Protein AF-A0A9W8E6C0-F1 (afdb_monomer_lite)

Sequence (498 aa):
MDTLAGPFILHHYPVLGVLEPYSLSSEHPVPDPDNESVASPTPTSPTTSEPRWSSYTTTVKQQVLQHFEKYPLEAKWDATNAKETLSGFAVISVHEGDYISSKIRYLPSQSINTLENAIEEARRSHSRFSPLNEHSPLFPEGLVSSQWMTCHHQHYPSVLVSFHDLKFHNSTSASAPQASTAGDPSHPLAPQSVDSFTLADERLASDLLYGQRIAKMRGLRYIPLLVVDEEEHTQSSTDERIHRVRKRASVDGRLALTVLRPMNSEQFDQTMVGLTQGLLDYSMTYYRELAKQAKRRSQHLVVANLPSPGTAQDNPSTISNDVSGDSTGPMATAATSFADLKFATFGQRTETKYIDPQGLPMEGWLVRYQYKQGVYAEFRQDIATALKHYCEAYTHILDYAERIAKRDYPQLDNLLLFTPRWEELRTFMDSLCWKIRKLNFYTNSHASSAENFNGYINSFSSILHNAGYGEAASYYWNWLTNQHQTFASLLELGIKHR

Foldseek 3Di:
DVVALQLLLFQAAAEEEEEDLDDPPDPDDDDDPDDPDDDDDDDDDDPDPDDQDDPVLVVVVVVLVVQAQDDDLRHSADLPQLDLDHRHTHYEYAYAQAAQDLQDHDHLVDAPVVVVVSLVVSLQDDRLCALPHPNHPCDFAFQGDSVVSVCSRHRHHLAYEYEDELDGPPPPPPDPPPPPDDDDDDDPDDDPPPPPSVVSLVSLLRSLLSQVSVQVSLPHHYFYEYEYEPVLVPDPCNVVSVVSSCVSNVQPDPRSYHYDYDDDPVVVSVVSSVNRVVNLVSSLVSLVVQLVVLVVVLVVLVVLPPDPPDDDDPDDDDDDDDDDDDDDDDDDDDDDDPDDPDPDDNDDRPPDSDDPLQHHDSLSSNLNSLQSSLSSCSNNSVLVSSLVSLVVSLVSLLVVLLCQLVPVPVVHPQSHPPHPSNVSSVSSSLSSLSSSLSSCLSVVNNVVSVVSLVVVLVSVLVSCVSSVNHPVHPVNVVVVVVSVVVVVVSVVVSVVND

pLDDT: mean 75.16, std 22.1, range [24.06, 96.38]

InterPro domains:
  IPR021773 Trafficking protein particle complex subunit 11 [PF11817] (421-492)

Secondary structure (DSSP, 8-state):
-TTS-HHHHSPP--EEEEE--S----------SS-----PPP---------SS-HHHHHHHHHHHHHHB-S-TT-S--TTT--SS---BEEEEE-TT-BSSSS-B--TTS-HHHHHHHHHHHHHSPPTT-TTSTTSTTTTT----HHHHHHHHHT--SEEEEEEESS---TTSS---------------PPP---HHHHHHHHHHHHHHHHHHHHHHHT-EEEEEEE--HHHHT-TTHHHHHHHHHHHHT--STTTSEEE----HHHHHHHHHHHHHHHHHHHHHHHHHHHHHHHHHHHHHHHHTSPPS-------------------------------------------SS--TTS--HHHHHHHHHHHHHHHHHHTT-HHHHHHHHHHHHHHHHHHHHHHHHT--TT-TTSSTTSHHHHHHHHHHHHHHHHHHHHHHHTT-HHHHHHHHHHHHHHHHHHHHHTT-STTSHHHHHHHHHHHHHHHHHHHHHHHT-

Radius of gyration: 29.27 Å; chai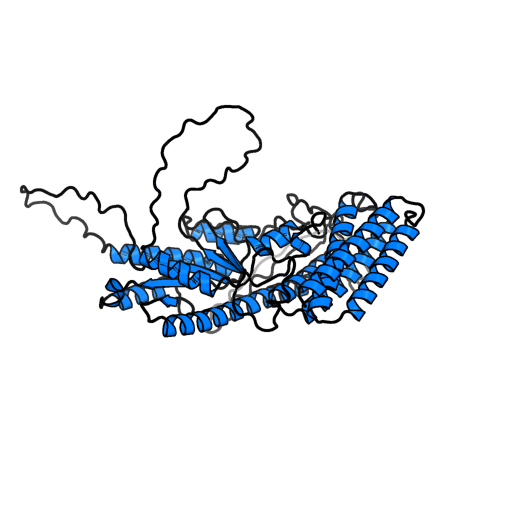ns: 1; bounding box: 60×85×97 Å

Organism: NCBI:txid1520584

Structure (mmCIF, N/CA/C/O backbone):
data_AF-A0A9W8E6C0-F1
#
_entry.id   AF-A0A9W8E6C0-F1
#
loop_
_atom_site.group_PDB
_atom_site.id
_atom_site.type_symbol
_atom_site.label_atom_id
_atom_site.label_alt_id
_atom_site.label_comp_id
_atom_site.label_asym_id
_atom_site.label_entity_id
_atom_site.label_seq_id
_atom_site.pdbx_PDB_ins_code
_atom_site.Cartn_x
_atom_site.Cartn_y
_atom_site.Cartn_z
_atom_site.occupancy
_atom_site.B_iso_or_equiv
_atom_site.auth_seq_id
_atom_site.auth_comp_id
_atom_site.auth_asym_id
_atom_site.auth_atom_id
_atom_site.pdbx_PDB_model_num
ATOM 1 N N . MET A 1 1 ? 13.457 -15.451 -10.105 1.00 45.53 1 MET A N 1
ATOM 2 C CA . MET A 1 1 ? 12.602 -14.584 -9.256 1.00 45.53 1 MET A CA 1
ATOM 3 C C . MET A 1 1 ? 13.369 -13.962 -8.089 1.00 45.53 1 MET A C 1
ATOM 5 O O . MET A 1 1 ? 12.977 -12.884 -7.666 1.00 45.53 1 MET A O 1
ATOM 9 N N . ASP A 1 2 ? 14.435 -14.590 -7.575 1.00 36.88 2 ASP A N 1
ATOM 10 C CA . ASP A 1 2 ? 15.150 -14.111 -6.372 1.00 36.88 2 ASP A CA 1
ATOM 11 C C . ASP A 1 2 ? 16.254 -13.074 -6.645 1.00 36.88 2 ASP A C 1
ATOM 13 O O . ASP A 1 2 ? 16.751 -12.439 -5.726 1.00 36.88 2 ASP A O 1
ATOM 17 N N . THR A 1 3 ? 16.590 -12.836 -7.914 1.00 40.09 3 THR A N 1
ATOM 18 C CA . THR A 1 3 ? 17.524 -11.786 -8.363 1.00 40.09 3 THR A CA 1
ATOM 19 C C . THR A 1 3 ? 16.872 -10.408 -8.512 1.00 40.09 3 THR A C 1
ATOM 21 O O . THR A 1 3 ? 17.518 -9.456 -8.943 1.00 40.09 3 THR A O 1
ATOM 24 N N . LEU A 1 4 ? 15.577 -10.295 -8.214 1.00 52.19 4 LEU A N 1
ATOM 25 C CA . LEU A 1 4 ? 14.753 -9.137 -8.547 1.00 52.19 4 LEU A CA 1
ATOM 26 C C . LEU A 1 4 ? 14.354 -8.392 -7.285 1.00 52.19 4 LEU A C 1
ATOM 28 O O . LEU A 1 4 ? 14.272 -8.983 -6.211 1.00 52.19 4 LEU A O 1
ATOM 32 N N . ALA A 1 5 ? 14.044 -7.104 -7.426 1.00 59.97 5 ALA A N 1
ATOM 33 C CA . ALA A 1 5 ? 13.445 -6.318 -6.357 1.00 59.97 5 ALA A CA 1
ATOM 34 C C . ALA A 1 5 ? 12.052 -6.886 -6.023 1.00 59.97 5 ALA A C 1
ATOM 36 O O . ALA A 1 5 ? 11.030 -6.420 -6.531 1.00 59.97 5 ALA A O 1
ATOM 37 N N . GLY A 1 6 ? 12.037 -7.913 -5.166 1.00 67.31 6 GLY A N 1
ATOM 38 C CA . GLY A 1 6 ? 10.873 -8.701 -4.766 1.00 67.31 6 GLY A CA 1
ATOM 39 C C . GLY A 1 6 ? 9.607 -7.875 -4.527 1.00 67.31 6 GLY A C 1
ATOM 40 O O . GLY A 1 6 ? 8.573 -8.243 -5.086 1.00 67.31 6 GLY A O 1
ATOM 41 N N . PRO A 1 7 ? 9.672 -6.724 -3.821 1.00 73.69 7 PRO A N 1
ATOM 42 C CA . PRO A 1 7 ? 8.499 -5.904 -3.527 1.00 73.69 7 PRO A CA 1
ATOM 43 C C . PRO A 1 7 ? 7.701 -5.436 -4.751 1.00 73.69 7 PRO A C 1
ATOM 45 O O . PRO A 1 7 ? 6.480 -5.357 -4.668 1.00 73.69 7 PRO A O 1
ATOM 48 N N . PHE A 1 8 ? 8.340 -5.158 -5.894 1.00 80.62 8 PHE A N 1
ATOM 49 C CA . PHE A 1 8 ? 7.630 -4.683 -7.094 1.00 80.62 8 PHE A CA 1
ATOM 50 C C . PHE A 1 8 ? 6.809 -5.778 -7.790 1.00 80.62 8 PHE A C 1
ATOM 52 O O . PHE A 1 8 ? 5.875 -5.479 -8.532 1.00 80.62 8 PHE A O 1
ATOM 59 N N . ILE A 1 9 ? 7.138 -7.048 -7.541 1.00 79.62 9 ILE A N 1
ATOM 60 C CA . ILE A 1 9 ? 6.527 -8.204 -8.211 1.00 79.62 9 ILE A CA 1
ATOM 61 C C . ILE A 1 9 ? 5.411 -8.824 -7.356 1.00 79.62 9 ILE A C 1
ATOM 63 O O . ILE A 1 9 ? 4.548 -9.529 -7.888 1.00 79.62 9 ILE A O 1
ATOM 67 N N . LEU A 1 10 ? 5.380 -8.542 -6.049 1.00 85.69 10 LEU A N 1
ATOM 68 C CA . LEU A 1 10 ? 4.336 -9.011 -5.131 1.00 85.69 10 LEU A CA 1
ATOM 69 C C . LEU A 1 10 ? 2.934 -8.624 -5.616 1.00 85.69 10 LEU A C 1
ATOM 71 O O . LEU A 1 10 ? 2.768 -7.606 -6.270 1.00 85.69 10 LEU A O 1
ATOM 75 N N . HIS A 1 11 ? 1.932 -9.454 -5.337 1.00 86.19 11 HIS A N 1
ATOM 76 C CA . HIS A 1 11 ? 0.522 -9.115 -5.526 1.00 86.19 11 HIS A CA 1
ATOM 77 C C . HIS A 1 11 ? 0.041 -8.307 -4.324 1.00 86.19 11 HIS A C 1
ATOM 79 O O . HIS A 1 11 ? 0.326 -8.680 -3.187 1.00 86.19 11 HIS A O 1
ATOM 85 N N . HIS A 1 12 ? -0.650 -7.201 -4.572 1.00 88.50 12 HIS A N 1
ATOM 86 C CA . HIS A 1 12 ? -0.984 -6.235 -3.527 1.00 88.50 12 HIS A CA 1
ATOM 87 C C . HIS A 1 12 ? -2.425 -6.417 -3.038 1.00 88.50 12 HIS A C 1
ATOM 89 O O . HIS A 1 12 ? -3.358 -6.212 -3.807 1.00 88.50 12 HIS A O 1
ATOM 95 N N . TYR A 1 13 ? -2.616 -6.744 -1.755 1.00 91.12 13 TYR A N 1
ATOM 96 C CA . TYR A 1 13 ? -3.930 -6.833 -1.099 1.00 91.12 13 TYR A CA 1
ATOM 97 C C . TYR A 1 13 ? -4.134 -5.702 -0.083 1.00 91.12 13 TYR A C 1
ATOM 99 O O . TYR A 1 13 ? -3.146 -5.206 0.463 1.00 91.12 13 TYR A O 1
ATOM 107 N N . PRO A 1 14 ? -5.386 -5.291 0.210 1.00 92.75 14 PRO A N 1
ATOM 108 C CA . PRO A 1 14 ? -5.658 -4.296 1.241 1.00 92.75 14 PRO A CA 1
ATOM 109 C C . PRO A 1 14 ? -5.024 -4.677 2.579 1.00 92.75 14 PRO A C 1
ATOM 111 O O . PRO A 1 14 ? -5.204 -5.796 3.065 1.00 92.75 14 PRO A O 1
ATOM 114 N N . VAL A 1 15 ? -4.319 -3.721 3.184 1.00 93.50 15 VAL A N 1
ATOM 115 C CA . VAL A 1 15 ? -3.614 -3.938 4.453 1.00 93.50 15 VAL A CA 1
ATOM 116 C C . VAL A 1 15 ? -4.454 -3.423 5.619 1.00 93.50 15 VAL A C 1
ATOM 118 O O . VAL A 1 15 ? -4.886 -2.262 5.606 1.00 93.50 15 VAL A O 1
ATOM 121 N N . LEU A 1 16 ? -4.665 -4.266 6.628 1.00 94.69 16 LEU A N 1
ATOM 122 C CA . LEU A 1 16 ? -5.301 -3.931 7.901 1.00 94.69 16 LEU A CA 1
ATOM 123 C C . LEU A 1 16 ? -4.227 -3.817 8.984 1.00 94.69 16 LEU A C 1
ATOM 125 O O . LEU A 1 16 ? -3.453 -4.748 9.184 1.00 94.69 16 LEU A O 1
ATOM 129 N N . GLY A 1 17 ? -4.188 -2.688 9.687 1.00 93.88 17 GLY A N 1
ATOM 130 C CA . GLY A 1 17 ? -3.247 -2.477 10.784 1.00 93.88 17 GLY A CA 1
ATOM 131 C C . GLY A 1 17 ? -3.909 -2.705 12.131 1.00 93.88 17 GLY A C 1
ATOM 132 O O . GLY A 1 17 ? -4.932 -2.087 12.425 1.00 93.88 17 GLY A O 1
ATOM 133 N N . VAL A 1 18 ? -3.312 -3.553 12.956 1.00 93.81 18 VAL A N 1
ATOM 134 C CA . VAL A 1 18 ? -3.733 -3.809 14.333 1.00 93.81 18 VAL A CA 1
ATOM 135 C C . VAL A 1 18 ? -2.806 -3.028 15.252 1.00 93.81 18 VAL A C 1
ATOM 137 O O . VAL A 1 18 ? -1.625 -3.340 15.358 1.00 93.81 18 VAL A O 1
ATOM 140 N N . LEU A 1 19 ? -3.323 -1.976 15.882 1.00 90.69 19 LEU A N 1
ATOM 141 C CA . LEU A 1 19 ? -2.577 -1.207 16.869 1.00 90.69 19 LEU A CA 1
ATOM 142 C C . LEU A 1 19 ? -2.444 -2.028 18.147 1.00 90.69 19 LEU A C 1
ATOM 144 O O . LEU A 1 19 ? -3.444 -2.431 18.747 1.00 90.69 19 LEU A O 1
ATOM 148 N N . GLU A 1 20 ? -1.203 -2.204 18.574 1.00 85.06 20 GLU A N 1
ATOM 149 C CA . GLU A 1 20 ? -0.828 -2.858 19.818 1.00 85.06 20 GLU A CA 1
ATOM 150 C C . GLU A 1 20 ? -0.487 -1.747 20.823 1.00 85.06 20 GLU A C 1
ATOM 152 O O . GLU A 1 20 ? 0.625 -1.223 20.809 1.00 85.06 20 GLU A O 1
ATOM 157 N N . PRO A 1 21 ? -1.433 -1.298 21.670 1.00 66.62 21 PRO A N 1
ATOM 158 C CA . PRO A 1 21 ? -1.235 -0.146 22.559 1.00 66.62 21 PRO A CA 1
ATOM 159 C C . PRO A 1 21 ? -0.175 -0.374 23.647 1.00 66.62 21 PRO A C 1
ATOM 161 O O . PRO A 1 21 ? 0.116 0.535 24.424 1.00 66.62 21 PRO A O 1
ATOM 164 N N . TYR A 1 22 ? 0.389 -1.579 23.722 1.00 65.75 22 TYR A N 1
ATOM 165 C CA . TYR A 1 22 ? 1.300 -2.021 24.760 1.00 65.75 22 TYR A CA 1
ATOM 166 C C . TYR A 1 22 ? 2.576 -2.567 24.128 1.00 65.75 22 TYR A C 1
ATOM 168 O O . TYR A 1 22 ? 2.519 -3.358 23.185 1.00 65.75 22 TYR A O 1
ATOM 176 N N . SER A 1 23 ? 3.725 -2.148 24.653 1.00 54.31 23 SER A N 1
ATOM 177 C CA . SER A 1 23 ? 5.011 -2.692 24.248 1.00 54.31 23 SER A CA 1
ATOM 178 C C . SER A 1 23 ? 5.082 -4.173 24.619 1.00 54.31 23 SER A C 1
ATOM 180 O O . SER A 1 23 ? 5.017 -4.553 25.787 1.00 54.31 23 SER A O 1
ATOM 182 N N . LEU A 1 24 ? 5.229 -5.026 23.606 1.00 50.25 24 LEU A N 1
ATOM 183 C CA . LEU A 1 24 ? 5.966 -6.264 23.803 1.00 50.25 24 LEU A CA 1
ATOM 184 C C . LEU A 1 24 ? 7.401 -5.817 24.054 1.00 50.25 24 LEU A C 1
ATOM 186 O O . LEU A 1 24 ? 7.943 -5.057 23.251 1.00 50.25 24 LEU A O 1
ATOM 190 N N . SER A 1 25 ? 7.978 -6.205 25.185 1.00 40.09 25 SER A N 1
ATOM 191 C CA . SER A 1 25 ? 9.397 -6.027 25.488 1.00 40.09 25 SER A CA 1
ATOM 192 C C . SER A 1 25 ? 10.203 -6.310 24.219 1.00 40.09 25 SER A C 1
ATOM 194 O O . SER A 1 25 ? 10.191 -7.427 23.708 1.00 40.09 25 SER A O 1
ATOM 196 N N . SER A 1 26 ? 10.807 -5.275 23.647 1.00 35.84 26 SER A N 1
ATOM 197 C CA . SER A 1 26 ? 11.471 -5.355 22.355 1.00 35.84 26 SER A CA 1
ATOM 198 C C . SER A 1 26 ? 12.749 -6.180 22.479 1.00 35.84 26 SER A C 1
ATOM 200 O O . SER A 1 26 ? 13.729 -5.700 23.043 1.00 35.84 26 SER A O 1
ATOM 202 N N . GLU A 1 27 ? 12.789 -7.367 21.882 1.00 32.97 27 GLU A N 1
ATOM 203 C CA . GLU A 1 27 ? 14.028 -7.891 21.302 1.00 32.97 27 GLU A CA 1
ATOM 204 C C . GLU A 1 27 ? 14.065 -7.517 19.816 1.00 32.97 27 GLU A C 1
ATOM 206 O O . GLU A 1 27 ? 13.862 -8.336 18.927 1.00 32.97 27 GLU A O 1
ATOM 211 N N . HIS A 1 28 ? 14.326 -6.242 19.533 1.00 34.91 28 HIS A N 1
ATOM 212 C CA . HIS A 1 28 ? 14.908 -5.845 18.257 1.00 34.91 28 HIS A CA 1
ATOM 213 C C . HIS A 1 28 ? 16.080 -4.910 18.560 1.00 34.91 28 HIS A C 1
ATOM 215 O O . HIS A 1 28 ? 15.851 -3.795 19.034 1.00 34.91 28 HIS A O 1
ATOM 221 N N . PRO A 1 29 ? 17.335 -5.345 18.342 1.00 31.98 29 PRO A N 1
ATOM 222 C CA . PRO A 1 29 ? 18.474 -4.464 18.507 1.00 31.98 29 PRO A CA 1
ATOM 223 C C . PRO A 1 29 ? 18.396 -3.382 17.428 1.00 31.98 29 PRO A C 1
ATOM 225 O O . PRO A 1 29 ? 18.387 -3.671 16.231 1.00 31.98 29 PRO A O 1
ATOM 228 N N . VAL A 1 30 ? 18.315 -2.126 17.860 1.00 35.41 30 VAL A N 1
ATOM 229 C CA . VAL A 1 30 ? 18.610 -0.975 17.007 1.00 35.41 30 VAL A CA 1
ATOM 230 C C . VAL A 1 30 ? 20.104 -1.059 16.680 1.00 35.41 30 VAL A C 1
ATOM 232 O O . VAL A 1 30 ? 20.903 -1.090 17.616 1.00 35.41 30 VAL A O 1
ATOM 235 N N . PRO A 1 31 ? 20.524 -1.134 15.406 1.00 32.09 31 PRO A N 1
ATOM 236 C CA . PRO A 1 31 ? 21.933 -0.999 15.087 1.00 32.09 31 PRO A CA 1
ATOM 237 C C . PRO A 1 31 ? 22.310 0.479 15.236 1.00 32.09 31 PRO A C 1
ATOM 239 O O . PRO A 1 31 ? 21.984 1.296 14.373 1.00 32.09 31 PRO A O 1
ATOM 242 N N . ASP A 1 32 ? 22.970 0.819 16.342 1.00 34.44 32 ASP A N 1
ATOM 243 C CA . ASP A 1 32 ? 23.801 2.021 16.408 1.00 34.44 32 ASP A CA 1
ATOM 244 C C . ASP A 1 32 ? 25.035 1.798 15.515 1.00 34.44 32 ASP A C 1
ATOM 246 O O . ASP A 1 32 ? 25.676 0.748 15.619 1.00 34.44 32 ASP A O 1
ATOM 250 N N . PRO A 1 33 ? 25.386 2.741 14.623 1.00 39.16 33 PRO A N 1
ATOM 251 C CA . PRO A 1 33 ? 26.491 2.560 13.684 1.00 39.16 33 PRO A CA 1
ATOM 252 C C . PRO A 1 33 ? 27.887 2.742 14.305 1.00 39.16 33 PRO A C 1
ATOM 254 O O . PRO A 1 33 ? 28.869 2.497 13.614 1.00 39.16 33 PRO A O 1
ATOM 257 N N . ASP A 1 34 ? 27.998 3.106 15.588 1.00 33.81 34 ASP A N 1
ATOM 258 C CA . ASP A 1 34 ? 29.264 3.545 16.192 1.00 33.81 34 ASP A CA 1
ATOM 259 C C . ASP A 1 34 ? 29.585 2.843 17.526 1.00 33.81 34 ASP A C 1
ATOM 261 O O . ASP A 1 34 ? 29.806 3.506 18.540 1.00 33.81 34 ASP A O 1
ATOM 265 N N . ASN A 1 35 ? 29.618 1.504 17.580 1.00 33.47 35 ASN A N 1
ATOM 266 C CA . ASN A 1 35 ? 30.286 0.836 18.708 1.00 33.47 35 ASN A CA 1
ATOM 267 C C . ASN A 1 35 ? 30.751 -0.602 18.405 1.00 33.47 35 ASN A C 1
ATOM 269 O O . ASN A 1 35 ? 30.100 -1.585 18.756 1.00 33.47 35 ASN A O 1
ATOM 273 N N . GLU A 1 36 ? 31.924 -0.738 17.786 1.00 32.97 36 GLU A N 1
ATOM 274 C CA . GLU A 1 36 ? 32.697 -1.982 17.834 1.00 32.97 36 GLU A CA 1
ATOM 275 C C . GLU A 1 36 ? 33.437 -2.069 19.178 1.00 32.97 36 GLU A C 1
ATOM 277 O O . GLU A 1 36 ? 34.550 -1.569 19.322 1.00 32.97 36 GLU A O 1
ATOM 282 N N . SER A 1 37 ? 32.858 -2.733 20.179 1.00 31.59 37 SER A N 1
ATOM 283 C CA . SER A 1 37 ? 33.677 -3.421 21.185 1.00 31.59 37 SER A CA 1
ATOM 284 C C . SER A 1 37 ? 32.930 -4.568 21.866 1.00 31.59 37 SER A C 1
ATOM 286 O O . SER A 1 37 ? 31.762 -4.491 22.234 1.00 31.59 37 SER A O 1
ATOM 288 N N . VAL A 1 38 ? 33.653 -5.679 21.964 1.00 36.12 38 VAL A N 1
ATOM 289 C CA . VAL A 1 38 ? 33.233 -7.017 22.374 1.00 36.12 38 VAL A CA 1
ATOM 290 C C . VAL A 1 38 ? 33.002 -7.098 23.886 1.00 36.12 38 VAL A C 1
ATOM 292 O O . VAL A 1 38 ? 33.928 -6.853 24.654 1.00 36.12 38 VAL A O 1
ATOM 295 N N . ALA A 1 39 ? 31.823 -7.565 24.310 1.00 28.70 39 ALA A N 1
ATOM 296 C CA . ALA A 1 39 ? 31.640 -8.273 25.581 1.00 28.70 39 ALA A CA 1
ATOM 297 C C . ALA A 1 39 ? 30.396 -9.183 25.532 1.00 28.70 39 ALA A C 1
ATOM 299 O O . ALA A 1 39 ? 29.290 -8.744 25.230 1.00 28.70 39 ALA A O 1
ATOM 300 N N . SER A 1 40 ? 30.598 -10.469 25.815 1.00 29.14 40 SER A N 1
ATOM 301 C CA . SER A 1 40 ? 29.584 -11.530 25.860 1.00 29.14 40 SER A CA 1
ATOM 302 C C . SER A 1 40 ? 28.522 -11.281 26.948 1.00 29.14 40 SER A C 1
ATOM 304 O O . SER A 1 40 ? 28.911 -10.923 28.061 1.00 29.14 40 SER A O 1
ATOM 306 N N . PRO A 1 41 ? 27.215 -11.538 26.721 1.00 35.25 41 PRO A N 1
ATOM 307 C CA . PRO A 1 41 ? 26.216 -11.404 27.776 1.00 35.25 41 PRO A CA 1
ATOM 308 C C . PRO A 1 41 ? 25.998 -12.717 28.550 1.00 35.25 41 PRO A C 1
ATOM 310 O O . PRO A 1 41 ? 25.774 -13.787 27.985 1.00 35.25 41 PRO A O 1
ATOM 313 N N . THR A 1 42 ? 26.048 -12.603 29.874 1.00 26.47 42 THR A N 1
ATOM 314 C CA . THR A 1 42 ? 25.614 -13.579 30.887 1.00 26.47 42 THR A CA 1
ATOM 315 C C . THR A 1 42 ? 24.085 -13.769 30.822 1.00 26.47 42 THR A C 1
ATOM 317 O O . THR A 1 42 ? 23.380 -12.785 30.582 1.00 26.47 42 THR A O 1
ATOM 320 N N . PRO A 1 43 ? 23.523 -14.976 31.052 1.00 30.62 43 PRO A N 1
ATOM 321 C CA . PRO A 1 43 ? 22.081 -15.191 30.962 1.00 30.62 43 PRO A CA 1
ATOM 322 C C . PRO A 1 43 ? 21.389 -14.585 32.186 1.00 30.62 43 PRO A C 1
ATOM 324 O O . PRO A 1 43 ? 21.448 -15.133 33.286 1.00 30.62 43 PRO A O 1
ATOM 327 N N . THR A 1 44 ? 20.737 -13.441 31.998 1.00 29.44 44 THR A N 1
ATOM 328 C CA . THR A 1 44 ? 19.818 -12.879 32.994 1.00 29.44 44 THR A CA 1
ATOM 329 C C . THR A 1 44 ? 18.422 -13.406 32.680 1.00 29.44 44 THR A C 1
ATOM 331 O O . THR A 1 44 ? 17.979 -13.345 31.536 1.00 29.44 44 THR A O 1
ATOM 334 N N . SER A 1 45 ? 17.770 -13.987 33.683 1.00 28.25 45 SER A N 1
ATOM 335 C CA . SER A 1 45 ? 16.452 -14.624 33.622 1.00 28.25 45 SER A CA 1
ATOM 336 C C . SER A 1 45 ? 15.384 -13.762 32.926 1.00 28.25 45 SER A C 1
ATOM 338 O O . SER A 1 45 ? 15.415 -12.539 33.072 1.00 28.25 45 SER A O 1
ATOM 340 N N . PRO A 1 46 ? 14.402 -14.367 32.231 1.00 32.88 46 PRO A N 1
ATOM 341 C CA . PRO A 1 46 ? 13.350 -13.619 31.557 1.00 32.88 46 PRO A CA 1
ATOM 342 C C . PRO A 1 46 ? 12.445 -12.947 32.593 1.00 32.88 46 PRO A C 1
ATOM 344 O O . PRO A 1 46 ? 11.758 -13.610 33.370 1.00 32.88 46 PRO A O 1
ATOM 347 N N . THR A 1 47 ? 12.436 -11.618 32.604 1.00 28.00 47 THR A N 1
ATOM 348 C CA . THR A 1 47 ? 11.402 -10.835 33.278 1.00 28.00 47 THR A CA 1
ATOM 349 C C . THR A 1 47 ? 10.096 -11.072 32.522 1.00 28.00 47 THR A C 1
ATOM 351 O O . THR A 1 47 ? 9.907 -10.545 31.429 1.00 28.00 47 THR A O 1
ATOM 354 N N . THR A 1 48 ? 9.219 -11.913 33.069 1.00 31.44 48 THR A N 1
ATOM 355 C CA . THR A 1 48 ? 7.883 -12.189 32.527 1.00 31.44 48 THR A CA 1
ATOM 356 C C . THR A 1 48 ? 7.081 -10.888 32.444 1.00 31.44 48 THR A C 1
ATOM 358 O O . THR A 1 48 ? 6.534 -10.418 33.438 1.00 31.44 48 THR A O 1
ATOM 361 N N . SER A 1 49 ? 7.028 -10.276 31.263 1.00 40.34 49 SER A N 1
ATOM 362 C CA . SER A 1 49 ? 6.099 -9.191 30.954 1.00 40.34 49 SER A CA 1
ATOM 363 C C . SER A 1 49 ? 4.709 -9.796 30.743 1.00 40.34 49 SER A C 1
ATOM 365 O O . SER A 1 49 ? 4.460 -10.423 29.713 1.00 40.34 49 SER A O 1
ATOM 367 N N . GLU A 1 50 ? 3.826 -9.673 31.734 1.00 44.09 50 GLU A N 1
ATOM 368 C CA . GLU A 1 50 ? 2.451 -10.180 31.647 1.00 44.09 50 GLU A CA 1
ATOM 369 C C . GLU A 1 50 ? 1.605 -9.393 30.622 1.00 44.09 50 GLU A C 1
ATOM 371 O O . GLU A 1 50 ? 1.795 -8.182 30.451 1.00 44.09 50 GLU A O 1
ATOM 376 N N . PRO A 1 51 ? 0.653 -10.050 29.930 1.00 50.19 51 PRO A N 1
ATOM 377 C CA . PRO A 1 51 ? -0.210 -9.399 28.951 1.00 50.19 51 PRO A CA 1
ATOM 378 C C . PRO A 1 51 ? -1.216 -8.465 29.642 1.00 50.19 51 PRO A C 1
ATOM 380 O O . PRO A 1 51 ? -1.946 -8.869 30.539 1.00 50.19 51 PRO A O 1
ATOM 383 N N . ARG A 1 52 ? -1.289 -7.203 29.195 1.00 64.88 52 ARG A N 1
ATOM 384 C CA . ARG A 1 52 ? -2.253 -6.199 29.698 1.00 64.88 52 ARG A CA 1
ATOM 385 C C . ARG A 1 52 ? -3.718 -6.486 29.327 1.00 64.88 52 ARG A C 1
ATOM 387 O O . ARG A 1 52 ? -4.602 -5.836 29.878 1.00 64.88 52 ARG A O 1
ATOM 394 N N . TRP A 1 53 ? -3.972 -7.420 28.410 1.00 75.31 53 TRP A N 1
ATOM 395 C CA . TRP A 1 53 ? -5.317 -7.888 28.072 1.00 75.31 53 TRP A CA 1
ATOM 396 C C . TRP A 1 53 ? -5.726 -9.074 28.931 1.00 75.31 53 TRP A C 1
ATOM 398 O O . TRP A 1 53 ? -4.910 -9.952 29.216 1.00 75.31 53 TRP A O 1
ATOM 408 N N . SER A 1 54 ? -7.016 -9.155 29.241 1.00 81.50 54 SER A N 1
ATOM 409 C CA . SER A 1 54 ? -7.604 -10.367 29.798 1.00 81.50 54 SER A CA 1
ATOM 410 C C . SER A 1 54 ? -7.369 -11.574 28.872 1.00 81.50 54 SER A C 1
ATOM 412 O O . SER A 1 54 ? -7.230 -11.455 27.644 1.00 81.50 54 SER A O 1
ATOM 414 N N . SER A 1 55 ? -7.338 -12.779 29.449 1.00 84.44 55 SER A N 1
ATOM 415 C CA . SER A 1 55 ? -7.220 -14.023 28.672 1.00 84.44 55 SER A CA 1
ATOM 416 C C . SER A 1 55 ? -8.375 -14.181 27.676 1.00 84.44 55 SER A C 1
ATOM 418 O O . SER A 1 55 ? -8.173 -14.663 26.558 1.00 84.44 55 SER A O 1
ATOM 420 N N . TYR A 1 56 ? -9.569 -13.712 28.054 1.00 86.19 56 TYR A N 1
ATOM 421 C CA . TYR A 1 56 ? -10.736 -13.674 27.180 1.00 86.19 56 TYR A CA 1
ATOM 422 C C . TYR A 1 56 ? -10.490 -12.777 25.962 1.00 86.19 56 TYR A C 1
ATOM 424 O O . TYR A 1 56 ? -10.618 -13.232 24.826 1.00 86.19 56 TYR A O 1
ATOM 432 N N . THR A 1 57 ? -10.015 -11.549 26.165 1.00 87.50 57 THR A N 1
ATOM 433 C CA . THR A 1 57 ? -9.724 -10.617 25.066 1.00 87.50 57 THR A CA 1
ATOM 434 C C . THR A 1 57 ? -8.636 -11.113 24.140 1.00 87.50 57 THR A C 1
ATOM 436 O O . THR A 1 57 ? -8.746 -10.949 22.927 1.00 87.50 57 THR A O 1
ATOM 439 N N . THR A 1 58 ? -7.608 -11.764 24.677 1.00 88.19 58 THR A N 1
ATOM 440 C CA . THR A 1 58 ? -6.551 -12.358 23.850 1.00 88.19 58 THR A CA 1
ATOM 441 C C . THR A 1 58 ? -7.120 -13.461 22.950 1.00 88.19 58 THR A C 1
ATOM 443 O O . THR A 1 58 ? -6.797 -13.519 21.762 1.00 88.19 58 THR A O 1
ATOM 446 N N . THR A 1 59 ? -8.037 -14.276 23.480 1.00 90.69 59 THR A N 1
ATOM 447 C CA . THR A 1 59 ? -8.736 -15.324 22.720 1.00 90.69 59 THR A CA 1
ATOM 448 C C . THR A 1 59 ? -9.642 -14.724 21.641 1.00 90.69 59 THR A C 1
ATOM 450 O O . THR A 1 59 ? -9.550 -15.108 20.475 1.00 90.69 59 THR A O 1
ATOM 453 N N . VAL A 1 60 ? -10.467 -13.731 21.993 1.00 91.00 60 VAL A N 1
ATOM 454 C CA . VAL A 1 60 ? -11.355 -13.037 21.043 1.00 91.00 60 VAL A CA 1
ATOM 455 C C . VAL A 1 60 ? -10.542 -12.342 19.954 1.00 91.00 60 VAL A C 1
ATOM 457 O O . VAL A 1 60 ? -10.860 -12.470 18.774 1.00 91.00 60 VAL A O 1
ATOM 460 N N . LYS A 1 61 ? -9.451 -11.659 20.314 1.00 91.56 61 LYS A N 1
ATOM 461 C CA . LYS A 1 61 ? -8.522 -11.048 19.359 1.00 91.56 61 LYS A CA 1
ATOM 462 C C . LYS A 1 61 ? -8.027 -12.084 18.355 1.00 91.56 61 LYS A C 1
ATOM 464 O O . LYS A 1 61 ? -8.123 -11.846 17.156 1.00 91.56 61 LYS A O 1
ATOM 469 N N . GLN A 1 62 ? -7.553 -13.240 18.816 1.00 92.06 62 GLN A N 1
ATOM 470 C CA . GLN A 1 62 ? -7.067 -14.293 17.925 1.00 92.06 62 GLN A CA 1
ATOM 471 C C . GLN A 1 62 ? -8.164 -14.798 16.972 1.00 92.06 62 GLN A C 1
ATOM 473 O O . GLN A 1 62 ? -7.910 -14.937 15.776 1.00 92.06 62 GLN A O 1
ATOM 478 N N . GLN A 1 63 ? -9.391 -15.002 17.460 1.00 92.25 63 GLN A N 1
ATOM 479 C CA . GLN A 1 63 ? -10.534 -15.423 16.635 1.00 92.25 63 GLN A CA 1
ATOM 480 C C . GLN A 1 63 ? -10.930 -14.376 15.581 1.00 92.25 63 GLN A C 1
ATOM 482 O O . GLN A 1 63 ? -11.238 -14.720 14.436 1.00 92.25 63 GLN A O 1
ATOM 487 N N . VAL A 1 64 ? -10.901 -13.092 15.949 1.00 93.19 64 VAL A N 1
ATOM 488 C CA . VAL A 1 64 ? -11.164 -11.972 15.033 1.00 93.19 64 VAL A CA 1
ATOM 489 C C . VAL A 1 64 ? -10.070 -11.885 13.966 1.00 93.19 64 VAL A C 1
ATOM 491 O O . VAL A 1 64 ? -10.369 -11.747 12.780 1.00 93.19 64 VAL A O 1
ATOM 494 N N . LEU A 1 65 ? -8.797 -12.016 14.351 1.00 92.69 65 LEU A N 1
ATOM 495 C CA . LEU A 1 65 ? -7.683 -11.970 13.401 1.00 92.69 65 LEU A CA 1
ATOM 496 C C . LEU A 1 65 ? -7.713 -13.144 12.416 1.00 92.69 65 LEU A C 1
ATOM 498 O O . LEU A 1 65 ? -7.493 -12.920 11.232 1.00 92.69 65 LEU A O 1
ATOM 502 N N . GLN A 1 66 ? -8.102 -14.349 12.843 1.00 91.62 66 GLN A N 1
ATOM 503 C CA . GLN A 1 66 ? -8.319 -15.493 11.938 1.00 91.62 66 GLN A CA 1
ATOM 504 C C . GLN A 1 66 ? -9.413 -15.236 10.880 1.00 91.62 66 GLN A C 1
ATOM 506 O O . GLN A 1 66 ? -9.386 -15.794 9.774 1.00 91.62 66 GLN A O 1
ATOM 511 N N . HIS A 1 67 ? -10.394 -14.389 11.200 1.00 90.06 67 HIS A N 1
ATOM 512 C CA . HIS A 1 67 ? -11.411 -13.962 10.242 1.00 90.06 67 HIS A CA 1
ATOM 513 C C . HIS A 1 67 ? -10.880 -12.918 9.260 1.00 90.06 67 HIS A C 1
ATOM 515 O O . HIS A 1 67 ? -11.178 -13.012 8.069 1.00 90.06 67 HIS A O 1
ATOM 521 N N . PHE A 1 68 ? -10.083 -11.958 9.730 1.00 92.56 68 PHE A N 1
ATOM 522 C CA . PHE A 1 68 ? -9.547 -10.889 8.888 1.00 92.56 68 PHE A CA 1
ATOM 523 C C . PHE A 1 68 ? -8.377 -11.326 8.009 1.00 92.56 68 PHE A C 1
ATOM 525 O O . PHE A 1 68 ? -8.313 -10.921 6.850 1.00 92.56 68 PHE A O 1
ATOM 532 N N . GLU A 1 69 ? -7.459 -12.133 8.530 1.00 92.25 69 GLU A N 1
ATOM 533 C CA . GLU A 1 69 ? -6.253 -12.560 7.828 1.00 92.25 69 GLU A CA 1
ATOM 534 C C . GLU A 1 69 ? -6.591 -13.655 6.812 1.00 92.25 69 GLU A C 1
ATOM 536 O O . GLU A 1 69 ? -6.739 -14.833 7.139 1.00 92.25 69 GLU A O 1
ATOM 541 N N . LYS A 1 70 ? -6.768 -13.243 5.553 1.00 89.19 70 LYS A N 1
ATOM 542 C CA . LYS A 1 70 ? -7.047 -14.148 4.423 1.00 89.19 70 LYS A CA 1
ATOM 543 C C . LYS A 1 70 ? -5.943 -14.147 3.378 1.00 89.19 70 LYS A C 1
ATOM 545 O O . LYS A 1 70 ? -5.887 -15.068 2.568 1.00 89.19 70 LYS A O 1
ATOM 550 N N . TYR A 1 71 ? -5.088 -13.127 3.388 1.00 88.38 71 TYR A N 1
ATOM 551 C CA . TYR A 1 71 ? -4.091 -12.920 2.350 1.00 88.38 71 TYR A CA 1
ATOM 552 C C . TYR A 1 71 ? -2.683 -12.820 2.935 1.00 88.38 71 TYR A C 1
ATOM 554 O O . TYR A 1 71 ? -2.487 -12.123 3.932 1.00 88.38 71 TYR A O 1
ATOM 562 N N . PRO A 1 72 ? -1.686 -13.461 2.304 1.00 85.44 72 PRO A N 1
ATOM 563 C CA . PRO A 1 72 ? -0.310 -13.372 2.761 1.00 85.44 72 PRO A CA 1
ATOM 564 C C . PRO A 1 72 ? 0.296 -12.001 2.426 1.00 85.44 72 PRO A C 1
ATOM 566 O O . PRO A 1 72 ? 0.052 -11.440 1.356 1.00 85.44 72 PRO A O 1
ATOM 569 N N . LEU A 1 73 ? 1.151 -11.492 3.319 1.00 81.12 73 LEU A N 1
ATOM 570 C CA . LEU A 1 73 ? 1.871 -10.221 3.137 1.00 81.12 73 LEU A CA 1
ATOM 571 C C . LEU A 1 73 ? 2.849 -10.247 1.947 1.00 81.12 73 LEU A C 1
ATOM 573 O O . LEU A 1 73 ? 3.101 -9.219 1.315 1.00 81.12 73 LEU A O 1
ATOM 577 N N . GLU A 1 74 ? 3.389 -11.425 1.623 1.00 80.12 74 GLU A N 1
ATOM 578 C CA . GLU A 1 74 ? 4.409 -11.619 0.585 1.00 80.12 74 GLU A CA 1
ATOM 579 C C . GLU A 1 74 ? 3.947 -12.581 -0.521 1.00 80.12 74 GLU A C 1
ATOM 581 O O . GLU A 1 74 ? 4.625 -13.539 -0.893 1.00 80.12 74 GLU A O 1
ATOM 586 N N . ALA A 1 75 ? 2.772 -12.317 -1.095 1.00 75.31 75 ALA A N 1
ATOM 587 C CA . ALA A 1 75 ? 2.241 -13.123 -2.192 1.00 75.31 75 ALA A CA 1
ATOM 588 C C . ALA A 1 75 ? 2.961 -12.821 -3.524 1.00 75.31 75 ALA A C 1
ATOM 590 O O . ALA A 1 75 ? 2.631 -11.861 -4.223 1.00 75.31 75 ALA A O 1
ATOM 591 N N . LYS A 1 76 ? 3.934 -13.641 -3.948 1.00 74.31 76 LYS A N 1
ATOM 592 C CA . LYS A 1 76 ? 4.520 -13.513 -5.305 1.00 74.31 76 LYS A CA 1
ATOM 593 C C . LYS A 1 76 ? 3.534 -13.926 -6.403 1.00 74.31 76 LYS A C 1
ATOM 595 O O . LYS A 1 76 ? 3.560 -13.336 -7.480 1.00 74.31 76 LYS A O 1
ATOM 600 N N . TRP A 1 77 ? 2.659 -14.889 -6.136 1.00 74.38 77 TRP A N 1
ATOM 601 C CA . TRP A 1 77 ? 1.632 -15.380 -7.053 1.00 74.38 77 TRP A CA 1
ATOM 602 C C . TRP A 1 77 ? 0.458 -15.931 -6.245 1.00 74.38 77 TRP A C 1
ATOM 604 O O . TRP A 1 77 ? 0.685 -16.660 -5.286 1.00 74.38 77 TRP A O 1
ATOM 614 N N . ASP A 1 78 ? -0.771 -15.581 -6.615 1.00 72.75 78 ASP A N 1
ATOM 615 C CA . ASP A 1 78 ? -1.976 -16.020 -5.913 1.00 72.75 78 ASP A CA 1
ATOM 616 C C . ASP A 1 78 ? -3.205 -15.966 -6.835 1.00 72.75 78 ASP A C 1
ATOM 618 O O . ASP A 1 78 ? -4.048 -15.077 -6.744 1.00 72.75 78 ASP A O 1
ATOM 622 N N . ALA A 1 79 ? -3.285 -16.914 -7.772 1.00 65.25 79 ALA A N 1
ATOM 623 C CA . ALA A 1 79 ? -4.421 -17.026 -8.692 1.00 65.25 79 ALA A CA 1
ATOM 624 C C . ALA A 1 79 ? -5.720 -17.467 -7.988 1.00 65.25 79 ALA A C 1
ATOM 626 O O . ALA A 1 79 ? -6.815 -17.186 -8.466 1.00 65.25 79 ALA A O 1
ATOM 627 N N . THR A 1 80 ? -5.610 -18.142 -6.840 1.00 63.38 80 THR A N 1
ATOM 628 C CA . THR A 1 80 ? -6.752 -18.651 -6.070 1.00 63.38 80 THR A CA 1
ATOM 629 C C . THR A 1 80 ? -7.525 -17.552 -5.353 1.00 63.38 80 THR A C 1
ATOM 631 O O . THR A 1 80 ? -8.754 -17.618 -5.278 1.00 63.38 80 THR A O 1
ATOM 634 N N . ASN A 1 81 ? -6.819 -16.545 -4.837 1.00 63.44 81 ASN A N 1
ATOM 635 C CA . ASN A 1 81 ? -7.405 -15.466 -4.046 1.00 63.44 81 ASN A CA 1
ATOM 636 C C . ASN A 1 81 ? -7.513 -14.136 -4.795 1.00 63.44 81 ASN A C 1
ATOM 638 O O . ASN A 1 81 ? -8.243 -13.261 -4.328 1.00 63.44 81 ASN A O 1
ATOM 642 N N . ALA A 1 82 ? -6.849 -13.985 -5.948 1.00 59.22 82 ALA A N 1
ATOM 643 C CA . ALA A 1 82 ? -7.065 -12.877 -6.878 1.00 59.22 82 ALA A CA 1
ATOM 644 C C . ALA A 1 82 ? -8.449 -13.002 -7.550 1.00 59.22 82 ALA A C 1
ATOM 646 O O . ALA A 1 82 ? -8.576 -13.212 -8.754 1.00 59.22 82 ALA A O 1
ATOM 647 N N . LYS A 1 83 ? -9.505 -12.926 -6.739 1.00 60.59 83 LYS A N 1
ATOM 648 C CA . LYS A 1 83 ? -10.907 -12.884 -7.153 1.00 60.59 83 LYS A CA 1
ATOM 649 C C . LYS A 1 83 ? -11.378 -11.433 -7.164 1.00 60.59 83 LYS A C 1
ATOM 651 O O . LYS A 1 83 ? -10.883 -10.606 -6.405 1.00 60.59 83 LYS A O 1
ATOM 656 N N . GLU A 1 84 ? -12.391 -11.140 -7.978 1.00 60.94 84 GLU A N 1
ATOM 657 C CA . GLU A 1 84 ? -13.011 -9.805 -8.040 1.00 60.94 84 GLU A CA 1
ATOM 658 C C . GLU A 1 84 ? -13.616 -9.364 -6.695 1.00 60.94 84 GLU A C 1
ATOM 660 O O . GLU A 1 84 ? -13.768 -8.170 -6.441 1.00 60.94 84 GLU A O 1
ATOM 665 N N . THR A 1 85 ? -13.960 -10.315 -5.817 1.00 75.44 85 THR A N 1
ATOM 666 C CA . THR A 1 85 ? -14.557 -10.038 -4.506 1.00 75.44 85 THR A CA 1
ATOM 667 C C . THR A 1 85 ? -13.599 -10.412 -3.380 1.00 75.44 85 THR A C 1
ATOM 669 O O . THR A 1 85 ? -13.282 -11.583 -3.172 1.00 75.44 85 THR A O 1
ATOM 672 N N . LEU A 1 86 ? -13.160 -9.398 -2.637 1.00 83.94 86 LEU A N 1
ATOM 673 C CA . LEU A 1 86 ? -12.325 -9.556 -1.451 1.00 83.94 86 LEU A CA 1
ATOM 674 C C . LEU A 1 86 ? -13.143 -10.080 -0.268 1.00 83.94 86 LEU A C 1
ATOM 676 O O . LEU A 1 86 ? -14.274 -9.650 -0.047 1.00 83.94 86 LEU A O 1
ATOM 680 N N . SER A 1 87 ? -12.537 -10.963 0.522 1.00 86.50 87 SER A N 1
ATOM 681 C CA . SER A 1 87 ? -13.151 -11.557 1.717 1.00 86.50 87 SER A CA 1
ATOM 682 C C . SER A 1 87 ? -12.338 -11.339 2.997 1.00 86.50 87 SER A C 1
ATOM 684 O O . SER A 1 87 ? -12.675 -11.913 4.026 1.00 86.50 87 SER A O 1
ATOM 686 N N . GLY A 1 88 ? -11.254 -10.561 2.941 1.00 89.50 88 GLY A N 1
ATOM 687 C CA . GLY A 1 88 ? -10.370 -10.310 4.079 1.00 89.50 88 GLY A CA 1
ATOM 688 C C . GLY A 1 88 ? -9.237 -9.342 3.748 1.00 89.50 88 GLY A C 1
ATOM 689 O O . GLY A 1 88 ? -9.351 -8.531 2.828 1.00 89.50 88 GLY A O 1
ATOM 690 N N . PHE A 1 89 ? -8.146 -9.431 4.501 1.00 93.06 89 PHE A N 1
ATOM 691 C CA . PHE A 1 89 ? -7.014 -8.510 4.466 1.00 93.06 89 PHE A CA 1
ATOM 692 C C . PHE A 1 89 ? -5.681 -9.250 4.554 1.00 93.06 89 PHE A C 1
ATOM 694 O O . PHE A 1 89 ? -5.615 -10.403 4.989 1.00 93.06 89 PHE A O 1
ATOM 701 N N . ALA A 1 90 ? -4.618 -8.538 4.184 1.00 92.44 90 ALA A N 1
ATOM 702 C CA . ALA A 1 90 ? -3.295 -8.789 4.734 1.00 92.44 90 ALA A CA 1
ATOM 703 C C . ALA A 1 90 ? -3.178 -8.011 6.055 1.00 92.44 90 ALA A C 1
ATOM 705 O O . ALA A 1 90 ? -3.447 -6.807 6.091 1.00 92.44 90 ALA A O 1
ATOM 706 N N . VAL A 1 91 ? -2.842 -8.690 7.149 1.00 93.81 91 VAL A N 1
ATOM 707 C CA . VAL A 1 91 ? -2.839 -8.093 8.492 1.00 93.81 91 VAL A CA 1
ATOM 708 C C . VAL A 1 91 ? -1.411 -7.762 8.911 1.00 93.81 91 VAL A C 1
ATOM 710 O O . VAL A 1 91 ? -0.509 -8.575 8.741 1.00 93.81 91 VAL A O 1
ATOM 713 N N . ILE A 1 92 ? -1.212 -6.567 9.467 1.00 92.75 92 ILE A N 1
ATOM 714 C CA . ILE A 1 92 ? 0.041 -6.156 10.108 1.00 92.75 92 ILE A CA 1
ATOM 715 C C . ILE A 1 92 ? -0.233 -5.722 11.545 1.00 92.75 92 ILE A C 1
ATOM 717 O O . ILE A 1 92 ? -1.214 -5.024 11.811 1.00 92.75 92 ILE A O 1
ATOM 721 N N . SER A 1 93 ? 0.648 -6.098 12.465 1.00 91.06 93 SER A N 1
ATOM 722 C CA . SER A 1 93 ? 0.670 -5.538 13.816 1.00 91.06 93 SER A CA 1
ATOM 723 C C . SER A 1 93 ? 1.527 -4.278 13.833 1.00 91.06 93 SER A C 1
ATOM 725 O O . SER A 1 93 ? 2.561 -4.209 13.175 1.00 91.06 93 SER A O 1
ATOM 727 N N . VAL A 1 94 ? 1.067 -3.264 14.558 1.00 90.06 94 VAL A N 1
ATOM 728 C CA . VAL A 1 94 ? 1.757 -1.987 14.723 1.00 90.06 94 VAL A CA 1
ATOM 729 C C . VAL A 1 94 ? 2.076 -1.822 16.198 1.00 90.06 94 VAL A C 1
ATOM 731 O O . VAL A 1 94 ? 1.175 -1.581 17.008 1.00 90.06 94 VAL A O 1
ATOM 734 N N . HIS A 1 95 ? 3.356 -1.935 16.532 1.00 89.25 95 HIS A N 1
ATOM 735 C CA . HIS A 1 95 ? 3.863 -1.811 17.889 1.00 89.25 95 HIS A CA 1
ATOM 736 C C . HIS A 1 95 ? 4.360 -0.393 18.181 1.00 89.25 95 HIS A C 1
ATOM 738 O O . HIS A 1 95 ? 4.516 0.454 17.295 1.00 89.25 95 HIS A O 1
ATOM 744 N N . GLU A 1 96 ? 4.578 -0.102 19.462 1.00 86.94 96 GLU A N 1
ATOM 745 C CA . GLU A 1 96 ? 5.183 1.156 19.891 1.00 86.94 96 GLU A CA 1
ATOM 746 C C . GLU A 1 96 ? 6.567 1.339 19.245 1.00 86.94 96 GLU A C 1
ATOM 748 O O . GLU A 1 96 ? 7.411 0.451 19.273 1.00 86.94 96 GLU A O 1
ATOM 753 N N . GLY A 1 97 ? 6.788 2.506 18.641 1.00 85.31 97 GLY A N 1
ATOM 754 C CA . GLY A 1 97 ? 7.988 2.834 17.874 1.00 85.31 97 GLY A CA 1
ATOM 755 C C . GLY A 1 97 ? 7.867 2.572 16.369 1.00 85.31 97 GLY A C 1
ATOM 756 O O . GLY A 1 97 ? 8.604 3.199 15.595 1.00 85.31 97 GLY A O 1
ATOM 757 N N . ASP A 1 98 ? 6.915 1.749 15.925 1.00 86.94 98 ASP A N 1
ATOM 758 C CA . ASP A 1 98 ? 6.761 1.413 14.509 1.00 86.94 98 ASP A CA 1
ATOM 759 C C . ASP A 1 98 ? 6.246 2.590 13.684 1.00 86.94 98 ASP A C 1
ATOM 761 O O . ASP A 1 98 ? 5.487 3.451 14.137 1.00 86.94 98 ASP A O 1
ATOM 765 N N . TYR A 1 99 ? 6.649 2.636 12.418 1.00 83.31 99 TYR A N 1
ATOM 766 C CA . TYR A 1 99 ? 6.172 3.650 11.487 1.00 83.31 99 TYR A CA 1
ATOM 767 C C . TYR A 1 99 ? 4.761 3.324 10.985 1.00 83.31 99 TYR A C 1
ATOM 769 O O . TYR A 1 99 ? 4.584 2.403 10.202 1.00 83.31 99 TYR A O 1
ATOM 777 N N . ILE A 1 100 ? 3.774 4.165 11.309 1.00 81.38 100 ILE A N 1
ATOM 778 C CA . ILE A 1 100 ? 2.427 4.123 10.686 1.00 81.38 100 ILE A CA 1
ATOM 779 C C . ILE A 1 100 ? 2.408 4.896 9.357 1.00 81.38 100 ILE A C 1
ATOM 781 O O . ILE A 1 100 ? 1.526 4.751 8.500 1.00 81.38 100 ILE A O 1
ATOM 785 N N . SER A 1 101 ? 3.382 5.785 9.168 1.00 82.56 101 SER A N 1
ATOM 786 C CA . SER A 1 101 ? 3.575 6.556 7.944 1.00 82.56 101 SER A CA 1
ATOM 787 C C . SER A 1 101 ? 5.054 6.810 7.705 1.00 82.56 101 SER A C 1
ATOM 789 O O . SER A 1 101 ? 5.875 6.614 8.592 1.00 82.56 101 SER A O 1
ATOM 791 N N . SER A 1 102 ? 5.403 7.370 6.546 1.00 78.81 102 SER A N 1
ATOM 792 C CA . SER A 1 102 ? 6.798 7.706 6.236 1.00 78.81 102 SER A CA 1
ATOM 793 C C . SER A 1 102 ? 7.391 8.824 7.105 1.00 78.81 102 SER A C 1
ATOM 795 O O . SER A 1 102 ? 8.436 9.356 6.743 1.00 78.81 102 SER A O 1
ATOM 797 N N . LYS A 1 103 ? 6.669 9.281 8.135 1.00 81.25 103 LYS A N 1
ATOM 798 C CA . LYS A 1 103 ? 6.947 10.506 8.896 1.00 81.25 103 LYS A CA 1
ATOM 799 C C . LYS A 1 103 ? 6.587 10.446 10.374 1.00 81.25 103 LYS A C 1
ATOM 801 O O . LYS A 1 103 ? 7.098 11.248 11.136 1.00 81.25 103 LYS A O 1
ATOM 806 N N . ILE A 1 104 ? 5.678 9.556 10.758 1.00 84.31 104 ILE A N 1
ATOM 807 C CA . ILE A 1 104 ? 5.139 9.476 12.117 1.00 84.31 104 ILE A CA 1
ATOM 808 C C . ILE A 1 104 ? 5.254 8.032 12.579 1.00 84.31 104 ILE A C 1
ATOM 810 O O . ILE A 1 104 ? 4.880 7.114 11.837 1.00 84.31 104 ILE A O 1
ATOM 814 N N . ARG A 1 105 ? 5.757 7.877 13.802 1.00 86.94 105 ARG A N 1
ATOM 815 C CA . ARG A 1 105 ? 5.800 6.621 14.543 1.00 86.94 105 ARG A CA 1
ATOM 816 C C . ARG A 1 105 ? 4.602 6.518 15.481 1.00 86.94 105 ARG A C 1
ATOM 818 O O . ARG A 1 105 ? 4.072 7.537 15.920 1.00 86.94 105 ARG A O 1
ATOM 825 N N . TYR A 1 106 ? 4.183 5.297 15.767 1.00 88.38 106 TYR A N 1
ATOM 826 C CA . TYR A 1 106 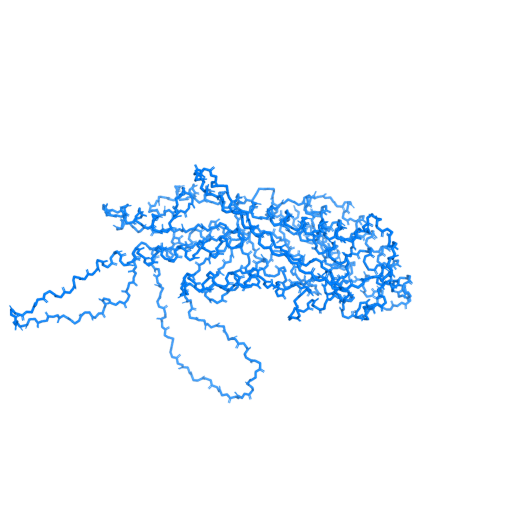? 3.173 5.010 16.771 1.00 88.38 106 TYR A CA 1
ATOM 827 C C . TYR A 1 106 ? 3.786 5.103 18.165 1.00 88.38 106 TYR A C 1
ATOM 829 O O . TYR A 1 106 ? 4.734 4.387 18.464 1.00 88.38 106 TYR A O 1
ATOM 837 N N . LEU A 1 107 ? 3.274 5.991 19.010 1.00 87.81 107 LEU A N 1
ATOM 838 C CA . LEU A 1 107 ? 3.768 6.198 20.372 1.00 87.81 107 LEU A CA 1
ATOM 839 C C . LEU A 1 107 ? 2.563 6.356 21.313 1.00 87.81 107 LEU A C 1
ATOM 841 O O . LEU A 1 107 ? 2.216 7.487 21.656 1.00 87.81 107 LEU A O 1
ATOM 845 N N . PRO A 1 108 ? 1.886 5.255 21.696 1.00 80.69 108 PRO A N 1
ATOM 846 C CA . PRO A 1 108 ? 0.631 5.305 22.455 1.00 80.69 108 PRO A CA 1
ATOM 847 C C . PRO A 1 108 ? 0.768 6.026 23.802 1.00 80.69 108 PRO A C 1
ATOM 849 O O . PRO A 1 108 ? -0.188 6.623 24.283 1.00 80.69 108 PRO A O 1
ATOM 852 N N . SER A 1 109 ? 1.970 6.037 24.382 1.00 79.69 109 SER A N 1
ATOM 853 C CA . SER A 1 109 ? 2.277 6.706 25.651 1.00 79.69 109 SER A CA 1
ATOM 854 C C . SER A 1 109 ? 2.405 8.239 25.541 1.00 79.69 109 SER A C 1
ATOM 856 O O . SER A 1 109 ? 2.581 8.925 26.549 1.00 79.69 109 SER A O 1
ATOM 858 N N . GLN A 1 110 ? 2.366 8.803 24.330 1.00 84.19 110 GLN A N 1
ATOM 859 C CA . GLN A 1 110 ? 2.583 10.227 24.082 1.00 84.19 110 GLN A CA 1
ATOM 860 C C . GLN A 1 110 ? 1.305 11.055 24.298 1.00 84.19 110 GLN A C 1
ATOM 862 O O . GLN A 1 110 ? 0.207 10.658 23.914 1.00 84.19 110 GLN A O 1
ATOM 867 N N . SER A 1 111 ? 1.449 12.271 24.839 1.00 86.88 111 SER A N 1
ATOM 868 C CA . SER A 1 111 ? 0.315 13.193 24.975 1.00 86.88 111 SER A CA 1
ATOM 869 C C . SER A 1 111 ? -0.276 13.594 23.614 1.00 86.88 111 SER A C 1
ATOM 871 O O . SER A 1 111 ? 0.450 13.771 22.630 1.00 86.88 111 SER A O 1
ATOM 873 N N . ILE A 1 112 ? -1.594 13.823 23.572 1.00 85.88 112 ILE A N 1
ATOM 874 C CA . ILE A 1 112 ? -2.313 14.253 22.359 1.00 85.88 112 ILE A CA 1
ATOM 875 C C . ILE A 1 112 ? -1.721 15.550 21.784 1.00 85.88 112 ILE A C 1
ATOM 877 O O . ILE A 1 112 ? -1.568 15.661 20.573 1.00 85.88 112 ILE A O 1
ATOM 881 N N . ASN A 1 113 ? -1.314 16.498 22.634 1.00 88.56 113 ASN A N 1
ATOM 882 C CA . ASN A 1 113 ? -0.714 17.761 22.190 1.00 88.56 113 ASN A CA 1
ATOM 883 C C . ASN A 1 113 ? 0.625 17.534 21.474 1.00 88.56 113 ASN A C 1
ATOM 885 O O . ASN A 1 113 ? 0.902 18.138 20.440 1.00 88.56 113 ASN A O 1
ATOM 889 N N . THR A 1 114 ? 1.467 16.644 22.006 1.00 89.88 114 THR A N 1
ATOM 890 C CA . THR A 1 114 ? 2.751 16.322 21.371 1.00 89.88 114 THR A CA 1
ATOM 891 C C . THR A 1 114 ? 2.537 15.574 20.054 1.00 89.88 114 THR A C 1
ATOM 893 O O . THR A 1 114 ? 3.245 15.842 19.083 1.00 89.88 114 THR A O 1
ATOM 896 N N . LEU A 1 115 ? 1.528 14.696 19.992 1.00 88.75 115 LEU A N 1
ATOM 897 C CA . LEU A 1 115 ? 1.112 14.051 18.749 1.00 88.75 115 LEU A CA 1
ATOM 898 C C . LEU A 1 115 ? 0.667 15.097 17.714 1.00 88.75 115 LEU A C 1
ATOM 900 O O . LEU A 1 115 ? 1.129 15.041 16.580 1.00 88.75 115 LEU A O 1
ATOM 904 N N . GLU A 1 116 ? -0.179 16.065 18.082 1.00 88.94 116 GLU A N 1
ATOM 905 C CA . GLU A 1 116 ? -0.644 17.131 17.177 1.00 88.94 116 GLU A CA 1
ATOM 906 C C . GLU A 1 116 ? 0.509 17.990 16.628 1.00 88.94 116 GLU A C 1
ATOM 908 O O . GLU A 1 116 ? 0.520 18.324 15.442 1.00 88.94 116 GLU A O 1
ATOM 913 N N . ASN A 1 117 ? 1.543 18.251 17.429 1.00 89.69 117 ASN A N 1
ATOM 914 C CA . ASN A 1 117 ? 2.747 18.934 16.950 1.00 89.69 117 ASN A CA 1
ATOM 915 C C . ASN A 1 117 ? 3.536 18.086 15.938 1.00 89.69 117 ASN A C 1
ATOM 917 O O . ASN A 1 117 ? 3.861 18.573 14.852 1.00 89.69 117 ASN A O 1
ATOM 921 N N . ALA A 1 118 ? 3.785 16.807 16.243 1.00 88.25 118 ALA A N 1
ATOM 922 C CA . ALA A 1 118 ? 4.473 15.881 15.332 1.00 88.25 118 ALA A CA 1
ATOM 923 C C . ALA A 1 118 ? 3.707 15.704 14.008 1.00 88.25 118 ALA A C 1
ATOM 925 O O . ALA A 1 118 ? 4.277 15.554 12.926 1.00 88.25 118 ALA A O 1
ATOM 926 N N . ILE A 1 119 ? 2.383 15.760 14.091 1.00 87.88 119 ILE A N 1
ATOM 927 C CA . ILE A 1 119 ? 1.442 15.755 12.979 1.00 87.88 119 ILE A CA 1
ATOM 928 C C . ILE A 1 119 ? 1.632 16.964 12.060 1.00 87.88 119 ILE A C 1
ATOM 930 O O . ILE A 1 119 ? 1.720 16.796 10.839 1.00 87.88 119 ILE A O 1
ATOM 934 N N . GLU A 1 120 ? 1.683 18.172 12.618 1.00 87.38 120 GLU A N 1
ATOM 935 C CA . GLU A 1 120 ? 1.869 19.398 11.840 1.00 87.38 120 GLU A CA 1
ATOM 936 C C . GLU A 1 120 ? 3.266 19.458 11.217 1.00 87.38 120 GLU A C 1
ATOM 938 O O . GLU A 1 120 ? 3.416 19.817 10.046 1.00 87.38 120 GLU A O 1
ATOM 943 N N . GLU A 1 121 ? 4.288 19.006 11.940 1.00 87.94 121 GLU A N 1
ATOM 944 C CA . GLU A 1 121 ? 5.643 18.863 11.410 1.00 87.94 121 GLU A CA 1
ATOM 945 C C . GLU A 1 121 ? 5.691 17.870 10.236 1.00 87.94 121 GLU A C 1
ATOM 947 O O . GLU A 1 121 ? 6.184 18.179 9.143 1.00 87.94 121 GLU A O 1
ATOM 952 N N . ALA A 1 122 ? 5.066 16.702 10.395 1.00 85.12 122 ALA A N 1
ATOM 953 C CA . ALA A 1 122 ? 4.938 15.712 9.334 1.00 85.12 122 ALA A CA 1
ATOM 954 C C . ALA A 1 122 ? 4.139 16.229 8.122 1.00 85.12 122 ALA A C 1
ATOM 956 O O . ALA A 1 122 ? 4.320 15.743 6.997 1.00 85.12 122 ALA A O 1
ATOM 957 N N . ARG A 1 123 ? 3.252 17.217 8.278 1.00 83.31 123 ARG A N 1
ATOM 958 C CA . ARG A 1 123 ? 2.577 17.837 7.126 1.00 83.31 123 ARG A CA 1
ATOM 959 C C . ARG A 1 123 ? 3.536 18.676 6.291 1.00 83.31 123 ARG A C 1
ATOM 961 O O . ARG A 1 123 ? 3.429 18.589 5.064 1.00 83.31 123 ARG A O 1
ATOM 968 N N . ARG A 1 124 ? 4.469 19.385 6.935 1.00 83.31 124 ARG A N 1
ATOM 969 C CA . ARG A 1 124 ? 5.414 20.332 6.315 1.00 83.31 124 ARG A CA 1
ATOM 970 C C . ARG A 1 124 ? 6.640 19.673 5.687 1.00 83.31 124 ARG A C 1
ATOM 972 O O . ARG A 1 124 ? 7.124 20.162 4.677 1.00 83.31 124 ARG A O 1
ATOM 979 N N . SER A 1 125 ? 7.123 18.563 6.242 1.00 83.81 125 SER A N 1
ATOM 980 C CA . SER A 1 125 ? 8.311 17.873 5.715 1.00 83.81 125 SER A CA 1
ATOM 981 C C . SER A 1 125 ? 8.058 17.188 4.360 1.00 83.81 125 SER A C 1
ATOM 983 O O . SER A 1 125 ? 6.912 17.030 3.928 1.00 83.81 125 SER A O 1
ATOM 985 N N . HIS A 1 126 ? 9.093 16.671 3.699 1.00 83.75 126 HIS A N 1
ATOM 986 C CA . HIS A 1 126 ? 8.937 15.705 2.602 1.00 83.75 126 HIS A CA 1
ATOM 987 C C . HIS A 1 126 ? 8.973 14.262 3.125 1.00 83.75 126 HIS A C 1
ATOM 989 O O . HIS A 1 126 ? 9.425 13.984 4.231 1.00 83.75 126 HIS A O 1
ATOM 995 N N . SER A 1 127 ? 8.420 13.310 2.367 1.00 84.94 127 SER A N 1
ATOM 996 C CA . SER A 1 127 ? 8.560 11.886 2.721 1.00 84.94 127 SER A CA 1
ATOM 997 C C . SER A 1 127 ? 10.034 11.475 2.659 1.00 84.94 127 SER A C 1
ATOM 999 O O . SER A 1 127 ? 10.736 11.915 1.755 1.00 84.94 127 SER A O 1
ATOM 1001 N N . ARG A 1 128 ? 10.489 10.581 3.547 1.00 85.00 128 ARG A N 1
ATOM 1002 C CA . ARG A 1 128 ? 11.841 9.980 3.491 1.00 85.00 128 ARG A CA 1
ATOM 1003 C C . ARG A 1 128 ? 12.139 9.195 2.203 1.00 85.00 128 ARG A C 1
ATOM 1005 O O . ARG A 1 128 ? 13.286 8.885 1.914 1.00 85.00 128 ARG A O 1
ATOM 1012 N N . PHE A 1 129 ? 11.109 8.872 1.420 1.00 85.75 129 PHE A N 1
ATOM 1013 C CA . PHE A 1 129 ? 11.220 8.194 0.118 1.00 85.75 129 PHE A CA 1
ATOM 1014 C C . PHE A 1 129 ? 10.913 9.135 -1.063 1.00 85.75 129 PHE A C 1
ATOM 1016 O O . PHE A 1 129 ? 10.563 8.688 -2.160 1.00 85.75 129 PHE A O 1
ATOM 1023 N N . SER A 1 130 ? 10.938 10.447 -0.816 1.00 86.31 130 SER A N 1
ATOM 1024 C CA . SER A 1 130 ? 10.764 11.478 -1.836 1.00 86.31 130 SER A CA 1
ATOM 1025 C C . SER A 1 130 ? 12.126 11.888 -2.393 1.00 86.31 130 SER A C 1
ATOM 1027 O O . SER A 1 130 ? 13.019 12.136 -1.592 1.00 86.31 130 SER A O 1
ATOM 1029 N N . PRO A 1 131 ? 12.271 12.073 -3.716 1.00 85.62 131 PRO A N 1
ATOM 1030 C CA . PRO A 1 131 ? 13.496 12.611 -4.304 1.00 85.62 131 PRO A CA 1
ATOM 1031 C C . PRO A 1 131 ? 13.690 14.101 -3.967 1.00 85.62 131 PRO A C 1
ATOM 1033 O O . PRO A 1 131 ? 14.742 14.646 -4.235 1.00 85.62 131 PRO A O 1
ATOM 1036 N N . LEU A 1 132 ? 12.689 14.745 -3.348 1.00 84.69 132 LEU A N 1
ATOM 1037 C CA . LEU A 1 132 ? 12.759 16.110 -2.800 1.00 84.69 132 LEU A CA 1
ATOM 1038 C C . LEU A 1 132 ? 13.265 16.164 -1.347 1.00 84.69 132 LEU A C 1
ATOM 1040 O O . LEU A 1 132 ? 13.237 17.217 -0.724 1.00 84.69 132 LEU A O 1
ATOM 1044 N N . ASN A 1 133 ? 13.601 15.023 -0.746 1.00 86.12 133 ASN A N 1
ATOM 1045 C CA . ASN A 1 133 ? 14.157 14.978 0.602 1.00 86.12 133 ASN A CA 1
ATOM 1046 C C . ASN A 1 133 ? 15.631 14.606 0.496 1.00 86.12 133 ASN A C 1
ATOM 1048 O O . ASN A 1 133 ? 15.914 13.492 0.074 1.00 86.12 133 ASN A O 1
ATOM 1052 N N . GLU A 1 134 ? 16.528 15.493 0.915 1.00 86.94 134 GLU A N 1
ATOM 1053 C CA . GLU A 1 134 ? 17.988 15.319 0.852 1.00 86.94 134 GLU A CA 1
ATOM 1054 C C . GLU A 1 134 ? 18.483 14.026 1.519 1.00 86.94 134 GLU A C 1
ATOM 1056 O O . GLU A 1 134 ? 19.427 13.401 1.049 1.00 86.94 134 GLU A O 1
ATOM 1061 N N . HIS A 1 135 ? 17.802 13.560 2.570 1.00 86.81 135 HIS A N 1
ATOM 1062 C CA . HIS A 1 135 ? 18.142 12.312 3.262 1.00 86.81 135 HIS A CA 1
ATOM 1063 C C . HIS A 1 135 ? 17.561 11.058 2.590 1.00 86.81 135 HIS A C 1
ATOM 1065 O O . HIS A 1 135 ? 17.681 9.948 3.114 1.00 86.81 135 HIS A O 1
ATOM 1071 N N . SER A 1 136 ? 16.860 11.206 1.465 1.00 86.81 136 SER A N 1
ATOM 1072 C CA . SER A 1 136 ? 16.301 10.077 0.733 1.00 86.81 136 SER A CA 1
ATOM 1073 C C . SER A 1 136 ? 17.365 9.414 -0.138 1.00 86.81 136 SER A C 1
ATOM 1075 O O . SER A 1 136 ? 18.079 10.116 -0.849 1.00 86.81 136 SER A O 1
ATOM 1077 N N . PRO A 1 137 ? 17.388 8.072 -0.249 1.00 86.31 137 PRO A N 1
ATOM 1078 C CA . PRO A 1 137 ? 18.239 7.399 -1.236 1.00 86.31 137 PRO A CA 1
ATOM 1079 C C . PRO A 1 137 ? 17.877 7.767 -2.686 1.00 86.31 137 PRO A C 1
ATOM 1081 O O . PRO A 1 137 ? 18.648 7.521 -3.610 1.00 86.31 137 PRO A O 1
ATOM 1084 N N . LEU A 1 138 ? 16.692 8.351 -2.902 1.00 86.75 138 LEU A N 1
ATOM 1085 C CA . LEU A 1 138 ? 16.240 8.828 -4.207 1.00 86.75 138 LEU A CA 1
ATOM 1086 C C . LEU A 1 138 ? 16.632 10.282 -4.483 1.00 86.75 138 LEU A C 1
ATOM 1088 O O . LEU A 1 138 ? 16.322 10.778 -5.557 1.00 86.75 138 LEU A O 1
ATOM 1092 N N . PHE A 1 139 ? 17.250 10.991 -3.545 1.00 85.50 139 PHE A N 1
ATOM 1093 C CA . PHE A 1 139 ? 17.681 12.355 -3.810 1.00 85.50 139 PHE A CA 1
ATOM 1094 C C . PHE A 1 139 ? 18.907 12.366 -4.740 1.00 85.50 139 PHE A C 1
ATOM 1096 O O . PHE A 1 139 ? 19.806 11.538 -4.558 1.00 85.50 139 PHE A O 1
ATOM 1103 N N . PRO A 1 140 ? 18.983 13.268 -5.733 1.00 84.75 140 PRO A N 1
ATOM 1104 C CA . PRO A 1 140 ? 17.921 14.170 -6.206 1.00 84.75 140 PRO A CA 1
ATOM 1105 C C . PRO A 1 140 ? 17.076 13.591 -7.367 1.00 84.75 140 PRO A C 1
ATOM 1107 O O . PRO A 1 140 ? 15.956 14.040 -7.619 1.00 84.75 140 PRO A O 1
ATOM 1110 N N . GLU A 1 141 ? 17.586 12.568 -8.061 1.00 85.31 141 GLU A N 1
ATOM 1111 C CA . GLU A 1 141 ? 17.095 12.099 -9.376 1.00 85.31 141 GLU A CA 1
ATOM 1112 C C . GLU A 1 141 ? 16.474 10.688 -9.362 1.00 85.31 141 GLU A C 1
ATOM 1114 O O . GLU A 1 141 ? 16.158 10.112 -10.400 1.00 85.31 141 GLU A O 1
ATOM 1119 N N . GLY A 1 142 ? 16.315 10.076 -8.194 1.00 84.31 142 GLY A N 1
ATOM 1120 C CA . GLY A 1 142 ? 15.841 8.702 -8.063 1.00 84.31 142 GLY A CA 1
ATOM 1121 C C . GLY A 1 142 ? 14.358 8.536 -8.411 1.00 84.31 142 GLY A C 1
ATOM 1122 O O . GLY A 1 142 ? 13.479 9.264 -7.929 1.00 84.31 142 GLY A O 1
ATOM 1123 N N . LEU A 1 143 ? 14.054 7.501 -9.199 1.00 86.94 143 LEU A N 1
ATOM 1124 C CA . LEU A 1 143 ? 12.716 7.279 -9.738 1.00 86.94 143 LEU A CA 1
ATOM 1125 C C . LEU A 1 143 ? 11.747 6.640 -8.736 1.00 86.94 143 LEU A C 1
ATOM 1127 O O . LEU A 1 143 ? 10.791 7.279 -8.339 1.00 86.94 143 LEU A O 1
ATOM 1131 N N . VAL A 1 144 ? 11.921 5.393 -8.307 1.00 87.69 144 VAL A N 1
ATOM 1132 C CA . VAL A 1 144 ? 11.067 4.758 -7.283 1.00 87.69 144 VAL A CA 1
ATOM 1133 C C . VAL A 1 144 ? 11.927 3.782 -6.492 1.00 87.69 144 VAL A C 1
ATOM 1135 O O . VAL A 1 144 ? 12.629 2.969 -7.074 1.00 87.69 144 VAL A O 1
ATOM 1138 N N . SER A 1 145 ? 11.848 3.830 -5.161 1.00 85.69 145 SER A N 1
ATOM 1139 C CA . SER A 1 145 ? 12.519 2.852 -4.298 1.00 85.69 145 SER A CA 1
ATOM 1140 C C . SER A 1 145 ? 11.589 1.680 -3.991 1.00 85.69 145 SER A C 1
ATOM 1142 O O . SER A 1 145 ? 10.412 1.892 -3.684 1.00 85.69 145 SER A O 1
ATOM 1144 N N . SER A 1 146 ? 12.122 0.458 -3.985 1.00 86.19 146 SER A N 1
ATOM 1145 C CA . SER A 1 146 ? 11.409 -0.737 -3.512 1.00 86.19 146 SER A CA 1
ATOM 1146 C C . SER A 1 146 ? 10.973 -0.606 -2.050 1.00 86.19 146 SER A C 1
ATOM 1148 O O . SER A 1 146 ? 9.906 -1.096 -1.691 1.00 86.19 146 SER A O 1
ATOM 1150 N N . GLN A 1 147 ? 11.714 0.159 -1.236 1.00 85.25 147 GLN A N 1
ATOM 1151 C CA . GLN A 1 147 ? 11.361 0.458 0.157 1.00 85.25 147 GLN A CA 1
ATOM 1152 C C . GLN A 1 147 ? 10.008 1.163 0.273 1.00 85.25 147 GLN A C 1
ATOM 1154 O O . GLN A 1 147 ? 9.269 0.924 1.224 1.00 85.25 147 GLN A O 1
ATOM 1159 N N . TRP A 1 148 ? 9.642 1.999 -0.709 1.00 88.00 148 TRP A N 1
ATOM 1160 C CA . TRP A 1 148 ? 8.317 2.618 -0.729 1.00 88.00 148 TRP A CA 1
ATOM 1161 C C . TRP A 1 148 ? 7.222 1.549 -0.785 1.00 88.00 148 TRP A C 1
ATOM 1163 O O . TRP A 1 148 ? 6.237 1.661 -0.058 1.00 88.00 148 TRP A O 1
ATOM 1173 N N . MET A 1 149 ? 7.418 0.503 -1.594 1.00 87.56 149 MET A N 1
ATOM 1174 C CA . MET A 1 149 ? 6.475 -0.608 -1.701 1.00 87.56 149 MET A CA 1
ATOM 1175 C C . MET A 1 149 ? 6.468 -1.472 -0.440 1.00 87.56 149 MET A C 1
ATOM 1177 O O . MET A 1 149 ? 5.403 -1.747 0.103 1.00 87.56 149 MET A O 1
ATOM 1181 N N . THR A 1 150 ? 7.648 -1.823 0.076 1.00 87.38 150 THR A N 1
ATOM 1182 C CA . THR A 1 150 ? 7.787 -2.573 1.331 1.00 87.38 150 THR A CA 1
ATOM 1183 C C . THR A 1 150 ? 7.043 -1.887 2.474 1.00 87.38 150 THR A C 1
ATOM 1185 O O . THR A 1 150 ? 6.301 -2.534 3.208 1.00 87.38 150 THR A O 1
ATOM 1188 N N . CYS A 1 151 ? 7.140 -0.559 2.592 1.00 86.44 151 CYS A N 1
ATOM 1189 C CA . CYS A 1 151 ? 6.373 0.169 3.597 1.00 86.44 151 CYS A CA 1
ATOM 1190 C C . CYS A 1 151 ? 4.855 0.105 3.360 1.00 86.44 151 CYS A C 1
ATOM 1192 O O . CYS A 1 151 ? 4.111 -0.002 4.330 1.00 86.44 151 CYS A O 1
ATOM 1194 N N . HIS A 1 152 ? 4.378 0.144 2.110 1.00 86.56 152 HIS A N 1
ATOM 1195 C CA . HIS A 1 152 ? 2.946 -0.028 1.809 1.00 86.56 152 HIS A CA 1
ATOM 1196 C C . HIS A 1 152 ? 2.402 -1.417 2.140 1.00 86.56 152 HIS A C 1
ATOM 1198 O O . HIS A 1 152 ? 1.206 -1.543 2.366 1.00 86.56 152 HIS A O 1
ATOM 1204 N N . HIS A 1 153 ? 3.264 -2.428 2.223 1.00 83.94 153 HIS A N 1
ATOM 1205 C CA . HIS A 1 153 ? 2.878 -3.777 2.642 1.00 83.94 153 HIS A CA 1
ATOM 1206 C C . HIS A 1 153 ? 2.964 -3.980 4.144 1.00 83.94 153 HIS A C 1
ATOM 1208 O O . HIS A 1 153 ? 2.056 -4.536 4.745 1.00 83.94 153 HIS A O 1
ATOM 1214 N N . GLN A 1 154 ? 4.075 -3.552 4.733 1.00 84.69 154 GLN A N 1
ATOM 1215 C CA . GLN A 1 154 ? 4.451 -3.966 6.081 1.00 84.69 154 GLN A CA 1
ATOM 1216 C C . GLN A 1 154 ? 4.109 -2.921 7.146 1.00 84.69 154 GLN A C 1
ATOM 1218 O O . GLN A 1 154 ? 4.044 -3.255 8.318 1.00 84.69 154 GLN A O 1
ATOM 1223 N N . HIS A 1 155 ? 3.904 -1.657 6.761 1.00 82.88 155 HIS A N 1
ATOM 1224 C CA . HIS A 1 155 ? 3.864 -0.545 7.718 1.00 82.88 155 HIS A CA 1
ATOM 1225 C C . HIS A 1 155 ? 2.669 0.397 7.533 1.00 82.88 155 HIS A C 1
ATOM 1227 O O . HIS A 1 155 ? 2.269 1.092 8.464 1.00 82.88 155 HIS A O 1
ATOM 1233 N N . TYR A 1 156 ? 2.115 0.503 6.323 1.00 88.19 156 TYR A N 1
ATOM 1234 C CA . TYR A 1 156 ? 1.113 1.513 5.978 1.00 88.19 156 TYR A CA 1
ATOM 1235 C C . TYR A 1 156 ? -0.251 0.874 5.730 1.00 88.19 156 TYR A C 1
ATOM 1237 O O . TYR A 1 156 ? -0.596 0.588 4.582 1.00 88.19 156 TYR A O 1
ATOM 1245 N N . PRO A 1 157 ? -1.055 0.697 6.785 1.00 91.88 157 PRO A N 1
ATOM 1246 C CA . PRO A 1 157 ? -2.367 0.104 6.641 1.00 91.88 157 PRO A CA 1
ATOM 1247 C C . PRO A 1 157 ? -3.342 1.070 5.965 1.00 91.88 157 PRO A C 1
ATOM 1249 O O . PRO A 1 157 ? -3.140 2.286 5.949 1.00 91.88 157 PRO A O 1
ATOM 1252 N N . SER A 1 158 ? -4.426 0.511 5.434 1.00 91.75 158 SER A N 1
ATOM 1253 C CA . SER A 1 158 ? -5.563 1.244 4.859 1.00 91.75 158 SER A CA 1
ATOM 1254 C C . SER A 1 158 ? -6.668 1.532 5.880 1.00 91.75 158 SER A C 1
ATOM 1256 O O . SER A 1 158 ? -7.402 2.513 5.747 1.00 91.75 158 SER A O 1
ATOM 1258 N N . VAL A 1 159 ? -6.751 0.710 6.928 1.00 93.00 159 VAL A N 1
ATOM 1259 C CA . VAL A 1 159 ? -7.651 0.858 8.076 1.00 93.00 159 VAL A CA 1
ATOM 1260 C C . VAL A 1 159 ? -6.912 0.406 9.334 1.00 93.00 159 VAL A C 1
ATOM 1262 O O . VAL A 1 159 ? -6.078 -0.496 9.271 1.00 93.00 159 VAL A O 1
ATOM 1265 N N . LEU A 1 160 ? -7.198 1.051 10.462 1.00 93.19 160 LEU A N 1
ATOM 1266 C CA . LEU A 1 160 ? -6.627 0.730 11.765 1.00 93.19 160 LEU A CA 1
ATOM 1267 C C . LEU A 1 160 ? -7.689 0.141 12.688 1.00 93.19 160 LEU A C 1
ATOM 1269 O O . LEU A 1 160 ? -8.783 0.689 12.816 1.00 93.19 160 LEU A O 1
ATOM 1273 N N . VAL A 1 161 ? -7.334 -0.939 13.368 1.00 93.94 161 VAL A N 1
ATOM 1274 C CA . VAL A 1 161 ? -8.129 -1.591 14.407 1.00 93.94 161 VAL A CA 1
ATOM 1275 C C . VAL A 1 161 ? -7.299 -1.650 15.682 1.00 93.94 161 VAL A C 1
ATOM 1277 O O . VAL A 1 161 ? -6.080 -1.748 15.626 1.00 93.94 161 VAL A O 1
ATOM 1280 N N . SER A 1 162 ? -7.937 -1.575 16.842 1.00 92.44 162 SER A N 1
ATOM 1281 C CA . SER A 1 162 ? -7.268 -1.786 18.130 1.00 92.44 162 SER A CA 1
ATOM 1282 C C . SER A 1 162 ? -8.193 -2.528 19.076 1.00 92.44 162 SER A C 1
ATOM 1284 O O . SER A 1 162 ? -9.390 -2.240 19.081 1.00 92.44 162 SER A O 1
ATOM 1286 N N . PHE A 1 163 ? -7.638 -3.397 19.910 1.00 91.81 163 PHE A N 1
ATOM 1287 C CA . PHE A 1 163 ? -8.389 -4.168 20.895 1.00 91.81 163 PHE A CA 1
ATOM 1288 C C . PHE A 1 163 ? -8.235 -3.546 22.279 1.00 91.81 163 PHE A C 1
ATOM 1290 O O . PHE A 1 163 ? -7.119 -3.244 22.704 1.00 91.81 163 PHE A O 1
ATOM 1297 N N . HIS A 1 164 ? -9.355 -3.362 22.970 1.00 88.38 164 HIS A N 1
ATOM 1298 C CA . HIS A 1 164 ? -9.402 -2.759 24.298 1.00 88.38 164 HIS A CA 1
ATOM 1299 C C . HIS A 1 164 ? -10.316 -3.548 25.222 1.00 88.38 164 HIS A C 1
ATOM 1301 O O . HIS A 1 164 ? -11.360 -4.034 24.784 1.00 88.38 164 HIS A O 1
ATOM 1307 N N . ASP A 1 165 ? -9.942 -3.582 26.496 1.00 86.94 165 ASP A N 1
ATOM 1308 C CA . ASP A 1 165 ? -10.771 -4.107 27.578 1.00 86.94 165 ASP A CA 1
ATOM 1309 C C . ASP A 1 165 ? -11.523 -2.971 28.251 1.00 86.94 165 ASP A C 1
ATOM 1311 O O . ASP A 1 165 ? -11.015 -1.853 28.379 1.00 86.94 165 ASP A O 1
ATOM 1315 N N . LEU A 1 166 ? -12.738 -3.260 28.711 1.00 81.62 166 LEU A N 1
ATOM 1316 C CA . LEU A 1 166 ? -13.474 -2.313 29.536 1.00 81.62 166 LEU A CA 1
ATOM 1317 C C . LEU A 1 166 ? -12.914 -2.272 30.972 1.00 81.62 166 LEU A C 1
ATOM 1319 O O . LEU A 1 166 ? -12.857 -1.203 31.584 1.00 81.62 166 LEU A O 1
ATOM 1323 N N . LYS A 1 167 ? -12.465 -3.405 31.523 1.00 73.25 167 LYS A N 1
ATOM 1324 C CA . LYS A 1 167 ? -11.683 -3.481 32.770 1.00 73.25 167 LYS A CA 1
ATOM 1325 C C . LYS A 1 167 ? -10.237 -3.049 32.503 1.00 73.25 167 LYS A C 1
ATOM 1327 O O . LYS A 1 167 ? -9.547 -3.632 31.676 1.00 73.25 167 LYS A O 1
ATOM 1332 N N . PHE A 1 168 ? -9.738 -2.073 33.261 1.00 60.59 168 PHE A N 1
ATOM 1333 C CA . PHE A 1 168 ? -8.301 -1.805 33.310 1.00 60.59 168 PHE A CA 1
ATOM 1334 C C . PHE A 1 168 ? -7.659 -2.723 34.359 1.00 60.59 168 PHE A C 1
ATOM 1336 O O . PHE A 1 168 ? -7.921 -2.570 35.555 1.00 60.59 168 PHE A O 1
ATOM 1343 N N . HIS A 1 169 ? -6.804 -3.659 33.940 1.00 51.59 169 HIS A N 1
ATOM 1344 C CA . HIS A 1 169 ? -5.966 -4.428 34.862 1.00 51.59 169 HIS A CA 1
ATOM 1345 C C . HIS A 1 169 ? -4.855 -3.518 35.417 1.00 51.59 169 HIS A C 1
ATOM 1347 O O . HIS A 1 169 ? -3.742 -3.463 34.900 1.00 51.59 169 HIS A O 1
ATOM 1353 N N . ASN A 1 170 ? -5.155 -2.751 36.469 1.00 42.88 170 ASN A N 1
ATOM 1354 C CA . ASN A 1 170 ? -4.116 -2.085 37.252 1.00 42.88 170 ASN A CA 1
ATOM 1355 C C . ASN A 1 170 ? -3.386 -3.161 38.065 1.00 42.88 170 ASN A C 1
ATOM 1357 O O . ASN A 1 170 ? -3.911 -3.632 39.074 1.00 42.88 170 ASN A O 1
ATOM 1361 N N . SER A 1 171 ? -2.152 -3.504 37.698 1.00 40.00 171 SER A N 1
ATOM 1362 C CA . SER A 1 171 ? -1.217 -4.158 38.618 1.00 40.00 171 SER A CA 1
ATOM 1363 C C . SER A 1 171 ? -0.764 -3.147 39.684 1.00 40.00 171 SER A C 1
ATOM 1365 O O . SER A 1 171 ? 0.371 -2.676 39.693 1.00 40.00 171 SER A O 1
ATOM 1367 N N . THR A 1 172 ? -1.680 -2.712 40.548 1.00 38.06 172 THR A N 1
ATOM 1368 C CA . THR A 1 172 ? -1.355 -1.953 41.772 1.00 38.06 172 THR A CA 1
ATOM 1369 C C . THR A 1 172 ? -2.401 -2.148 42.874 1.00 38.06 172 THR A C 1
ATOM 1371 O O . THR A 1 172 ? -2.536 -1.321 43.766 1.00 38.06 172 THR A O 1
ATOM 1374 N N . SER A 1 173 ? -3.136 -3.263 42.851 1.00 37.59 173 SER A N 1
ATOM 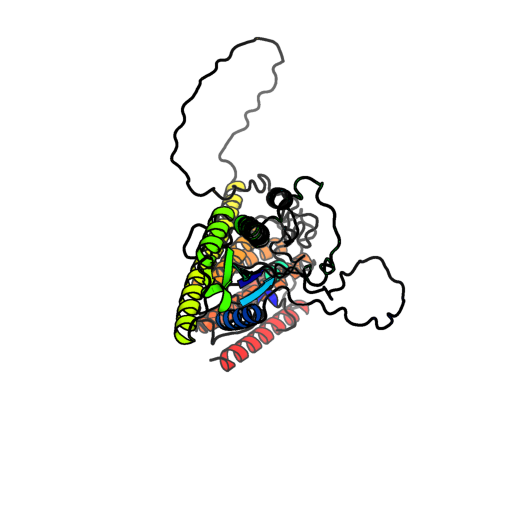1375 C CA . SER A 1 173 ? -3.941 -3.728 43.991 1.00 37.59 173 SER A CA 1
ATOM 1376 C C . SER A 1 173 ? -3.491 -5.096 44.521 1.00 37.59 173 SER A C 1
ATOM 1378 O O . SER A 1 173 ? -4.226 -5.754 45.246 1.00 37.59 173 SER A O 1
ATOM 1380 N N . ALA A 1 174 ? -2.248 -5.501 44.237 1.00 36.00 174 ALA A N 1
ATOM 1381 C CA . ALA A 1 174 ? -1.557 -6.600 44.917 1.00 36.00 174 ALA A CA 1
ATOM 1382 C C . ALA A 1 174 ? -0.475 -6.050 45.866 1.00 36.00 174 ALA A C 1
ATOM 1384 O O . ALA A 1 174 ? 0.701 -6.368 45.743 1.00 36.00 174 ALA A O 1
ATOM 1385 N N . SER A 1 175 ? -0.872 -5.120 46.740 1.00 33.78 175 SER A N 1
ATOM 1386 C CA . SER A 1 175 ? -0.225 -4.744 48.015 1.00 33.78 175 SER A CA 1
ATOM 1387 C C . SER A 1 175 ? -0.815 -3.424 48.527 1.00 33.78 175 SER A C 1
ATOM 1389 O O . SER A 1 175 ? -0.112 -2.447 48.758 1.00 33.78 175 SER A O 1
ATOM 1391 N N . ALA A 1 176 ? -2.131 -3.383 48.755 1.00 32.38 176 ALA A N 1
ATOM 1392 C CA . ALA A 1 176 ? -2.588 -2.552 49.863 1.00 32.38 176 ALA A CA 1
ATOM 1393 C C . ALA A 1 176 ? -2.114 -3.281 51.133 1.00 32.38 176 ALA A C 1
ATOM 1395 O O . ALA A 1 176 ? -2.532 -4.429 51.330 1.00 32.38 176 ALA A O 1
ATOM 1396 N N . PRO A 1 177 ? -1.219 -2.714 51.965 1.00 32.59 177 PRO A N 1
ATOM 1397 C CA . PRO A 1 177 ? -0.976 -3.297 53.271 1.00 32.59 177 PRO A CA 1
ATOM 1398 C C . PRO A 1 177 ? -2.327 -3.317 53.980 1.00 32.59 177 PRO A C 1
ATOM 1400 O O . PRO A 1 177 ? -2.994 -2.286 54.077 1.00 32.59 177 PRO A O 1
ATOM 1403 N N . GLN A 1 178 ? -2.767 -4.507 54.395 1.00 34.91 178 GLN A N 1
ATOM 1404 C CA . GLN A 1 178 ? -3.933 -4.654 55.252 1.00 34.91 178 GLN A CA 1
ATOM 1405 C C . GLN A 1 178 ? -3.769 -3.673 56.409 1.00 34.91 178 GLN A C 1
ATOM 1407 O O . GLN A 1 178 ? -2.860 -3.810 57.226 1.00 34.91 178 GLN A O 1
ATOM 1412 N N . ALA A 1 179 ? -4.625 -2.656 56.444 1.00 35.75 179 ALA A N 1
ATOM 1413 C CA . ALA A 1 179 ? -4.742 -1.774 57.582 1.00 35.75 179 ALA A CA 1
ATOM 1414 C C . ALA A 1 179 ? -5.295 -2.603 58.747 1.00 35.75 179 ALA A C 1
ATOM 1416 O O . ALA A 1 179 ? -6.505 -2.723 58.931 1.00 35.75 179 ALA A O 1
ATOM 1417 N N . SER A 1 180 ? -4.404 -3.213 59.525 1.00 37.22 180 SER A N 1
ATOM 1418 C CA . SER A 1 180 ? -4.727 -3.693 60.859 1.00 37.22 180 SER A CA 1
ATOM 1419 C C . SER A 1 180 ? -4.781 -2.482 61.792 1.00 37.22 180 SER A C 1
ATOM 1421 O O . SER A 1 180 ? -3.750 -1.962 62.206 1.00 37.22 180 SER A O 1
ATOM 1423 N N . THR A 1 181 ? -6.005 -2.017 62.048 1.00 41.31 181 THR A N 1
ATOM 1424 C CA . THR A 1 181 ? -6.505 -1.450 63.317 1.00 41.31 181 THR A CA 1
ATOM 1425 C C . THR A 1 181 ? -5.482 -0.910 64.327 1.00 41.31 181 THR A C 1
ATOM 1427 O O . THR A 1 181 ? -4.811 -1.702 64.981 1.00 41.31 181 THR A O 1
ATOM 1430 N N . ALA A 1 182 ? -5.531 0.402 64.599 1.00 38.62 182 ALA A N 1
ATOM 1431 C CA . ALA A 1 182 ? -5.800 0.959 65.938 1.00 38.62 182 ALA A CA 1
ATOM 1432 C C . ALA A 1 182 ? -5.887 2.506 65.904 1.00 38.62 182 ALA A C 1
ATOM 1434 O O . ALA A 1 182 ? -4.894 3.175 65.663 1.00 38.62 182 ALA A O 1
ATOM 1435 N N . GLY A 1 183 ? -7.100 3.020 66.150 1.00 39.03 183 GLY A N 1
ATOM 1436 C CA . GLY A 1 183 ? -7.469 4.320 66.743 1.00 39.03 183 GLY A CA 1
ATOM 1437 C C . GLY A 1 183 ? -6.731 5.616 66.379 1.00 39.03 183 GLY A C 1
ATOM 1438 O O . GLY A 1 183 ? -5.658 5.858 66.909 1.00 39.03 183 GLY A O 1
ATOM 1439 N N . ASP A 1 184 ? -7.419 6.526 65.673 1.00 35.62 184 ASP A N 1
ATOM 1440 C CA . ASP A 1 184 ? -7.456 7.953 66.056 1.00 35.62 184 ASP A CA 1
ATOM 1441 C C . ASP A 1 184 ? -8.649 8.695 65.387 1.00 35.62 184 ASP A C 1
ATOM 1443 O O . ASP A 1 184 ? -8.749 8.684 64.158 1.00 35.62 184 ASP A O 1
ATOM 1447 N N . PRO A 1 185 ? -9.602 9.308 66.127 1.00 47.78 185 PRO A N 1
ATOM 1448 C CA . PRO A 1 185 ? -10.822 9.899 65.557 1.00 47.78 185 PRO A CA 1
ATOM 1449 C C . PRO A 1 185 ? -10.732 11.407 65.238 1.00 47.78 185 PRO A C 1
ATOM 1451 O O . PRO A 1 185 ? -11.741 12.110 65.311 1.00 47.78 185 PRO A O 1
ATOM 1454 N N . SER A 1 186 ? -9.571 11.940 64.850 1.00 44.47 186 SER A N 1
ATOM 1455 C CA . SER A 1 186 ? -9.461 13.361 64.480 1.00 44.47 186 SER A CA 1
ATOM 1456 C C . SER A 1 186 ? -8.483 13.621 63.336 1.00 44.47 186 SER A C 1
ATOM 1458 O O . SER A 1 186 ? -7.373 14.100 63.547 1.00 44.47 186 SER A O 1
ATOM 1460 N N . HIS A 1 187 ? -8.921 13.368 62.100 1.00 42.59 187 HIS A N 1
ATOM 1461 C CA . HIS A 1 187 ? -8.352 14.028 60.923 1.00 42.59 187 HIS A CA 1
ATOM 1462 C C . HIS A 1 187 ? -9.435 14.226 59.843 1.00 42.59 187 HIS A C 1
ATOM 1464 O O . HIS A 1 187 ? -10.142 13.268 59.520 1.00 42.59 187 HIS A O 1
ATOM 1470 N N . PRO A 1 188 ? -9.622 15.440 59.288 1.00 47.12 188 PRO A N 1
ATOM 1471 C CA . PRO A 1 188 ? -10.671 15.686 58.311 1.00 47.12 188 PRO A CA 1
ATOM 1472 C C . PRO A 1 188 ? -10.285 15.115 56.941 1.00 47.12 188 PRO A C 1
ATOM 1474 O O . PRO A 1 188 ? -9.203 15.395 56.437 1.00 47.12 188 PRO A O 1
ATOM 1477 N N . LEU A 1 189 ? -11.217 14.350 56.360 1.00 43.72 189 LEU A N 1
ATOM 1478 C CA . LEU A 1 189 ? -11.395 14.075 54.927 1.00 43.72 189 LEU A CA 1
ATOM 1479 C C . LEU A 1 189 ? -10.110 13.730 54.150 1.00 43.72 189 LEU A C 1
ATOM 1481 O O . LEU A 1 189 ? -9.542 14.566 53.449 1.00 43.72 189 LEU A O 1
ATOM 1485 N N . ALA A 1 190 ? -9.718 12.453 54.181 1.00 41.41 190 ALA A N 1
ATOM 1486 C CA . ALA A 1 190 ? -8.934 11.894 53.083 1.00 41.41 190 ALA A CA 1
ATOM 1487 C C . ALA A 1 190 ? -9.734 12.067 51.770 1.00 41.41 190 ALA A C 1
ATOM 1489 O O . ALA A 1 190 ? -10.943 11.803 51.771 1.00 41.41 190 ALA A O 1
ATOM 1490 N N . PRO A 1 191 ? -9.118 12.530 50.665 1.00 43.94 191 PRO A N 1
ATOM 1491 C CA . PRO A 1 191 ? -9.818 12.661 49.397 1.00 43.94 191 PRO A CA 1
ATOM 1492 C C . PRO A 1 191 ? -10.316 11.277 48.982 1.00 43.94 191 PRO A C 1
ATOM 1494 O O . PRO A 1 191 ? -9.554 10.310 48.975 1.00 43.94 191 PRO A O 1
ATOM 1497 N N . GLN A 1 192 ? -11.618 11.191 48.707 1.00 41.56 192 GLN A N 1
ATOM 1498 C CA . GLN A 1 192 ? -12.288 9.970 48.276 1.00 41.56 192 GLN A CA 1
ATOM 1499 C C . GLN A 1 192 ? -11.474 9.309 47.162 1.00 41.56 192 GLN A C 1
ATOM 1501 O O . GLN A 1 192 ? -11.028 9.993 46.239 1.00 41.56 192 GLN A O 1
ATOM 1506 N N . SER A 1 193 ? -11.259 7.997 47.264 1.00 49.06 193 SER A N 1
ATOM 1507 C CA . SER A 1 193 ? -10.687 7.196 46.187 1.00 49.06 193 SER A CA 1
ATOM 1508 C C . SER A 1 193 ? -11.511 7.437 44.930 1.00 49.06 193 SER A C 1
ATOM 1510 O O . SER A 1 193 ? -12.611 6.905 44.816 1.00 49.06 193 SER A O 1
ATOM 1512 N N . VAL A 1 194 ? -11.006 8.287 44.035 1.00 51.50 194 VAL A N 1
ATOM 1513 C CA . VAL A 1 194 ? -11.581 8.547 42.713 1.00 51.50 194 VAL A CA 1
ATOM 1514 C C . VAL A 1 194 ? -11.934 7.188 42.121 1.00 51.50 194 VAL A C 1
ATOM 1516 O O . VAL A 1 194 ? -11.048 6.336 42.023 1.00 51.50 194 VAL A O 1
ATOM 1519 N N . ASP A 1 195 ? -13.221 6.959 41.840 1.00 63.91 195 ASP A N 1
ATOM 1520 C CA . ASP A 1 195 ? -13.755 5.652 41.456 1.00 63.91 195 ASP A CA 1
ATOM 1521 C C . ASP A 1 195 ? -12.834 5.012 40.416 1.00 63.91 195 ASP A C 1
ATOM 1523 O O . ASP A 1 195 ? -12.700 5.536 39.309 1.00 63.91 195 ASP A O 1
ATOM 1527 N N . SER A 1 196 ? -12.174 3.899 40.755 1.00 69.94 196 SER A N 1
ATOM 1528 C CA . SER A 1 196 ? -11.144 3.286 39.899 1.00 69.94 196 SER A CA 1
ATOM 1529 C C . SER A 1 196 ? -11.647 3.023 38.470 1.00 69.94 196 SER A C 1
ATOM 1531 O O . SER A 1 196 ? -10.875 3.116 37.515 1.00 69.94 196 SER A O 1
ATOM 1533 N N . PHE A 1 197 ? -12.956 2.792 38.318 1.00 72.62 197 PHE A N 1
ATOM 1534 C CA . PHE A 1 197 ? -13.646 2.670 37.036 1.00 72.62 197 PHE A CA 1
ATOM 1535 C C . PHE A 1 197 ? -13.695 3.971 36.229 1.00 72.62 197 PHE A C 1
ATOM 1537 O O . PHE A 1 197 ? -13.519 3.928 35.019 1.00 72.62 197 PHE A O 1
ATOM 1544 N N . THR A 1 198 ? -13.896 5.130 36.860 1.00 79.94 198 THR A N 1
ATOM 1545 C CA . THR A 1 198 ? -13.916 6.422 36.152 1.00 79.94 198 THR A CA 1
ATOM 1546 C C . THR A 1 198 ? -12.547 6.770 35.583 1.00 79.94 198 THR A C 1
ATOM 1548 O O . THR A 1 198 ? -12.456 7.139 34.416 1.00 79.94 198 THR A O 1
ATOM 1551 N N . LEU A 1 199 ? -11.473 6.563 36.350 1.00 79.25 199 LEU A N 1
ATOM 1552 C CA . LEU A 1 199 ? -10.106 6.781 35.875 1.00 79.25 199 LEU A CA 1
ATOM 1553 C C . LEU A 1 199 ? -9.738 5.819 34.729 1.00 79.25 199 LEU A C 1
ATOM 1555 O O . LEU A 1 199 ? -9.098 6.223 33.758 1.00 79.25 199 LEU A O 1
ATOM 1559 N N . ALA A 1 200 ? -10.169 4.556 34.817 1.00 79.56 200 ALA A N 1
ATOM 1560 C CA . ALA A 1 200 ? -10.011 3.575 33.744 1.00 79.56 200 ALA A CA 1
ATOM 1561 C C . ALA A 1 200 ? -10.764 3.989 32.467 1.00 79.56 200 ALA A C 1
ATOM 1563 O O . ALA A 1 200 ? -10.182 3.968 31.381 1.00 79.56 200 ALA A O 1
ATOM 1564 N N . ASP A 1 201 ? -12.023 4.426 32.601 1.00 86.00 201 ASP A N 1
ATOM 1565 C CA . ASP A 1 201 ? -12.843 4.925 31.493 1.00 86.00 201 ASP A CA 1
ATOM 1566 C C . ASP A 1 201 ? -12.184 6.168 30.836 1.00 86.00 201 ASP A C 1
ATOM 1568 O O . ASP A 1 201 ? -12.170 6.295 29.610 1.00 86.00 201 ASP A O 1
ATOM 1572 N N . GLU A 1 202 ? -11.602 7.082 31.629 1.00 85.00 202 GLU A N 1
ATOM 1573 C CA . GLU A 1 202 ? -10.888 8.270 31.131 1.00 85.00 202 GLU A CA 1
ATOM 1574 C C . GLU A 1 202 ? -9.606 7.929 30.368 1.00 85.00 202 GLU A C 1
ATOM 1576 O O . GLU A 1 202 ? -9.328 8.529 29.321 1.00 85.00 202 GLU A O 1
ATOM 1581 N N . ARG A 1 203 ? -8.832 6.965 30.873 1.00 83.38 203 ARG A N 1
ATOM 1582 C CA . ARG A 1 203 ? -7.625 6.478 30.203 1.00 83.38 203 ARG A CA 1
ATOM 1583 C C . ARG A 1 203 ? -7.969 5.813 28.877 1.00 83.38 203 ARG A C 1
ATOM 1585 O O . ARG A 1 203 ? -7.424 6.210 27.853 1.00 83.38 203 ARG A O 1
ATOM 1592 N N . LEU A 1 204 ? -8.932 4.890 28.885 1.00 86.75 204 LEU A N 1
ATOM 1593 C CA . LEU A 1 204 ? -9.412 4.232 27.673 1.00 86.75 204 LEU A CA 1
ATOM 1594 C C . LEU A 1 204 ? -9.883 5.266 26.643 1.00 86.75 204 LEU A C 1
ATOM 1596 O O . LEU A 1 204 ? -9.459 5.231 25.493 1.00 86.75 204 LEU A O 1
ATOM 1600 N N . ALA A 1 205 ? -10.697 6.244 27.050 1.00 88.75 205 ALA A N 1
ATOM 1601 C CA . ALA A 1 205 ? -11.147 7.301 26.146 1.00 88.75 205 ALA A CA 1
ATOM 1602 C C . ALA A 1 205 ? -9.986 8.120 25.550 1.00 88.75 205 ALA A C 1
ATOM 1604 O O . ALA A 1 205 ? -10.062 8.530 24.390 1.00 88.75 205 ALA A O 1
ATOM 1605 N N . SER A 1 206 ? -8.916 8.344 26.318 1.00 86.50 206 SER A N 1
ATOM 1606 C CA . SER A 1 206 ? -7.713 9.048 25.853 1.00 86.50 206 SER A CA 1
ATOM 1607 C C . SER A 1 206 ? -6.931 8.225 24.823 1.00 86.50 206 SER A C 1
ATOM 1609 O O . SER A 1 206 ? -6.551 8.767 23.784 1.00 86.50 206 SER A O 1
ATOM 1611 N N . ASP A 1 207 ? -6.777 6.919 25.054 1.00 86.38 207 ASP A N 1
ATOM 1612 C CA . ASP A 1 207 ? -6.126 5.985 24.123 1.00 86.38 207 ASP A CA 1
ATOM 1613 C C . ASP A 1 207 ? -6.912 5.886 22.800 1.00 86.38 207 ASP A C 1
ATOM 1615 O O . ASP A 1 207 ? -6.340 5.950 21.706 1.00 86.38 207 ASP A O 1
ATOM 1619 N N . LEU A 1 208 ? -8.248 5.826 22.879 1.00 90.00 208 LEU A N 1
ATOM 1620 C CA . LEU A 1 208 ? -9.124 5.858 21.704 1.00 90.00 208 LEU A CA 1
ATOM 1621 C C . LEU A 1 208 ? -8.986 7.167 20.918 1.00 90.00 208 LEU A C 1
ATOM 1623 O O . LEU A 1 208 ? -8.927 7.157 19.684 1.00 90.00 208 LEU A O 1
ATOM 1627 N N . LEU A 1 209 ? -8.915 8.304 21.615 1.00 89.38 209 LEU A N 1
ATOM 1628 C CA . LEU A 1 209 ? -8.725 9.601 20.971 1.00 89.38 209 LEU A CA 1
ATOM 1629 C C . LEU A 1 209 ? -7.361 9.671 20.273 1.00 89.38 209 LEU A C 1
ATOM 1631 O O . LEU A 1 209 ? -7.282 10.155 19.142 1.00 89.38 209 LEU A O 1
ATOM 1635 N N . TYR A 1 210 ? -6.301 9.159 20.905 1.00 89.75 210 TYR A N 1
ATOM 1636 C CA . TYR A 1 210 ? -4.971 9.066 20.303 1.00 89.75 210 TYR A CA 1
ATOM 1637 C C . TYR A 1 210 ? -5.019 8.277 18.984 1.00 89.75 210 TYR A C 1
ATOM 1639 O O . TYR A 1 210 ? -4.607 8.790 17.937 1.00 89.75 210 TYR A O 1
ATOM 1647 N N . GLY A 1 211 ? -5.613 7.076 19.007 1.00 89.00 211 GLY A N 1
ATOM 1648 C CA . GLY A 1 211 ? -5.820 6.235 17.822 1.00 89.00 211 GLY A CA 1
ATOM 1649 C C . GLY A 1 211 ? -6.599 6.950 16.709 1.00 89.00 211 GLY A C 1
ATOM 1650 O O . GLY A 1 211 ? -6.233 6.903 15.530 1.00 89.00 211 GLY A O 1
ATOM 1651 N N . GLN A 1 212 ? -7.632 7.712 17.073 1.00 89.25 212 GLN A N 1
ATOM 1652 C CA . GLN A 1 212 ? -8.414 8.494 16.117 1.00 89.25 212 GLN A CA 1
ATOM 1653 C C . GLN A 1 212 ? -7.592 9.629 15.484 1.00 89.25 212 GLN A C 1
ATOM 1655 O O . GLN A 1 212 ? -7.684 9.860 14.274 1.00 89.25 212 GLN A O 1
ATOM 1660 N N . ARG A 1 213 ? -6.777 10.340 16.274 1.00 88.62 213 ARG A N 1
ATOM 1661 C CA . ARG A 1 213 ? -5.937 11.457 15.803 1.00 88.62 213 ARG A CA 1
ATOM 1662 C C . ARG A 1 213 ? -4.869 10.973 14.831 1.00 88.62 213 ARG A C 1
ATOM 1664 O O . ARG A 1 213 ? -4.732 11.551 13.749 1.00 88.62 213 ARG A O 1
ATOM 1671 N N . ILE A 1 214 ? -4.177 9.884 15.166 1.00 88.19 214 ILE A N 1
ATOM 1672 C CA . ILE A 1 214 ? -3.135 9.320 14.301 1.00 88.19 214 ILE A CA 1
ATOM 1673 C C . ILE A 1 214 ? -3.717 8.754 12.997 1.00 88.19 214 ILE A C 1
ATOM 1675 O O . ILE A 1 214 ? -3.140 8.948 11.925 1.00 88.19 214 ILE A O 1
ATOM 1679 N N . ALA A 1 215 ? -4.908 8.150 13.043 1.00 88.56 215 ALA A N 1
ATOM 1680 C CA . ALA A 1 215 ? -5.593 7.661 11.850 1.00 88.56 215 ALA A CA 1
ATOM 1681 C C . ALA A 1 215 ? -6.082 8.802 10.944 1.00 88.56 215 ALA A C 1
ATOM 1683 O O . ALA A 1 215 ? -5.815 8.808 9.736 1.00 88.56 215 ALA A O 1
ATOM 1684 N N . LYS A 1 216 ? -6.732 9.821 11.528 1.00 86.31 216 LYS A N 1
ATOM 1685 C CA . LYS A 1 216 ? -7.277 10.985 10.804 1.00 86.31 216 LYS A CA 1
ATOM 1686 C C . LYS A 1 216 ? -6.212 11.691 9.972 1.00 86.31 216 LYS A C 1
ATOM 1688 O O . LYS A 1 216 ? -6.486 12.145 8.865 1.00 86.31 216 LYS A O 1
ATOM 1693 N N . MET A 1 217 ? -4.984 11.726 10.467 1.00 82.12 217 MET A N 1
ATOM 1694 C CA . MET A 1 217 ? -3.851 12.339 9.782 1.00 82.12 217 MET A CA 1
ATOM 1695 C C . MET A 1 217 ? -3.470 11.735 8.454 1.00 82.12 217 MET A C 1
ATOM 1697 O O . MET A 1 217 ? -2.983 12.429 7.560 1.00 82.12 217 MET A O 1
ATOM 1701 N N . ARG A 1 218 ? -3.682 10.435 8.331 1.00 77.94 218 ARG A N 1
ATOM 1702 C CA . ARG A 1 218 ? -3.432 9.690 7.107 1.00 77.94 218 ARG A CA 1
ATOM 1703 C C . ARG A 1 218 ? -4.702 9.529 6.283 1.00 77.94 218 ARG A C 1
ATOM 1705 O O . ARG A 1 218 ? -4.623 8.984 5.193 1.00 77.94 218 ARG A O 1
ATOM 1712 N N . GLY A 1 219 ? -5.840 10.027 6.774 1.00 84.12 219 GLY A N 1
ATOM 1713 C CA . GLY A 1 219 ? -7.149 9.802 6.170 1.00 84.12 219 GLY A CA 1
ATOM 1714 C C . GLY A 1 219 ? -7.619 8.362 6.357 1.00 84.12 219 GLY A C 1
ATOM 1715 O O . GLY A 1 219 ? -8.456 7.892 5.593 1.00 84.12 219 GLY A O 1
ATOM 1716 N N . LEU A 1 220 ? -7.055 7.662 7.346 1.00 87.56 220 LEU A N 1
ATOM 1717 C CA . LEU A 1 220 ? -7.418 6.297 7.694 1.00 87.56 220 LEU A CA 1
ATOM 1718 C C . LEU A 1 220 ? -8.679 6.309 8.546 1.00 87.56 220 LEU A C 1
ATOM 1720 O O . LEU A 1 220 ? -8.943 7.250 9.304 1.00 87.56 220 LEU A O 1
ATOM 1724 N N . ARG A 1 221 ? -9.434 5.220 8.459 1.00 89.69 221 ARG A N 1
ATOM 1725 C CA . ARG A 1 221 ? -10.454 4.916 9.456 1.00 89.69 221 ARG A CA 1
ATOM 1726 C C . ARG A 1 221 ? -9.829 4.142 10.601 1.00 89.69 221 ARG A C 1
ATOM 1728 O O . ARG A 1 221 ? -8.969 3.297 10.383 1.00 89.69 221 ARG A O 1
ATOM 1735 N N . TYR A 1 222 ? -10.259 4.485 11.806 1.00 91.62 222 TYR A N 1
ATOM 1736 C CA . TYR A 1 222 ? -9.878 3.823 13.040 1.00 91.62 222 TYR A CA 1
ATOM 1737 C C . TYR A 1 222 ? -11.131 3.217 13.657 1.00 91.62 222 TYR A C 1
ATOM 1739 O O . TYR A 1 222 ? -12.114 3.937 13.845 1.00 91.62 222 TYR A O 1
ATOM 1747 N N . ILE A 1 223 ? -11.094 1.911 13.912 1.00 92.19 223 ILE A N 1
ATOM 1748 C CA . ILE A 1 223 ? -12.191 1.144 14.498 1.00 92.19 223 ILE A CA 1
ATOM 1749 C C . ILE A 1 223 ? -11.680 0.444 15.761 1.00 92.19 223 ILE A C 1
ATOM 1751 O O . ILE A 1 223 ? -11.106 -0.644 15.680 1.00 92.19 223 ILE A O 1
ATOM 1755 N N . PRO A 1 224 ? -11.863 1.047 16.943 1.00 92.12 224 PRO A N 1
ATOM 1756 C CA . PRO A 1 224 ? -11.649 0.353 18.198 1.00 92.12 224 PRO A CA 1
ATOM 1757 C C . PRO A 1 224 ? -12.678 -0.762 18.408 1.00 92.12 224 PRO A C 1
ATOM 1759 O O . PRO A 1 224 ? -13.888 -0.556 18.264 1.00 92.12 224 PRO A O 1
ATOM 1762 N N . LEU A 1 225 ? -12.166 -1.937 18.770 1.00 92.81 225 LEU A N 1
ATOM 1763 C CA . LEU A 1 225 ? -12.918 -3.102 19.210 1.00 92.81 225 LEU A CA 1
ATOM 1764 C C . LEU A 1 225 ? -12.827 -3.170 20.732 1.00 92.81 225 LEU A C 1
ATOM 1766 O O . LEU A 1 225 ? -11.758 -3.427 21.286 1.00 92.81 225 LEU A O 1
ATOM 1770 N N . LEU A 1 226 ? -13.946 -2.905 21.395 1.00 91.19 226 LEU A N 1
ATOM 1771 C CA . LEU A 1 226 ? -14.071 -3.044 22.839 1.00 91.19 226 LEU A CA 1
ATOM 1772 C C . LEU A 1 226 ? -14.599 -4.443 23.143 1.00 91.19 226 LEU A C 1
ATOM 1774 O O . LEU A 1 226 ? -15.737 -4.752 22.784 1.00 91.19 226 LEU A O 1
ATOM 1778 N N . VAL A 1 227 ? -13.781 -5.274 23.778 1.00 90.94 227 VAL A N 1
ATOM 1779 C CA . VAL A 1 227 ? -14.181 -6.614 24.209 1.00 90.94 227 VAL A CA 1
ATOM 1780 C C . VAL A 1 227 ? -14.760 -6.511 25.615 1.00 90.94 227 VAL A C 1
ATOM 1782 O O . VAL A 1 227 ? -14.162 -5.907 26.503 1.00 90.94 227 VAL A O 1
ATOM 1785 N N . VAL A 1 228 ? -15.963 -7.056 25.787 1.00 89.19 228 VAL A N 1
ATOM 1786 C CA . VAL A 1 228 ? -16.671 -7.103 27.070 1.00 89.19 228 VAL A CA 1
ATOM 1787 C C . VAL A 1 228 ? -16.786 -8.563 27.474 1.00 89.19 228 VAL A C 1
ATOM 1789 O O . VAL A 1 228 ? -17.317 -9.373 26.712 1.00 89.19 228 VAL A O 1
ATOM 1792 N N . ASP A 1 229 ? -16.270 -8.888 28.653 1.00 85.00 229 ASP A N 1
ATOM 1793 C CA . ASP A 1 229 ? -16.307 -10.246 29.201 1.00 85.00 229 ASP A CA 1
ATOM 1794 C C . ASP A 1 229 ? -17.715 -10.611 29.717 1.00 85.00 229 ASP A C 1
ATOM 1796 O O . ASP A 1 229 ? -18.556 -9.735 29.936 1.00 85.00 229 ASP A O 1
ATOM 1800 N N . GLU A 1 230 ? -17.990 -11.896 29.934 1.00 81.25 230 GLU A N 1
ATOM 1801 C CA . GLU A 1 230 ? -19.290 -12.407 30.390 1.00 81.25 230 GLU A CA 1
ATOM 1802 C C . GLU A 1 230 ? -19.711 -11.798 31.732 1.00 81.25 230 GLU A C 1
ATOM 1804 O O . GLU A 1 230 ? -20.838 -11.319 31.877 1.00 81.25 230 GLU A O 1
ATOM 1809 N N . GLU A 1 231 ? -18.778 -11.687 32.678 1.00 79.81 231 GLU A N 1
ATOM 1810 C CA . GLU A 1 231 ? -19.031 -11.030 33.962 1.00 79.81 231 GLU A CA 1
ATOM 1811 C C . GLU A 1 231 ? -19.441 -9.562 33.797 1.00 79.81 231 GLU A C 1
ATOM 1813 O O . GLU A 1 231 ? -20.374 -9.094 34.445 1.00 79.81 231 GLU A O 1
ATOM 1818 N N . GLU A 1 232 ? -18.754 -8.820 32.927 1.00 77.50 232 GLU A N 1
ATOM 1819 C CA . GLU A 1 232 ? -19.039 -7.403 32.691 1.00 77.50 232 GLU A CA 1
ATOM 1820 C C . GLU A 1 232 ? -20.340 -7.211 31.929 1.00 77.50 232 GLU A C 1
ATOM 1822 O O . GLU A 1 232 ? -21.082 -6.266 32.196 1.00 77.50 232 GLU A O 1
ATOM 1827 N N . HIS A 1 233 ? -20.644 -8.108 30.994 1.00 79.25 233 HIS A N 1
ATOM 1828 C CA . HIS A 1 233 ? -21.864 -8.030 30.213 1.00 79.25 233 HIS A CA 1
ATOM 1829 C C . HIS A 1 233 ? -23.114 -8.082 31.105 1.00 79.25 233 HIS A C 1
ATOM 1831 O O . HIS A 1 233 ? -24.092 -7.393 30.814 1.00 79.25 233 HIS A O 1
ATOM 1837 N N . THR A 1 234 ? -23.066 -8.835 32.208 1.00 80.81 234 THR A N 1
ATOM 1838 C CA . THR A 1 234 ? -24.182 -8.941 33.163 1.00 80.81 234 THR A CA 1
ATOM 1839 C C . THR A 1 234 ? -24.347 -7.727 34.086 1.00 80.81 234 THR A C 1
ATOM 1841 O O . THR A 1 234 ? -25.400 -7.568 34.707 1.00 80.81 234 THR A O 1
ATOM 1844 N N . GLN A 1 235 ? -23.348 -6.841 34.184 1.00 82.56 235 GLN A N 1
ATOM 1845 C CA . GLN A 1 235 ? -23.410 -5.670 35.061 1.00 82.56 235 GLN A CA 1
ATOM 1846 C C . GLN A 1 235 ? -24.267 -4.550 34.457 1.00 82.56 235 GLN A C 1
ATOM 1848 O O . GLN A 1 235 ? -24.022 -4.078 33.348 1.00 82.56 235 GLN A O 1
ATOM 1853 N N . SER A 1 236 ? -25.220 -4.031 35.239 1.00 80.06 236 SER A N 1
ATOM 1854 C CA . SER A 1 236 ? -26.117 -2.949 34.796 1.00 80.06 236 SER A CA 1
ATOM 1855 C C . SER A 1 236 ? -25.400 -1.625 34.487 1.00 80.06 236 SER A C 1
ATOM 1857 O O . SER A 1 236 ? -25.953 -0.795 33.771 1.00 80.06 236 SER A O 1
ATOM 1859 N N . SER A 1 237 ? -24.192 -1.402 35.015 1.00 83.88 237 SER A N 1
ATOM 1860 C CA . SER A 1 237 ? -23.407 -0.177 34.797 1.00 83.88 237 SER A CA 1
ATOM 1861 C C . SER A 1 237 ? -22.557 -0.210 33.519 1.00 83.88 237 SER A C 1
ATOM 1863 O O . SER A 1 237 ? -22.021 0.822 33.112 1.00 83.88 237 SER A O 1
ATOM 1865 N N . THR A 1 238 ? -22.431 -1.364 32.858 1.00 85.88 238 THR A N 1
ATOM 1866 C CA . THR A 1 238 ? -21.565 -1.549 31.682 1.00 85.88 238 THR A CA 1
ATOM 1867 C C . THR A 1 238 ? -21.976 -0.665 30.512 1.00 85.88 238 THR A C 1
ATOM 1869 O O . THR A 1 238 ? -21.131 0.003 29.916 1.00 85.88 238 THR A O 1
ATOM 1872 N N . ASP A 1 239 ? -23.273 -0.570 30.221 1.00 88.06 239 ASP A N 1
ATOM 1873 C CA . ASP A 1 239 ? -23.758 0.281 29.132 1.00 88.06 239 ASP A CA 1
ATOM 1874 C C . ASP A 1 239 ? -23.554 1.778 29.427 1.00 88.06 239 ASP A C 1
ATOM 1876 O O . ASP A 1 239 ? -23.220 2.546 28.520 1.00 88.06 239 ASP A O 1
ATOM 1880 N N . GLU A 1 240 ? -23.646 2.195 30.696 1.00 88.25 240 GLU A N 1
ATOM 1881 C CA . GLU A 1 240 ? -23.321 3.566 31.109 1.00 88.25 240 GLU A CA 1
ATOM 1882 C C . GLU A 1 240 ? -21.830 3.872 30.931 1.00 88.25 240 GLU A C 1
ATOM 1884 O O . GLU A 1 240 ? -21.474 4.941 30.431 1.00 88.25 240 GLU A O 1
ATOM 1889 N N . ARG A 1 241 ? -20.947 2.928 31.290 1.00 87.94 241 ARG A N 1
ATOM 1890 C CA . ARG A 1 241 ? -19.491 3.039 31.089 1.00 87.94 241 ARG A CA 1
ATOM 1891 C C . ARG A 1 241 ? -19.140 3.167 29.611 1.00 87.94 241 ARG A C 1
ATOM 1893 O O . ARG A 1 241 ? -18.452 4.110 29.221 1.00 87.94 241 ARG A O 1
ATOM 1900 N N . ILE A 1 242 ? -19.682 2.285 28.770 1.00 88.69 242 ILE A N 1
ATOM 1901 C CA . ILE A 1 242 ? -19.493 2.327 27.312 1.00 88.69 242 ILE A CA 1
ATOM 1902 C C . ILE A 1 242 ? -19.988 3.665 26.751 1.00 88.69 242 ILE A C 1
ATOM 1904 O O . ILE A 1 242 ? -19.319 4.272 25.912 1.00 88.69 242 ILE A O 1
ATOM 1908 N N . HIS A 1 243 ? -21.136 4.163 27.222 1.00 88.38 243 HIS A N 1
ATOM 1909 C CA . HIS A 1 243 ? -21.658 5.462 26.806 1.00 88.38 243 HIS A CA 1
ATOM 1910 C C . HIS A 1 243 ? -20.733 6.621 27.211 1.00 88.38 243 HIS A C 1
ATOM 1912 O O . HIS A 1 243 ? -20.461 7.499 26.387 1.00 88.38 243 HIS A O 1
ATOM 1918 N N . ARG A 1 244 ? -20.188 6.612 28.438 1.00 87.88 244 ARG A N 1
ATOM 1919 C CA . ARG A 1 244 ? -19.204 7.613 28.891 1.00 87.88 244 ARG A CA 1
ATOM 1920 C C . ARG A 1 244 ? -17.945 7.609 28.027 1.00 87.88 244 ARG A C 1
ATOM 1922 O O . ARG A 1 244 ? -17.516 8.679 27.592 1.00 87.88 244 ARG A O 1
ATOM 1929 N N . VAL A 1 245 ? -17.398 6.429 27.732 1.00 89.38 245 VAL A N 1
ATOM 1930 C CA . VAL A 1 245 ? -16.213 6.276 26.873 1.00 89.38 245 VAL A CA 1
ATOM 1931 C C . VAL A 1 245 ? -16.499 6.785 25.458 1.00 89.38 245 VAL A C 1
ATOM 1933 O O . VAL A 1 245 ? -15.730 7.597 24.946 1.00 89.38 245 VAL A O 1
ATOM 1936 N N . ARG A 1 246 ? -17.633 6.404 24.847 1.00 89.44 246 ARG A N 1
ATOM 1937 C CA . ARG A 1 246 ? -18.045 6.891 23.511 1.00 89.44 246 ARG A CA 1
ATOM 1938 C C . ARG A 1 246 ? -18.127 8.410 23.449 1.00 89.44 246 ARG A C 1
ATOM 1940 O O . ARG A 1 246 ? -17.535 9.018 22.556 1.00 89.44 246 ARG A O 1
ATOM 1947 N N . LYS A 1 247 ? -18.815 9.010 24.425 1.00 88.88 247 LYS A N 1
ATOM 1948 C CA . LYS A 1 247 ? -19.003 10.460 24.514 1.00 88.88 247 LYS A CA 1
ATOM 1949 C C . LYS A 1 247 ? -17.668 11.186 24.656 1.00 88.88 247 LYS A C 1
ATOM 1951 O O . LYS A 1 247 ? -17.436 12.181 23.978 1.00 88.88 247 LYS A O 1
ATOM 1956 N N . ARG A 1 248 ? -16.776 10.692 25.519 1.00 87.06 248 ARG A N 1
ATOM 1957 C CA . ARG A 1 248 ? -15.486 11.347 25.775 1.00 87.06 248 ARG A CA 1
ATOM 1958 C C . ARG A 1 248 ? -14.495 11.175 24.626 1.00 87.06 248 ARG A C 1
ATOM 1960 O O . ARG A 1 248 ? -13.810 12.131 24.281 1.00 87.06 248 ARG A O 1
ATOM 1967 N N . ALA A 1 249 ? -14.469 10.006 23.991 1.00 86.50 249 ALA A N 1
ATOM 1968 C CA . ALA A 1 249 ? -13.632 9.754 22.822 1.00 86.50 249 ALA A CA 1
ATOM 1969 C C . ALA A 1 249 ? -14.192 10.390 21.527 1.00 86.50 249 ALA A C 1
ATOM 1971 O O . ALA A 1 249 ? -13.519 10.366 20.500 1.00 86.50 249 ALA A O 1
ATOM 1972 N N . SER A 1 250 ? -15.401 10.977 21.558 1.00 85.06 250 SER A N 1
ATOM 1973 C CA . SER A 1 250 ? -16.095 11.528 20.377 1.00 85.06 250 SER A CA 1
ATOM 1974 C C . SER A 1 250 ? -16.249 10.492 19.255 1.00 85.06 250 SER A C 1
ATOM 1976 O O . SER A 1 250 ? -15.979 10.751 18.076 1.00 85.06 250 SER A O 1
ATOM 1978 N N . VAL A 1 251 ? -16.641 9.278 19.643 1.00 80.50 251 VAL A N 1
ATOM 1979 C CA . VAL A 1 251 ? -16.765 8.113 18.764 1.00 80.50 251 VAL A CA 1
ATOM 1980 C C . VAL A 1 251 ? -18.252 7.834 18.518 1.00 80.50 251 VAL A C 1
ATOM 1982 O O . VAL A 1 251 ? -18.815 6.828 18.951 1.00 80.50 251 VAL A O 1
ATOM 1985 N N . ASP A 1 252 ? -18.902 8.776 17.832 1.00 60.22 252 ASP A N 1
ATOM 1986 C CA . ASP A 1 252 ? -20.342 8.753 17.566 1.00 60.22 252 ASP A CA 1
ATOM 1987 C C . ASP A 1 252 ? -20.626 8.125 16.191 1.00 60.22 252 ASP A C 1
ATOM 1989 O O . ASP A 1 252 ? -20.554 8.767 15.142 1.00 60.22 252 ASP A O 1
ATOM 1993 N N . GLY A 1 253 ? -20.904 6.820 16.181 1.00 63.44 253 GLY A N 1
ATOM 1994 C CA . GLY A 1 253 ? -21.268 6.065 14.980 1.00 63.44 253 GLY A CA 1
ATOM 1995 C C . GLY A 1 253 ? -21.274 4.554 15.217 1.00 63.44 253 GLY A C 1
ATOM 1996 O O . GLY A 1 253 ? -20.518 4.048 16.043 1.00 63.44 253 GLY A O 1
ATOM 1997 N N . ARG A 1 254 ? -22.110 3.806 14.480 1.00 57.00 254 ARG A N 1
ATOM 1998 C CA . ARG A 1 254 ? -22.297 2.353 14.692 1.00 57.00 254 ARG A CA 1
ATOM 1999 C C . ARG A 1 254 ? -21.013 1.530 14.503 1.00 57.00 254 ARG A C 1
ATOM 2001 O O . ARG A 1 254 ? -20.825 0.558 15.218 1.00 57.00 254 ARG A O 1
ATOM 2008 N N . LEU A 1 255 ? -20.141 1.945 13.581 1.00 62.00 255 LEU A N 1
ATOM 2009 C CA . LEU A 1 255 ? -18.817 1.347 13.339 1.00 62.00 255 LEU A CA 1
ATOM 2010 C C . LEU A 1 255 ? -17.673 2.141 13.989 1.00 62.00 255 LEU A C 1
ATOM 2012 O O . LEU A 1 255 ? -16.510 1.811 13.796 1.00 62.00 255 LEU A O 1
ATOM 2016 N N . ALA A 1 256 ? -17.985 3.219 14.712 1.00 74.88 256 ALA A N 1
ATOM 2017 C CA . ALA A 1 256 ? -16.970 4.078 15.301 1.00 74.88 256 ALA A CA 1
ATOM 2018 C C . ALA A 1 256 ? -16.380 3.423 16.565 1.00 74.88 256 ALA A C 1
ATOM 2020 O O . ALA A 1 256 ? -15.174 3.472 16.753 1.00 74.88 256 ALA A O 1
ATOM 2021 N N . LEU A 1 257 ? -17.209 2.771 17.394 1.00 84.06 257 LEU A N 1
ATOM 2022 C CA . LEU A 1 257 ? -16.785 1.897 18.497 1.00 84.06 257 LEU A CA 1
ATOM 2023 C C . LEU A 1 257 ? -17.594 0.603 18.438 1.00 84.06 257 LEU A C 1
ATOM 2025 O O . LEU A 1 257 ? -18.776 0.589 18.815 1.00 84.06 257 LEU A O 1
ATOM 2029 N N . THR A 1 258 ? -16.950 -0.472 17.993 1.00 88.56 258 THR A N 1
ATOM 2030 C CA . THR A 1 258 ? -17.582 -1.790 17.902 1.00 88.56 258 THR A CA 1
ATOM 2031 C C . THR A 1 258 ? -17.390 -2.512 19.225 1.00 88.56 258 THR A C 1
ATOM 2033 O O . THR A 1 258 ? -16.267 -2.683 19.688 1.00 88.56 258 THR A O 1
ATOM 2036 N N . VAL A 1 259 ? -18.495 -2.912 19.849 1.00 89.62 259 VAL A N 1
ATOM 2037 C CA . VAL A 1 259 ? -18.481 -3.619 21.132 1.00 89.62 259 VAL A CA 1
ATOM 2038 C C . VAL A 1 259 ? -18.722 -5.096 20.860 1.00 89.62 259 VAL A C 1
ATOM 2040 O O . VAL A 1 259 ? -19.778 -5.457 20.338 1.00 89.62 259 VAL A O 1
ATOM 2043 N N . LEU A 1 260 ? -17.747 -5.932 21.200 1.00 90.25 260 LEU A N 1
ATOM 2044 C CA . LEU A 1 260 ? -17.826 -7.382 21.099 1.00 90.25 260 LEU A CA 1
ATOM 2045 C C . LEU A 1 260 ? -18.268 -7.929 22.454 1.00 90.25 260 LEU A C 1
ATOM 2047 O O . LEU A 1 260 ? -17.493 -7.968 23.407 1.00 90.25 260 LEU A O 1
ATOM 2051 N N . ARG A 1 261 ? -19.546 -8.300 22.531 1.00 90.00 261 ARG A N 1
ATOM 2052 C CA . ARG A 1 261 ? -20.119 -9.007 23.680 1.00 90.00 261 ARG A CA 1
ATOM 2053 C C . ARG A 1 261 ? -20.016 -10.520 23.459 1.00 90.00 261 ARG A C 1
ATOM 2055 O O . ARG A 1 261 ? -19.917 -10.930 22.300 1.00 90.00 261 ARG A O 1
ATOM 2062 N N . PRO A 1 262 ? -20.071 -11.343 24.518 1.00 86.88 262 PRO A N 1
ATOM 2063 C CA . PRO A 1 262 ? -20.111 -12.791 24.367 1.00 86.88 262 PRO A CA 1
ATOM 2064 C C . PRO A 1 262 ? -21.291 -13.185 23.475 1.00 86.88 262 PRO A C 1
ATOM 2066 O O . PRO A 1 262 ? -22.422 -12.748 23.691 1.00 86.88 262 PRO A O 1
ATOM 2069 N N . MET A 1 263 ? -21.011 -13.957 22.430 1.00 88.00 263 MET A N 1
ATOM 2070 C CA . MET A 1 263 ? -21.985 -14.351 21.414 1.00 88.00 263 MET A CA 1
ATOM 2071 C C . MET A 1 263 ? -21.740 -15.799 20.994 1.00 88.00 263 MET A C 1
ATOM 2073 O O . MET A 1 263 ? -20.651 -16.337 21.191 1.00 88.00 263 MET A O 1
ATOM 2077 N N . ASN A 1 264 ? -22.761 -16.448 20.433 1.00 90.56 264 ASN A N 1
ATOM 2078 C CA . ASN A 1 264 ? -22.600 -17.798 19.897 1.00 90.56 264 ASN A CA 1
ATOM 2079 C C . ASN A 1 264 ? -21.767 -17.778 18.595 1.00 90.56 264 ASN A C 1
ATOM 2081 O O . ASN A 1 264 ? -21.586 -16.728 17.978 1.00 90.56 264 ASN A O 1
ATOM 2085 N N . SER A 1 265 ? -21.275 -18.946 18.166 1.00 89.69 265 SER A N 1
ATOM 2086 C CA . SER A 1 265 ? -20.399 -19.045 16.985 1.00 89.69 265 SER A CA 1
ATOM 2087 C C . SER A 1 265 ? -21.050 -18.496 15.710 1.00 89.69 265 SER A C 1
ATOM 2089 O O . SER A 1 265 ? -20.402 -17.792 14.948 1.00 89.69 265 SER A O 1
ATOM 2091 N N . GLU A 1 266 ? -22.341 -18.758 15.488 1.00 91.88 266 GLU A N 1
ATOM 2092 C CA . GLU A 1 266 ? -23.034 -18.320 14.268 1.00 91.88 266 GLU A CA 1
ATOM 2093 C C . GLU A 1 266 ? -23.199 -16.791 14.208 1.00 91.88 266 GLU A C 1
ATOM 2095 O O . GLU A 1 266 ? -22.961 -16.169 13.173 1.00 91.88 266 GLU A O 1
ATOM 2100 N N . GLN A 1 267 ? -23.568 -16.161 15.326 1.00 92.12 267 GLN A N 1
ATOM 2101 C CA . GLN A 1 267 ? -23.666 -14.702 15.424 1.00 92.12 267 GLN A CA 1
ATOM 2102 C C . GLN A 1 267 ? -22.291 -14.044 15.317 1.00 92.12 267 GLN A C 1
ATOM 2104 O O . GLN A 1 267 ? -22.184 -12.958 14.738 1.00 92.12 267 GLN A O 1
ATOM 2109 N N . PHE A 1 268 ? -21.248 -14.692 15.845 1.00 92.00 268 PHE A N 1
ATOM 2110 C CA . PHE A 1 268 ? -19.870 -14.238 15.692 1.00 92.00 268 PHE A CA 1
ATOM 2111 C C . PHE A 1 268 ? -19.475 -14.183 14.221 1.00 92.00 268 PHE A C 1
ATOM 2113 O O . PHE A 1 268 ? -19.089 -13.116 13.741 1.00 92.00 268 PHE A O 1
ATOM 2120 N N . ASP A 1 269 ? -19.679 -15.274 13.484 1.00 92.06 269 ASP A N 1
ATOM 2121 C CA . ASP A 1 269 ? -19.333 -15.355 12.065 1.00 92.06 269 ASP A CA 1
ATOM 2122 C C . ASP A 1 269 ? -20.099 -14.305 11.241 1.00 92.06 269 ASP A C 1
ATOM 2124 O O . ASP A 1 269 ? -19.503 -13.568 10.452 1.00 92.06 269 ASP A O 1
ATOM 2128 N N . GLN A 1 270 ? -21.407 -14.145 11.478 1.00 92.62 270 GLN A N 1
ATOM 2129 C CA . GLN A 1 270 ? -22.220 -13.114 10.814 1.00 92.62 270 GLN A CA 1
ATOM 2130 C C . GLN A 1 270 ? -21.719 -11.692 11.119 1.00 92.62 270 GLN A C 1
ATOM 2132 O O . GLN A 1 270 ? -21.634 -10.846 10.221 1.00 92.62 270 GLN A O 1
ATOM 2137 N N . THR A 1 271 ? -21.348 -11.427 12.375 1.00 91.88 271 THR A N 1
ATOM 2138 C CA . THR A 1 271 ? -20.794 -10.133 12.795 1.00 91.88 271 THR A CA 1
ATOM 2139 C C . THR A 1 271 ? -19.437 -9.880 12.141 1.00 91.88 271 THR A C 1
ATOM 2141 O O . THR A 1 271 ? -19.193 -8.770 11.665 1.00 91.88 271 THR A O 1
ATOM 2144 N N . MET A 1 272 ? -18.570 -10.894 12.059 1.00 93.44 272 MET A N 1
ATOM 2145 C CA . MET A 1 272 ? -17.248 -10.782 11.439 1.00 93.44 272 MET A CA 1
ATOM 2146 C C . MET A 1 272 ? -17.334 -10.567 9.930 1.00 93.44 272 MET A C 1
ATOM 2148 O O . MET A 1 272 ? -16.588 -9.744 9.398 1.00 93.44 272 MET A O 1
ATOM 2152 N N . VAL A 1 273 ? -18.269 -11.224 9.237 1.00 91.88 273 VAL A N 1
ATOM 2153 C CA . VAL A 1 273 ? -18.521 -10.982 7.807 1.00 91.88 273 VAL A CA 1
ATOM 2154 C C . VAL A 1 273 ? -18.965 -9.537 7.577 1.00 91.88 273 VAL A C 1
ATOM 2156 O O . VAL A 1 273 ? -18.387 -8.846 6.735 1.00 91.88 273 VAL A O 1
ATOM 2159 N N . GLY A 1 274 ? -19.934 -9.045 8.357 1.00 91.75 274 GLY A N 1
ATOM 2160 C CA . GLY A 1 274 ? -20.407 -7.663 8.246 1.00 91.75 274 GLY A CA 1
ATOM 2161 C C . GLY A 1 274 ? -19.322 -6.629 8.571 1.00 91.75 274 GLY A C 1
ATOM 2162 O O . GLY A 1 274 ? -19.175 -5.632 7.861 1.00 91.75 274 GLY A O 1
ATOM 2163 N N . LEU A 1 275 ? -18.518 -6.881 9.608 1.00 92.44 275 LEU A N 1
ATOM 2164 C CA . LEU A 1 275 ? -17.397 -6.021 9.985 1.00 92.44 275 LEU A CA 1
ATOM 2165 C C . LEU A 1 275 ? -16.309 -6.009 8.903 1.00 92.44 275 LEU A C 1
ATOM 2167 O O . LEU A 1 275 ? -15.828 -4.939 8.540 1.00 92.44 275 LEU A O 1
ATOM 2171 N N . THR A 1 276 ? -15.973 -7.171 8.337 1.00 92.94 276 THR A N 1
ATOM 2172 C CA . THR A 1 276 ? -14.994 -7.302 7.247 1.00 92.94 276 THR A CA 1
ATOM 2173 C C . THR A 1 276 ? -15.432 -6.518 6.012 1.00 92.94 276 THR A C 1
ATOM 2175 O O . THR A 1 276 ? -14.639 -5.757 5.463 1.00 92.94 276 THR A O 1
ATOM 2178 N N . GLN A 1 277 ? -16.701 -6.632 5.607 1.00 91.88 277 GLN A N 1
ATOM 2179 C CA . GLN A 1 277 ? -17.250 -5.865 4.482 1.00 91.88 277 GLN A CA 1
ATOM 2180 C C . GLN A 1 277 ? -17.179 -4.352 4.735 1.00 91.88 277 GLN A C 1
ATOM 2182 O O . GLN A 1 277 ? -16.674 -3.610 3.893 1.00 91.88 277 GLN A O 1
ATOM 2187 N N . GLY A 1 278 ? -17.590 -3.894 5.923 1.00 91.69 278 GLY A N 1
ATOM 2188 C CA . GLY A 1 278 ? -17.508 -2.476 6.281 1.00 91.69 278 GLY A CA 1
ATOM 2189 C C . GLY A 1 278 ? -16.069 -1.944 6.311 1.00 91.69 278 GLY A C 1
ATOM 2190 O O . GLY A 1 278 ? -15.802 -0.837 5.840 1.00 91.69 278 GLY A O 1
ATOM 2191 N N . LEU A 1 279 ? -15.121 -2.736 6.820 1.00 93.06 279 LEU A N 1
ATOM 2192 C CA . LEU A 1 279 ? -13.693 -2.408 6.793 1.00 93.06 279 LEU A CA 1
ATOM 2193 C C . LEU A 1 279 ? -13.165 -2.322 5.353 1.00 93.06 279 LEU A C 1
ATOM 2195 O O . LEU A 1 279 ? -12.438 -1.382 5.027 1.00 93.06 279 LEU A O 1
ATOM 2199 N N . LEU A 1 280 ? -13.564 -3.252 4.479 1.00 93.00 280 LEU A N 1
ATOM 2200 C CA . LEU A 1 280 ? -13.147 -3.273 3.077 1.00 93.00 280 LEU A CA 1
ATOM 2201 C C . LEU A 1 280 ? -13.628 -2.019 2.342 1.00 93.00 280 LEU A C 1
ATOM 2203 O O . LEU A 1 280 ? -12.843 -1.403 1.621 1.00 93.00 280 LEU A O 1
ATOM 2207 N N . ASP A 1 281 ? -14.861 -1.570 2.576 1.00 92.62 281 ASP A N 1
ATOM 2208 C CA . ASP A 1 281 ? -15.387 -0.331 1.987 1.00 92.62 281 ASP A CA 1
ATOM 2209 C C . ASP A 1 281 ? -14.554 0.904 2.369 1.00 92.62 281 ASP A C 1
ATOM 2211 O O . ASP A 1 281 ? -14.284 1.786 1.534 1.00 92.62 281 ASP A O 1
ATOM 2215 N N . TYR A 1 282 ? -14.089 0.962 3.620 1.00 92.19 282 TYR A N 1
ATOM 2216 C CA . TYR A 1 282 ? -13.181 2.013 4.073 1.00 92.19 282 TYR A CA 1
ATOM 2217 C C . TYR A 1 282 ? -11.806 1.913 3.411 1.00 92.19 282 TYR A C 1
ATOM 2219 O O . TYR A 1 282 ? -11.299 2.936 2.940 1.00 92.19 282 TYR A O 1
ATOM 2227 N N . SER A 1 283 ? -11.242 0.709 3.285 1.00 93.31 283 SER A N 1
ATOM 2228 C CA . SER A 1 283 ? -9.994 0.478 2.549 1.00 93.31 283 SER A CA 1
ATOM 2229 C C . SER A 1 283 ? -10.106 0.905 1.083 1.00 93.31 283 SER A C 1
ATOM 2231 O O . SER A 1 283 ? -9.243 1.622 0.574 1.00 93.31 283 SER A O 1
ATOM 2233 N N . MET A 1 284 ? -11.198 0.554 0.398 1.00 93.31 284 MET A N 1
ATOM 2234 C CA . MET A 1 284 ? -11.426 0.952 -0.996 1.00 93.31 284 MET A CA 1
ATOM 2235 C C . MET A 1 284 ? -11.490 2.467 -1.148 1.00 93.31 284 MET A C 1
ATOM 2237 O O . MET A 1 284 ? -10.905 3.037 -2.073 1.00 93.31 284 MET A O 1
ATOM 2241 N N . THR A 1 285 ? -12.193 3.134 -0.236 1.00 93.44 285 THR A N 1
ATOM 2242 C CA . THR A 1 285 ? -12.298 4.595 -0.222 1.00 93.44 285 THR A CA 1
ATOM 2243 C C . THR A 1 285 ? -10.936 5.243 0.013 1.00 93.44 285 THR A C 1
ATOM 2245 O O . THR A 1 285 ? -10.578 6.181 -0.701 1.00 93.44 285 THR A O 1
ATOM 2248 N N . TYR A 1 286 ? -10.144 4.702 0.939 1.00 93.62 286 TYR A N 1
ATOM 2249 C CA . TYR A 1 286 ? -8.785 5.159 1.210 1.00 93.62 286 TYR A CA 1
ATOM 2250 C C . TYR A 1 286 ? -7.899 5.116 -0.044 1.00 93.62 286 TYR A C 1
ATOM 2252 O O . TYR A 1 286 ? -7.341 6.139 -0.451 1.00 93.62 286 TYR A O 1
ATOM 2260 N N . TYR A 1 287 ? -7.828 3.967 -0.722 1.00 94.62 287 TYR A N 1
ATOM 2261 C CA . TYR A 1 287 ? -7.012 3.829 -1.931 1.00 94.62 287 TYR A CA 1
ATOM 2262 C C . TYR A 1 287 ? -7.528 4.687 -3.098 1.00 94.62 287 TYR A C 1
ATOM 2264 O O . TYR A 1 287 ? -6.727 5.228 -3.864 1.00 94.62 287 TYR A O 1
ATOM 2272 N N . ARG A 1 288 ? -8.850 4.892 -3.222 1.00 94.38 288 ARG A N 1
ATOM 2273 C CA . ARG A 1 288 ? -9.426 5.831 -4.206 1.00 94.38 288 ARG A CA 1
ATOM 2274 C C . ARG A 1 288 ? -8.961 7.265 -3.960 1.00 94.38 288 ARG A C 1
ATOM 2276 O O . ARG A 1 288 ? -8.621 7.960 -4.916 1.00 94.38 288 ARG A O 1
ATOM 2283 N N . GLU A 1 289 ? -8.931 7.716 -2.709 1.00 92.81 289 GLU A N 1
ATOM 2284 C CA . GLU A 1 289 ? -8.443 9.057 -2.377 1.00 92.81 289 GLU A CA 1
ATOM 2285 C C . GLU A 1 289 ? -6.940 9.202 -2.644 1.00 92.81 289 GLU A C 1
ATOM 2287 O O . GLU A 1 289 ? -6.523 10.204 -3.228 1.00 92.81 289 GLU A O 1
ATOM 2292 N N . LEU A 1 290 ? -6.126 8.186 -2.335 1.00 92.19 290 LEU A N 1
ATOM 2293 C CA . LEU A 1 290 ? -4.703 8.191 -2.694 1.00 92.19 290 LEU A CA 1
ATOM 2294 C C . LEU A 1 290 ? -4.479 8.267 -4.213 1.00 92.19 290 LEU A C 1
ATOM 2296 O O . LEU A 1 290 ? -3.645 9.052 -4.672 1.00 92.19 290 LEU A O 1
ATOM 2300 N N . ALA A 1 291 ? -5.256 7.523 -5.004 1.00 93.62 291 ALA A N 1
ATOM 2301 C CA . ALA A 1 291 ? -5.197 7.588 -6.464 1.00 93.62 291 ALA A CA 1
ATOM 2302 C C . ALA A 1 291 ? -5.590 8.979 -6.994 1.00 93.62 291 ALA A C 1
ATOM 2304 O O . ALA A 1 291 ? -4.887 9.541 -7.838 1.00 93.62 291 ALA A O 1
ATOM 2305 N N . LYS A 1 292 ? -6.653 9.594 -6.452 1.00 93.56 292 LYS A N 1
ATOM 2306 C CA . LYS A 1 292 ? -7.045 10.975 -6.794 1.00 93.56 292 LYS A CA 1
ATOM 2307 C C . LYS A 1 292 ? -5.945 11.977 -6.454 1.00 93.56 292 LYS A C 1
ATOM 2309 O O . LYS A 1 292 ? -5.678 12.879 -7.247 1.00 93.56 292 LYS A O 1
ATOM 2314 N N . GLN A 1 293 ? -5.298 11.832 -5.299 1.00 90.06 293 GLN A N 1
ATOM 2315 C CA . GLN A 1 293 ? -4.187 12.696 -4.901 1.00 90.06 293 GLN A CA 1
ATOM 2316 C C . GLN A 1 293 ? -2.992 12.549 -5.847 1.00 90.06 293 GLN A C 1
ATOM 2318 O O . GLN A 1 293 ? -2.445 13.561 -6.283 1.00 90.06 293 GLN A O 1
ATOM 2323 N N . ALA A 1 294 ? -2.610 11.320 -6.206 1.00 89.69 294 ALA A N 1
ATOM 2324 C CA . ALA A 1 294 ? -1.540 11.069 -7.171 1.00 89.69 294 ALA A CA 1
ATOM 2325 C C . ALA A 1 294 ? -1.855 11.688 -8.543 1.00 89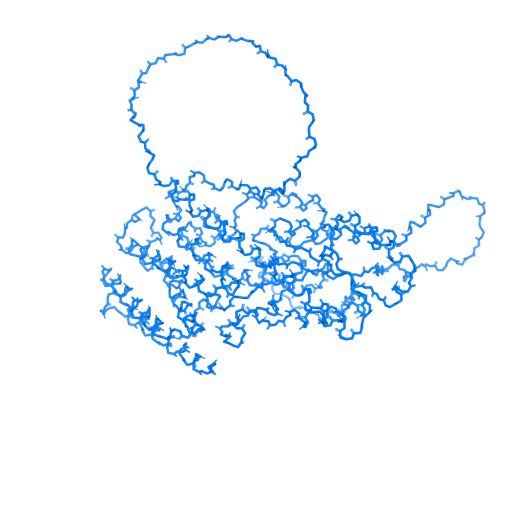.69 294 ALA A C 1
ATOM 2327 O O . ALA A 1 294 ? -1.005 12.368 -9.117 1.00 89.69 294 ALA A O 1
ATOM 2328 N N . LYS A 1 295 ? -3.098 11.545 -9.019 1.00 90.44 295 LYS A N 1
ATOM 2329 C CA . LYS A 1 295 ? -3.562 12.151 -10.273 1.00 90.44 295 LYS A CA 1
ATOM 2330 C C . LYS A 1 295 ? -3.502 13.678 -10.243 1.00 90.44 295 LYS A C 1
ATOM 2332 O O . LYS A 1 295 ? -2.959 14.278 -11.165 1.00 90.44 295 LYS A O 1
ATOM 2337 N N . ARG A 1 296 ? -4.013 14.311 -9.180 1.00 89.50 296 ARG A N 1
ATOM 2338 C CA . ARG A 1 296 ? -3.957 15.776 -9.013 1.00 89.50 296 ARG A CA 1
ATOM 2339 C C . ARG A 1 296 ? -2.518 16.281 -9.049 1.00 89.50 296 ARG A C 1
ATOM 2341 O O . ARG A 1 296 ? -2.236 17.245 -9.747 1.00 89.50 296 ARG A O 1
ATOM 2348 N N . ARG A 1 297 ? -1.599 15.609 -8.349 1.00 85.25 297 ARG A N 1
ATOM 2349 C CA . ARG A 1 297 ? -0.171 15.972 -8.352 1.00 85.25 297 ARG A CA 1
ATOM 2350 C C . ARG A 1 297 ? 0.442 15.860 -9.744 1.00 85.25 297 ARG A C 1
ATOM 2352 O O . ARG A 1 297 ? 1.118 16.785 -10.174 1.00 85.25 297 ARG A O 1
ATOM 2359 N N . SER A 1 298 ? 0.145 14.781 -10.466 1.00 86.31 298 SER A N 1
ATOM 2360 C CA . SER A 1 298 ? 0.581 14.620 -11.855 1.00 86.31 298 SER A CA 1
ATOM 2361 C C . SER A 1 298 ? 0.070 15.755 -12.749 1.00 86.31 298 SER A C 1
ATOM 2363 O O . SER A 1 298 ? 0.833 16.313 -13.528 1.00 86.31 298 SER A O 1
ATOM 2365 N N . GLN A 1 299 ? -1.205 16.136 -12.617 1.00 84.75 299 GLN A N 1
ATOM 2366 C CA . GLN A 1 299 ? -1.802 17.230 -13.392 1.00 84.75 299 GLN A CA 1
ATOM 2367 C C . GLN A 1 299 ? -1.181 18.588 -13.054 1.00 84.75 299 GLN A C 1
ATOM 2369 O O . GLN A 1 299 ? -0.894 19.364 -13.960 1.00 84.75 299 GLN A O 1
ATOM 2374 N N . HIS A 1 300 ? -0.931 18.862 -11.771 1.00 81.50 300 HIS A N 1
ATOM 2375 C CA . HIS A 1 300 ? -0.262 20.092 -11.347 1.00 81.50 300 HIS A CA 1
ATOM 2376 C C . HIS A 1 300 ? 1.132 20.234 -11.959 1.00 81.50 300 HIS A C 1
ATOM 2378 O O . HIS A 1 300 ? 1.490 21.332 -12.369 1.00 81.50 300 HIS A O 1
ATOM 2384 N N . LEU A 1 301 ? 1.886 19.139 -12.077 1.00 79.75 301 LEU A N 1
ATOM 2385 C CA . LEU A 1 301 ? 3.203 19.162 -12.712 1.00 79.75 301 LEU A CA 1
ATOM 2386 C C . LEU A 1 301 ? 3.135 19.433 -14.217 1.00 79.75 301 LEU A C 1
ATOM 2388 O O . LEU A 1 301 ? 3.973 20.158 -14.744 1.00 79.75 301 LEU A O 1
ATOM 2392 N N . VAL A 1 302 ? 2.130 18.891 -14.911 1.00 77.38 302 VAL A N 1
ATOM 2393 C CA . VAL A 1 302 ? 1.918 19.181 -16.340 1.00 77.38 302 VAL A CA 1
ATOM 2394 C C . VAL A 1 302 ? 1.565 20.652 -16.534 1.00 77.38 302 VAL A C 1
ATOM 2396 O O . VAL A 1 302 ? 2.152 21.311 -17.382 1.00 77.38 302 VAL A O 1
ATOM 2399 N N . VAL A 1 303 ? 0.651 21.185 -15.717 1.00 74.44 303 VAL A N 1
ATOM 2400 C CA . VAL A 1 303 ? 0.223 22.588 -15.811 1.00 74.44 303 VAL A CA 1
ATOM 2401 C C . VAL A 1 303 ? 1.356 23.552 -15.463 1.00 74.44 303 VAL A C 1
ATOM 2403 O O . VAL A 1 303 ? 1.508 24.566 -16.134 1.00 74.44 303 VAL A O 1
ATOM 2406 N N . ALA A 1 304 ? 2.167 23.240 -14.449 1.00 70.50 304 ALA A N 1
ATOM 2407 C CA . ALA A 1 304 ? 3.290 24.083 -14.040 1.00 70.50 304 ALA A CA 1
ATOM 2408 C C . ALA A 1 304 ? 4.390 24.193 -15.112 1.00 70.50 304 ALA A C 1
ATOM 2410 O O . ALA A 1 304 ? 5.084 25.203 -15.153 1.00 70.50 304 ALA A O 1
ATOM 2411 N N . ASN A 1 305 ? 4.529 23.183 -15.976 1.00 65.19 305 ASN A N 1
ATOM 2412 C CA . ASN A 1 305 ? 5.538 23.140 -17.036 1.00 65.19 305 ASN A CA 1
ATOM 2413 C C . ASN A 1 305 ? 5.031 23.634 -18.401 1.00 65.19 305 ASN A C 1
ATOM 2415 O O . ASN A 1 305 ? 5.787 23.617 -19.373 1.00 65.19 305 ASN A O 1
ATOM 2419 N N . LEU A 1 306 ? 3.773 24.074 -18.506 1.00 67.19 306 LEU A N 1
ATOM 2420 C CA . LEU A 1 306 ? 3.304 24.737 -19.721 1.00 67.19 306 LEU A CA 1
ATOM 2421 C C . LEU A 1 306 ? 3.958 26.126 -19.821 1.00 67.19 306 LEU A C 1
ATOM 2423 O O . LEU A 1 306 ? 3.914 26.883 -18.847 1.00 67.19 306 LEU A O 1
ATOM 2427 N N . PRO A 1 307 ? 4.533 26.504 -20.978 1.00 48.88 307 PRO A N 1
ATOM 2428 C CA . PRO A 1 307 ? 4.993 27.869 -21.184 1.00 48.88 307 PRO A CA 1
ATOM 2429 C C . PRO A 1 307 ? 3.803 28.815 -20.995 1.00 48.88 307 PRO A C 1
ATOM 2431 O O . PRO A 1 307 ? 2.763 28.658 -21.637 1.00 48.88 307 PRO A O 1
ATOM 2434 N N . SER A 1 308 ? 3.936 29.766 -20.065 1.00 50.38 308 SER A N 1
ATOM 2435 C CA . SER A 1 308 ? 2.885 30.751 -19.798 1.00 50.38 308 SER A CA 1
ATOM 2436 C C . SER A 1 308 ? 2.540 31.491 -21.096 1.00 50.38 308 SER A C 1
ATOM 2438 O O . SER A 1 308 ? 3.458 31.933 -21.794 1.00 50.38 308 SER A O 1
ATOM 2440 N N . PRO A 1 309 ? 1.253 31.640 -21.457 1.00 41.69 309 PRO A N 1
ATOM 2441 C CA . PRO A 1 309 ? 0.879 32.387 -22.645 1.00 41.69 309 PRO A CA 1
ATOM 2442 C C . PRO A 1 309 ? 1.227 33.867 -22.447 1.00 41.69 309 PRO A C 1
ATOM 2444 O O . PRO A 1 309 ? 0.576 34.567 -21.682 1.00 41.69 309 PRO A O 1
ATOM 2447 N N . GLY A 1 310 ? 2.284 34.304 -23.136 1.00 44.06 310 GLY A N 1
ATOM 2448 C CA . GLY A 1 310 ? 2.561 35.680 -23.544 1.00 44.06 310 GLY A CA 1
ATOM 2449 C C . GLY A 1 310 ? 2.408 36.780 -22.491 1.00 44.06 310 GLY A C 1
ATOM 2450 O O . GLY A 1 310 ? 1.381 37.445 -22.432 1.00 44.06 310 GLY A O 1
ATOM 2451 N N . THR A 1 311 ? 3.503 37.121 -21.818 1.00 37.03 311 THR A N 1
ATOM 2452 C CA . THR A 1 311 ? 3.810 38.534 -21.562 1.00 37.03 311 THR A CA 1
ATOM 2453 C C . THR A 1 311 ? 5.101 38.853 -22.289 1.00 37.03 311 THR A C 1
ATOM 2455 O O . THR A 1 311 ? 6.185 38.493 -21.830 1.00 37.03 311 THR A O 1
ATOM 2458 N N . ALA A 1 312 ? 4.968 39.489 -23.453 1.00 34.81 312 ALA A N 1
ATOM 2459 C CA . ALA A 1 312 ? 6.054 40.243 -24.051 1.00 34.81 312 ALA A CA 1
ATOM 2460 C C . ALA A 1 312 ? 6.575 41.218 -22.984 1.00 34.81 312 ALA A C 1
ATOM 2462 O O . ALA A 1 312 ? 5.832 42.075 -22.508 1.00 34.81 312 ALA A O 1
ATOM 2463 N N . GLN A 1 313 ? 7.819 41.025 -22.548 1.00 33.91 313 GLN A N 1
ATOM 2464 C CA . GLN A 1 313 ? 8.527 42.011 -21.744 1.00 33.91 313 GLN A CA 1
ATOM 2465 C C . GLN A 1 313 ? 8.892 43.179 -22.661 1.00 33.91 313 GLN A C 1
ATOM 2467 O O . GLN A 1 313 ? 9.958 43.183 -23.271 1.00 33.91 313 GLN A O 1
ATOM 2472 N N . ASP A 1 314 ? 8.007 44.169 -22.751 1.00 30.55 314 ASP A N 1
ATOM 2473 C CA . ASP A 1 314 ? 8.456 45.536 -22.978 1.00 30.55 314 ASP A CA 1
ATOM 2474 C C . ASP A 1 314 ? 9.102 46.012 -21.675 1.00 30.55 314 ASP A C 1
ATOM 2476 O O . ASP A 1 314 ? 8.447 46.168 -20.643 1.00 30.55 314 ASP A O 1
ATOM 2480 N N . ASN A 1 315 ? 10.420 46.190 -21.715 1.00 36.41 315 ASN A N 1
ATOM 2481 C CA . ASN A 1 315 ? 11.151 46.927 -20.694 1.00 36.41 315 ASN A CA 1
ATOM 2482 C C . ASN A 1 315 ? 10.706 48.397 -20.716 1.00 36.41 315 ASN A C 1
ATOM 2484 O O . ASN A 1 315 ? 10.725 49.009 -21.786 1.00 36.41 315 ASN A O 1
ATOM 2488 N N . PRO A 1 316 ? 10.518 49.027 -19.547 1.00 34.22 316 PRO A N 1
ATOM 2489 C CA . PRO A 1 316 ? 10.861 50.428 -19.416 1.00 34.22 316 PRO A CA 1
ATOM 2490 C C . PRO A 1 316 ? 11.947 50.596 -18.355 1.00 34.22 316 PRO A C 1
ATOM 2492 O O . PRO A 1 316 ? 11.791 50.292 -17.173 1.00 34.22 316 PRO A O 1
ATOM 2495 N N . SER A 1 317 ? 13.074 51.111 -18.820 1.00 28.56 317 SER A N 1
ATOM 2496 C CA . SER A 1 317 ? 14.081 51.785 -18.017 1.00 28.56 317 SER A CA 1
ATOM 2497 C C . SER A 1 317 ? 13.497 53.002 -17.291 1.00 28.56 317 SER A C 1
ATOM 2499 O O . SER A 1 317 ? 12.796 53.795 -17.913 1.00 28.56 317 SER A O 1
ATOM 2501 N N . THR A 1 318 ? 13.928 53.179 -16.038 1.00 31.19 318 THR A N 1
ATOM 2502 C CA . THR A 1 318 ? 14.079 54.457 -15.316 1.00 31.19 318 THR A CA 1
ATOM 2503 C C . THR A 1 318 ? 12.803 55.261 -15.036 1.00 31.19 318 THR A C 1
ATOM 2505 O O . THR A 1 318 ? 12.237 55.851 -15.943 1.00 31.19 318 THR A O 1
ATOM 2508 N N . ILE A 1 319 ? 12.443 55.404 -13.753 1.00 30.14 319 ILE A N 1
ATOM 2509 C CA . ILE A 1 319 ? 12.203 56.692 -13.068 1.00 30.14 319 ILE A CA 1
ATOM 2510 C C . ILE A 1 319 ? 12.145 56.448 -11.545 1.00 30.14 319 ILE A C 1
ATOM 2512 O O . ILE A 1 319 ? 11.745 55.396 -11.059 1.00 30.14 319 ILE A O 1
ATOM 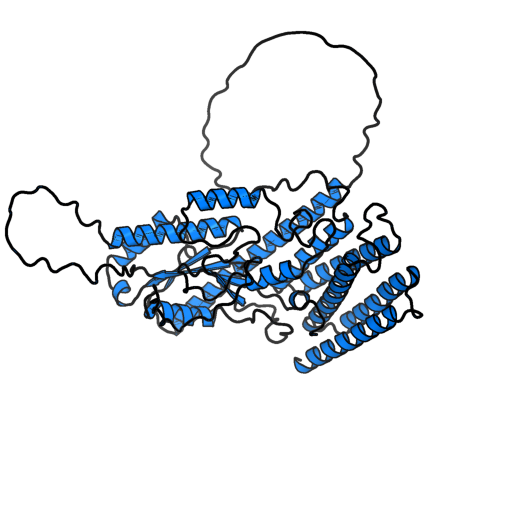2516 N N . SER A 1 320 ? 12.664 57.449 -10.851 1.00 28.50 320 SER A N 1
ATOM 2517 C CA . SER A 1 320 ? 13.032 57.655 -9.452 1.00 28.50 320 SER A CA 1
ATOM 2518 C C . SER A 1 320 ? 11.943 57.534 -8.374 1.00 28.50 320 SER A C 1
ATOM 2520 O O . SER A 1 320 ? 10.763 57.766 -8.620 1.00 28.50 320 SER A O 1
ATOM 2522 N N . ASN A 1 321 ? 12.424 57.281 -7.147 1.00 30.86 321 ASN A N 1
ATOM 2523 C CA . ASN A 1 321 ? 11.784 57.555 -5.853 1.00 30.86 321 ASN A CA 1
ATOM 2524 C C . ASN A 1 321 ? 11.135 58.951 -5.787 1.00 30.86 321 ASN A C 1
ATOM 2526 O O . ASN A 1 321 ? 11.756 59.906 -6.248 1.00 30.86 321 ASN A O 1
ATOM 2530 N N . ASP A 1 322 ? 9.964 59.073 -5.143 1.00 26.66 322 ASP A N 1
ATOM 2531 C CA . ASP A 1 322 ? 9.825 59.738 -3.829 1.00 26.66 322 ASP A CA 1
ATOM 2532 C C . ASP A 1 322 ? 8.357 59.868 -3.327 1.00 26.66 322 ASP A C 1
ATOM 2534 O O . ASP A 1 322 ? 7.459 60.236 -4.076 1.00 26.66 322 ASP A O 1
ATOM 2538 N N . VAL A 1 323 ? 8.188 59.641 -2.008 1.00 29.42 323 VAL A N 1
ATOM 2539 C CA . VAL A 1 323 ? 7.434 60.467 -1.021 1.00 29.42 323 VAL A CA 1
ATOM 2540 C C . VAL A 1 323 ? 5.878 60.404 -0.911 1.00 29.42 323 VAL A C 1
ATOM 2542 O O . VAL A 1 323 ? 5.142 60.943 -1.725 1.00 29.42 323 VAL A O 1
ATOM 2545 N N . SER A 1 324 ? 5.445 59.922 0.276 1.00 27.25 324 SER A N 1
ATOM 2546 C CA . SER A 1 324 ? 4.361 60.399 1.190 1.00 27.25 324 SER A CA 1
ATOM 2547 C C . SER A 1 324 ? 2.861 60.088 1.021 1.00 27.25 324 SER A C 1
ATOM 2549 O O . SER A 1 324 ? 2.284 60.246 -0.045 1.00 27.25 324 SER A O 1
ATOM 2551 N N . GLY A 1 325 ? 2.219 59.867 2.189 1.00 26.58 325 GLY A N 1
ATOM 2552 C CA . GLY A 1 325 ? 0.800 60.159 2.499 1.00 26.58 325 GLY A CA 1
ATOM 2553 C C . GLY A 1 325 ? -0.047 58.907 2.766 1.00 26.58 325 GLY A C 1
ATOM 2554 O O . GLY A 1 325 ? -0.385 58.200 1.831 1.00 26.58 325 GLY A O 1
ATOM 2555 N N . ASP A 1 326 ? -0.203 58.432 4.002 1.00 24.69 326 ASP A N 1
ATOM 2556 C CA . ASP A 1 326 ? -1.115 58.863 5.084 1.00 24.69 326 ASP A CA 1
ATOM 2557 C C . ASP A 1 326 ? -2.539 58.247 5.046 1.00 24.69 326 ASP A C 1
ATOM 2559 O O . ASP A 1 326 ? -3.204 58.210 4.019 1.00 24.69 326 ASP A O 1
ATOM 2563 N N . SER A 1 327 ? -2.911 57.743 6.230 1.00 28.53 327 SER A N 1
ATOM 2564 C CA . SER A 1 327 ? -4.216 57.461 6.853 1.00 28.53 327 SER A CA 1
ATOM 2565 C C . SER A 1 327 ? -5.423 56.873 6.079 1.00 28.53 327 SER A C 1
ATOM 2567 O O . SER A 1 327 ? -5.932 57.420 5.110 1.00 28.53 327 SER A O 1
ATOM 2569 N N . THR A 1 328 ? -5.998 55.793 6.644 1.00 28.53 328 THR A N 1
ATOM 2570 C CA . THR A 1 328 ? -7.385 55.670 7.186 1.00 28.53 328 THR A CA 1
ATOM 2571 C C . THR A 1 328 ? -7.977 54.253 7.031 1.00 28.53 328 THR A C 1
ATOM 2573 O O . THR A 1 328 ? -7.978 53.664 5.956 1.00 28.53 328 THR A O 1
ATOM 2576 N N . GLY A 1 329 ? -8.490 53.689 8.136 1.00 30.92 329 GLY A N 1
ATOM 2577 C CA . GLY A 1 329 ? -9.391 52.521 8.124 1.00 30.92 329 GLY A CA 1
ATOM 2578 C C . GLY A 1 329 ? -10.823 52.908 7.706 1.00 30.92 329 GLY A C 1
ATOM 2579 O O . GLY A 1 329 ? -11.089 54.096 7.520 1.00 30.92 329 GLY A O 1
ATOM 2580 N N . PRO A 1 330 ? -11.778 51.954 7.631 1.00 36.75 330 PRO A N 1
ATOM 2581 C CA . PRO A 1 330 ? -12.383 51.500 8.885 1.00 36.75 330 PRO A CA 1
ATOM 2582 C C . PRO A 1 330 ? -12.827 50.022 8.961 1.00 36.75 330 PRO A C 1
ATOM 2584 O O . PRO A 1 330 ? -12.948 49.287 7.986 1.00 36.75 330 PRO A O 1
ATOM 2587 N N . MET A 1 331 ? -13.097 49.650 10.214 1.00 27.97 331 MET A N 1
ATOM 2588 C CA . MET A 1 331 ? -13.842 48.505 10.743 1.00 27.97 331 MET A CA 1
ATOM 2589 C C . MET A 1 331 ? -15.158 48.203 9.999 1.00 27.97 331 MET A C 1
ATOM 2591 O O . MET A 1 331 ? -15.956 49.108 9.766 1.00 27.97 331 MET A O 1
ATOM 2595 N N . ALA A 1 332 ? -15.456 46.915 9.796 1.00 28.69 332 ALA A N 1
ATOM 2596 C CA . ALA A 1 332 ? -16.825 46.418 9.668 1.00 28.69 332 ALA A CA 1
ATOM 2597 C C . ALA A 1 332 ? -17.002 45.140 10.504 1.00 28.69 332 ALA A C 1
ATOM 2599 O O . ALA A 1 332 ? -16.243 44.177 10.408 1.00 28.69 332 ALA A O 1
ATOM 2600 N N . THR A 1 333 ? -18.000 45.202 11.375 1.00 25.33 333 THR A N 1
ATOM 2601 C CA . THR A 1 333 ? -18.401 44.249 12.406 1.00 25.33 333 THR A CA 1
ATOM 2602 C C . THR A 1 333 ? -19.378 43.187 11.892 1.00 25.33 333 THR A C 1
ATOM 2604 O O . THR A 1 333 ? -20.298 43.517 11.156 1.00 25.33 333 THR A O 1
ATOM 2607 N N . ALA A 1 334 ? -19.218 41.970 12.427 1.00 25.70 334 ALA A N 1
ATOM 2608 C CA . ALA A 1 334 ? -20.244 40.986 12.811 1.00 25.70 334 ALA A CA 1
ATOM 2609 C C . ALA A 1 334 ? -21.266 40.474 11.771 1.00 25.70 334 ALA A C 1
ATOM 2611 O O . ALA A 1 334 ? -22.143 41.206 11.338 1.00 25.70 334 ALA A O 1
ATOM 2612 N N . ALA A 1 335 ? -21.279 39.150 11.555 1.00 25.34 335 ALA A N 1
ATOM 2613 C CA . ALA A 1 335 ? -22.475 38.324 11.783 1.00 25.34 335 ALA A CA 1
ATOM 2614 C C . ALA A 1 335 ? -22.156 36.825 11.658 1.00 25.34 335 ALA A C 1
ATOM 2616 O O . ALA A 1 335 ? -21.694 36.326 10.635 1.00 25.34 335 ALA A O 1
ATOM 2617 N N . THR A 1 336 ? -22.437 36.119 12.743 1.00 29.00 336 THR A N 1
ATOM 2618 C CA . THR A 1 336 ? -22.424 34.671 12.921 1.00 29.00 336 THR A CA 1
ATOM 2619 C C . THR A 1 336 ? -23.434 33.993 11.988 1.00 29.00 336 THR A C 1
ATOM 2621 O O . THR A 1 336 ? -24.611 34.341 12.009 1.00 29.00 336 THR A O 1
ATOM 2624 N N . SER A 1 337 ? -23.010 32.973 11.235 1.00 25.03 337 SER A N 1
ATOM 2625 C CA . SER A 1 337 ? -23.917 31.982 10.643 1.00 25.03 337 SER A CA 1
ATOM 2626 C C . SER A 1 337 ? -23.386 30.577 10.923 1.00 25.03 337 SER A C 1
ATOM 2628 O O . SER A 1 337 ? -22.367 30.142 10.388 1.00 25.03 337 SER A O 1
ATOM 2630 N N . PHE A 1 338 ? -24.071 29.903 11.845 1.00 32.69 338 PHE A N 1
ATOM 2631 C CA . PHE A 1 338 ? -23.939 28.489 12.167 1.00 32.69 338 PHE A CA 1
ATOM 2632 C C . PHE A 1 338 ? -24.667 27.676 11.089 1.00 32.69 338 PHE A C 1
ATOM 2634 O O . PHE A 1 338 ? -25.891 27.616 11.130 1.00 32.69 338 PHE A O 1
ATOM 2641 N N . ALA A 1 339 ? -23.932 27.073 10.148 1.00 28.69 339 ALA A N 1
ATOM 2642 C CA . ALA A 1 339 ? -24.286 25.835 9.429 1.00 28.69 339 ALA A CA 1
ATOM 2643 C C . ALA A 1 339 ? -23.371 25.648 8.207 1.00 28.69 339 ALA A C 1
ATOM 2645 O O . ALA A 1 339 ? -23.731 26.020 7.098 1.00 28.69 339 ALA A O 1
ATOM 2646 N N . ASP A 1 340 ? -22.189 25.060 8.401 1.00 24.06 340 ASP A N 1
ATOM 2647 C CA . ASP A 1 340 ? -21.508 24.296 7.345 1.00 24.06 340 ASP A CA 1
ATOM 2648 C C . ASP A 1 340 ? -20.335 23.513 7.960 1.00 24.06 340 ASP A C 1
ATOM 2650 O O . ASP A 1 340 ? -19.160 23.838 7.800 1.00 24.06 340 ASP A O 1
ATOM 2654 N N . LEU A 1 341 ? -20.646 22.434 8.690 1.00 27.08 341 LEU A N 1
ATOM 2655 C CA . LEU A 1 341 ? -19.655 21.405 9.026 1.00 27.08 341 LEU A CA 1
ATOM 2656 C C . LEU A 1 341 ? -19.456 20.494 7.800 1.00 27.08 341 LEU A C 1
ATOM 2658 O O . LEU A 1 341 ? -19.759 19.302 7.809 1.00 27.08 341 LEU A O 1
ATOM 2662 N N . LYS A 1 342 ? -18.977 21.072 6.695 1.00 27.23 342 LYS A N 1
ATOM 2663 C CA . LYS A 1 342 ? -18.484 20.304 5.552 1.00 27.23 342 LYS A CA 1
ATOM 2664 C C . LYS A 1 342 ? -17.079 19.833 5.895 1.00 27.23 342 LYS A C 1
ATOM 2666 O O . LYS A 1 342 ? -16.203 20.642 6.182 1.00 27.23 342 LYS A O 1
ATOM 2671 N N . PHE A 1 343 ? -16.927 18.508 5.920 1.00 31.22 343 PHE A N 1
ATOM 2672 C CA . PHE A 1 343 ? -15.686 17.737 5.908 1.00 31.22 343 PHE A CA 1
ATOM 2673 C C . PHE A 1 343 ? -14.441 18.598 5.711 1.00 31.22 343 PHE A C 1
ATOM 2675 O O . PHE A 1 343 ? -14.218 19.108 4.617 1.00 31.22 343 PHE A O 1
ATOM 2682 N N . ALA A 1 344 ? -13.641 18.733 6.772 1.00 26.89 344 ALA A N 1
ATOM 2683 C CA . ALA A 1 344 ? -12.346 19.389 6.719 1.00 26.89 344 ALA A CA 1
ATOM 2684 C C . ALA A 1 344 ? -11.552 18.842 5.525 1.00 26.89 344 ALA A C 1
ATOM 2686 O O . ALA A 1 344 ? -11.067 17.708 5.541 1.00 26.89 344 ALA A O 1
ATOM 2687 N N . THR A 1 345 ? -11.485 19.658 4.476 1.00 31.36 345 THR A N 1
ATOM 2688 C CA . THR A 1 345 ? -10.652 19.470 3.303 1.00 31.36 345 THR A CA 1
ATOM 2689 C C . THR A 1 345 ? -9.249 19.174 3.801 1.00 31.36 345 THR A C 1
ATOM 2691 O O . THR A 1 345 ? -8.619 20.016 4.440 1.00 31.36 345 THR A O 1
ATOM 2694 N N . PHE A 1 346 ? -8.791 17.947 3.551 1.00 38.62 346 PHE A N 1
ATOM 2695 C CA . PHE A 1 346 ? -7.404 17.541 3.728 1.00 38.62 346 PHE A CA 1
ATOM 2696 C C . PHE A 1 346 ? -6.526 18.649 3.147 1.00 38.62 346 PHE A C 1
ATOM 2698 O O . PHE A 1 346 ? -6.648 18.948 1.956 1.00 38.62 346 PHE A O 1
ATOM 2705 N N . GLY A 1 347 ? -5.735 19.299 4.007 1.00 34.41 347 GLY A N 1
ATOM 2706 C CA . GLY A 1 347 ? -4.981 20.501 3.668 1.00 34.41 347 GLY A CA 1
ATOM 2707 C C . GLY A 1 347 ? -4.303 20.346 2.314 1.00 34.41 347 GLY A C 1
ATOM 2708 O O . GLY A 1 347 ? -3.534 19.405 2.100 1.00 34.41 347 GLY A O 1
ATOM 2709 N N . GLN A 1 348 ? -4.645 21.241 1.387 1.00 33.84 348 GLN A N 1
ATOM 2710 C CA . GLN A 1 348 ? -3.941 21.369 0.124 1.00 33.84 348 GLN A CA 1
ATOM 2711 C C . GLN A 1 348 ? -2.474 21.620 0.458 1.00 33.84 348 GLN A C 1
ATOM 2713 O O . GLN A 1 348 ? -2.093 22.682 0.941 1.00 33.84 348 GLN A O 1
ATOM 2718 N N . ARG A 1 349 ? -1.653 20.592 0.262 1.00 41.94 349 ARG A N 1
ATOM 2719 C CA . ARG A 1 349 ? -0.208 20.710 0.358 1.00 41.94 349 ARG A CA 1
ATOM 2720 C C . ARG A 1 349 ? 0.244 21.596 -0.791 1.00 41.94 349 ARG A C 1
ATOM 2722 O O . ARG A 1 349 ? 0.110 21.210 -1.949 1.00 41.94 349 ARG A O 1
ATOM 2729 N N . THR A 1 350 ? 0.812 22.748 -0.471 1.00 37.00 350 THR A N 1
ATOM 2730 C CA . THR A 1 350 ? 1.627 23.536 -1.395 1.00 37.00 350 THR A CA 1
ATOM 2731 C C . THR A 1 350 ? 2.989 22.847 -1.546 1.00 37.00 350 THR A C 1
ATOM 2733 O O . THR A 1 350 ? 4.011 23.362 -1.105 1.00 37.00 350 THR A O 1
ATOM 2736 N N . GLU A 1 351 ? 3.009 21.625 -2.087 1.00 44.38 351 GLU A N 1
ATOM 2737 C CA . GLU A 1 351 ? 4.256 20.984 -2.514 1.00 44.38 351 GLU A CA 1
ATOM 2738 C C . GLU A 1 351 ? 4.713 21.684 -3.808 1.00 44.38 351 GLU A C 1
ATOM 2740 O O . GLU A 1 351 ? 4.207 21.409 -4.891 1.00 44.38 351 GLU A O 1
ATOM 2745 N N . THR A 1 352 ? 5.617 22.652 -3.609 1.00 39.31 352 THR A N 1
ATOM 2746 C CA . THR A 1 352 ? 6.599 23.250 -4.536 1.00 39.31 352 THR A CA 1
ATOM 2747 C C . THR A 1 352 ? 6.079 23.891 -5.827 1.00 39.31 352 THR A C 1
ATOM 2749 O O . THR A 1 352 ? 5.781 23.228 -6.814 1.00 39.31 352 THR A O 1
ATOM 2752 N N . LYS A 1 353 ? 6.095 25.231 -5.843 1.00 38.62 353 LYS A N 1
ATOM 2753 C CA . LYS A 1 353 ? 5.883 26.071 -7.033 1.00 38.62 353 LYS A CA 1
ATOM 2754 C C . LYS A 1 353 ? 7.090 26.099 -7.991 1.00 38.62 353 LYS A C 1
ATOM 2756 O O . LYS A 1 353 ? 6.998 26.745 -9.021 1.00 38.62 353 LYS A O 1
ATOM 2761 N N . TYR A 1 354 ? 8.189 25.418 -7.672 1.00 43.28 354 TYR A N 1
ATOM 2762 C CA . TYR A 1 354 ? 9.358 25.276 -8.537 1.00 43.28 354 TYR A CA 1
ATOM 2763 C C . TYR A 1 354 ? 9.898 23.853 -8.381 1.00 43.28 354 TYR A C 1
ATOM 2765 O O . TYR A 1 354 ? 10.264 23.443 -7.282 1.00 43.28 354 TYR A O 1
ATOM 2773 N N . ILE A 1 355 ? 9.868 23.089 -9.471 1.00 51.62 355 ILE A N 1
ATOM 2774 C CA . ILE A 1 355 ? 10.680 21.883 -9.634 1.00 51.62 355 ILE A CA 1
ATOM 2775 C C . ILE A 1 355 ? 12.128 22.371 -9.579 1.00 51.62 355 ILE A C 1
ATOM 2777 O O . ILE A 1 355 ? 12.487 23.276 -10.333 1.00 51.62 355 ILE A O 1
ATOM 2781 N N . ASP A 1 356 ? 12.924 21.840 -8.656 1.00 50.31 356 ASP A N 1
ATOM 2782 C CA . ASP A 1 356 ? 14.337 22.201 -8.556 1.00 50.31 356 ASP A CA 1
ATOM 2783 C C . ASP A 1 356 ? 15.031 21.826 -9.879 1.00 50.31 356 ASP A C 1
ATOM 2785 O O . ASP A 1 356 ? 14.879 20.681 -10.320 1.00 50.31 356 ASP A O 1
ATOM 2789 N N . PRO A 1 357 ? 15.778 22.728 -10.543 1.00 50.56 357 PRO A N 1
ATOM 2790 C CA . PRO A 1 357 ? 16.464 22.414 -11.801 1.00 50.56 357 PRO A CA 1
ATOM 2791 C C . PRO A 1 357 ? 17.501 21.281 -11.677 1.00 50.56 357 PRO A C 1
ATOM 2793 O O . PRO A 1 357 ? 17.929 20.747 -12.696 1.00 50.56 357 PRO A O 1
ATOM 2796 N N . GLN A 1 358 ? 17.878 20.898 -10.451 1.00 58.53 358 GLN A N 1
ATOM 2797 C CA . GLN A 1 358 ? 18.782 19.782 -10.136 1.00 58.53 358 GLN A CA 1
ATOM 2798 C C . GLN A 1 358 ? 18.050 18.489 -9.714 1.00 58.53 358 GLN A C 1
ATOM 2800 O O . GLN A 1 358 ? 18.688 17.524 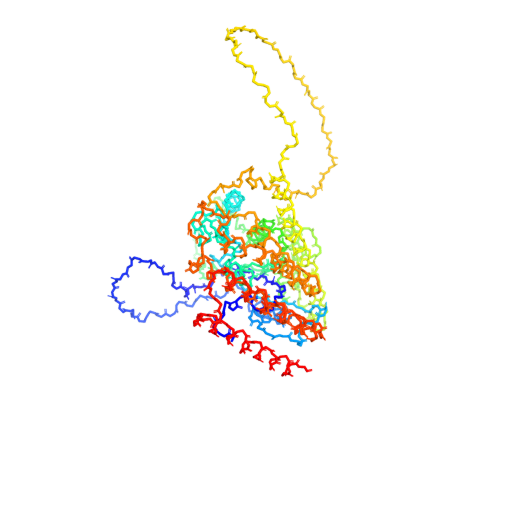-9.307 1.00 58.53 358 GLN A O 1
ATOM 2805 N N . GLY A 1 359 ? 16.713 18.465 -9.751 1.00 74.81 359 GLY A N 1
ATOM 2806 C CA . GLY A 1 359 ? 15.898 17.337 -9.294 1.00 74.81 359 GLY A CA 1
ATOM 2807 C C . GLY A 1 359 ? 15.462 16.373 -10.400 1.00 74.81 359 GLY A C 1
ATOM 2808 O O . GLY A 1 359 ? 15.748 16.551 -11.582 1.00 74.81 359 GLY A O 1
ATOM 2809 N N . LEU A 1 360 ? 14.695 15.350 -10.006 1.00 85.31 360 LEU A N 1
ATOM 2810 C CA . LEU A 1 360 ? 14.052 14.410 -10.927 1.00 85.31 360 LEU A CA 1
ATOM 2811 C C . LEU A 1 360 ? 13.288 15.151 -12.055 1.00 85.31 360 LEU A C 1
ATOM 2813 O O . LEU A 1 360 ? 12.389 15.944 -11.744 1.00 85.31 360 LEU A O 1
ATOM 2817 N N . PRO A 1 361 ? 13.574 14.856 -13.341 1.00 86.25 361 PRO A N 1
ATOM 2818 C CA . PRO A 1 361 ? 12.877 15.450 -14.479 1.00 86.25 361 PRO A CA 1
ATOM 2819 C C . PRO A 1 361 ? 11.368 15.198 -14.480 1.00 86.25 361 PRO A C 1
ATOM 2821 O O . PRO A 1 361 ? 10.857 14.273 -13.838 1.00 86.25 361 PRO A O 1
ATOM 2824 N N . MET A 1 362 ? 10.644 15.997 -15.266 1.00 85.50 362 MET A N 1
ATOM 2825 C CA . MET A 1 362 ? 9.189 15.897 -15.404 1.00 85.50 362 MET A CA 1
ATOM 2826 C C . MET A 1 362 ? 8.736 14.488 -15.813 1.00 85.50 362 MET A C 1
ATOM 2828 O O . MET A 1 362 ? 7.802 13.942 -15.225 1.00 85.50 362 MET A O 1
ATOM 2832 N N . GLU A 1 363 ? 9.423 13.871 -16.772 1.00 87.94 363 GLU A N 1
ATOM 2833 C CA . GLU A 1 363 ? 9.136 12.513 -17.239 1.00 87.94 363 GLU A CA 1
ATOM 2834 C C . GLU A 1 363 ? 9.261 11.498 -16.095 1.00 87.94 363 GLU A C 1
ATOM 2836 O O . GLU A 1 363 ? 8.374 10.667 -15.894 1.00 87.94 363 GLU A O 1
ATOM 2841 N N . GLY A 1 364 ? 10.299 11.639 -15.265 1.00 89.44 364 GLY A N 1
ATOM 2842 C CA . GLY A 1 364 ? 10.472 10.833 -14.063 1.00 89.44 364 GLY A CA 1
ATOM 2843 C C . GLY A 1 364 ? 9.302 10.992 -13.087 1.00 89.44 364 GLY A C 1
ATOM 2844 O O . GLY A 1 364 ? 8.785 10.007 -12.556 1.00 89.44 364 GLY A O 1
ATOM 2845 N N . TRP A 1 365 ? 8.802 12.212 -12.876 1.00 89.62 365 TRP A N 1
ATOM 2846 C CA . TRP A 1 365 ? 7.622 12.423 -12.032 1.00 89.62 365 TRP A CA 1
ATOM 2847 C C . TRP A 1 365 ? 6.344 11.802 -12.600 1.00 89.62 365 TRP A C 1
ATOM 2849 O O . TRP A 1 365 ? 5.569 11.222 -11.830 1.00 89.62 365 TRP A O 1
ATOM 2859 N N . LEU A 1 366 ? 6.122 11.893 -13.914 1.00 91.25 366 LEU A N 1
ATOM 2860 C CA . LEU A 1 366 ? 4.974 11.270 -14.579 1.00 91.25 366 LEU A CA 1
ATOM 2861 C C . LEU A 1 366 ? 4.975 9.759 -14.356 1.00 91.25 366 LEU A C 1
ATOM 2863 O O . LEU A 1 366 ? 3.986 9.214 -13.861 1.00 91.25 366 LEU A O 1
ATOM 2867 N N . VAL A 1 367 ? 6.115 9.106 -14.593 1.00 93.38 367 VAL A N 1
ATOM 2868 C CA . VAL A 1 367 ? 6.307 7.682 -14.294 1.00 93.38 367 VAL A CA 1
ATOM 2869 C C . VAL A 1 367 ? 5.942 7.370 -12.842 1.00 93.38 367 VAL A C 1
ATOM 2871 O O . VAL A 1 367 ? 5.161 6.454 -12.578 1.00 93.38 367 VAL A O 1
ATOM 2874 N N . ARG A 1 368 ? 6.462 8.146 -11.879 1.00 92.69 368 ARG A N 1
ATOM 2875 C CA . ARG A 1 368 ? 6.207 7.918 -10.447 1.00 92.69 368 ARG A CA 1
ATOM 2876 C C . ARG A 1 368 ? 4.728 7.972 -10.101 1.00 92.69 368 ARG A C 1
ATOM 2878 O O . ARG A 1 368 ? 4.244 7.115 -9.361 1.00 92.69 368 ARG A O 1
ATOM 2885 N N . TYR A 1 369 ? 4.019 9.009 -10.540 1.00 93.50 369 TYR A N 1
ATOM 2886 C CA . TYR A 1 369 ? 2.607 9.169 -10.194 1.00 93.50 369 TYR A CA 1
ATOM 2887 C C . TYR A 1 369 ? 1.721 8.172 -10.923 1.00 93.50 369 TYR A C 1
ATOM 2889 O O . TYR A 1 369 ? 0.751 7.694 -10.332 1.00 93.50 369 TYR A O 1
ATOM 2897 N N . GLN A 1 370 ? 2.079 7.819 -12.153 1.00 95.06 370 GLN A N 1
ATOM 2898 C CA . GLN A 1 370 ? 1.364 6.825 -12.930 1.00 95.06 370 GLN A CA 1
ATOM 2899 C C . GLN A 1 370 ? 1.516 5.424 -12.328 1.00 95.06 370 GLN A C 1
ATOM 2901 O O . GLN A 1 370 ? 0.521 4.741 -12.090 1.00 95.06 370 GLN A O 1
ATOM 2906 N N . TYR A 1 371 ? 2.739 5.041 -11.950 1.00 95.06 371 TYR A N 1
ATOM 2907 C CA . TYR A 1 371 ? 2.991 3.791 -11.237 1.00 95.06 371 TYR A CA 1
ATOM 2908 C C . TYR A 1 371 ? 2.209 3.722 -9.920 1.00 95.06 371 TYR A C 1
ATOM 2910 O O . TYR A 1 371 ? 1.512 2.744 -9.662 1.00 95.06 371 TYR A O 1
ATOM 2918 N N . LYS A 1 372 ? 2.245 4.788 -9.106 1.00 94.38 372 LYS A N 1
ATOM 2919 C CA . LYS A 1 372 ? 1.481 4.858 -7.848 1.00 94.38 372 LYS A CA 1
ATOM 2920 C C . LYS A 1 372 ? -0.021 4.655 -8.060 1.00 94.38 372 LYS A C 1
ATOM 2922 O O . LYS A 1 372 ? -0.645 3.970 -7.258 1.00 94.38 372 LYS A O 1
ATOM 2927 N N . GLN A 1 373 ? -0.600 5.231 -9.117 1.00 95.00 373 GLN A N 1
ATOM 2928 C CA . GLN A 1 373 ? -2.012 5.011 -9.451 1.00 95.00 373 GLN A CA 1
ATOM 2929 C C . GLN A 1 373 ? -2.302 3.534 -9.750 1.00 95.00 373 GLN A C 1
ATOM 2931 O O . GLN A 1 373 ? -3.290 3.011 -9.235 1.00 95.00 373 GLN A O 1
ATOM 2936 N N . GLY A 1 374 ? -1.422 2.855 -10.495 1.00 95.19 374 GLY A N 1
ATOM 2937 C CA . GLY A 1 374 ? -1.525 1.413 -10.746 1.00 95.19 374 GLY A CA 1
ATOM 2938 C C . GLY A 1 374 ? -1.479 0.586 -9.463 1.00 95.19 374 GLY A C 1
ATOM 2939 O O . GLY A 1 374 ? -2.352 -0.248 -9.240 1.00 95.19 374 GLY A O 1
ATOM 2940 N N . VAL A 1 375 ? -0.550 0.908 -8.560 1.00 94.19 375 VAL A N 1
ATOM 2941 C CA . VAL A 1 375 ? -0.423 0.246 -7.250 1.00 94.19 375 VAL A CA 1
ATOM 2942 C C . VAL A 1 375 ? -1.692 0.397 -6.414 1.00 94.19 375 VAL A C 1
ATOM 2944 O O . VAL A 1 375 ? -2.193 -0.579 -5.862 1.00 94.19 375 VAL A O 1
ATOM 2947 N N . TYR A 1 376 ? -2.262 1.602 -6.339 1.00 95.00 376 TYR A N 1
ATOM 2948 C CA . TYR A 1 376 ? -3.502 1.824 -5.589 1.00 95.00 376 TYR A CA 1
ATOM 2949 C C . TYR A 1 376 ? -4.720 1.136 -6.214 1.00 95.00 376 TYR A C 1
ATOM 2951 O O . TYR A 1 376 ? -5.634 0.753 -5.487 1.00 95.00 376 TYR A O 1
ATOM 2959 N N . ALA A 1 377 ? -4.758 0.977 -7.539 1.00 93.88 377 ALA A N 1
ATOM 2960 C CA . ALA A 1 377 ? -5.789 0.182 -8.200 1.00 93.88 377 ALA A CA 1
ATOM 2961 C C . ALA A 1 377 ? -5.625 -1.317 -7.896 1.00 93.88 377 ALA A C 1
ATOM 2963 O O . ALA A 1 377 ? -6.613 -1.996 -7.628 1.00 93.88 377 ALA A O 1
ATOM 2964 N N . GLU A 1 378 ? -4.390 -1.814 -7.838 1.00 92.31 378 GLU A N 1
ATOM 2965 C CA . GLU A 1 378 ? -4.111 -3.209 -7.495 1.00 92.31 378 GLU A CA 1
ATOM 2966 C C . GLU A 1 378 ? -4.484 -3.544 -6.049 1.00 92.31 378 GLU A C 1
ATOM 2968 O O . GLU A 1 378 ? -5.151 -4.546 -5.816 1.00 92.31 378 GLU A O 1
ATOM 2973 N N . PHE A 1 379 ? -4.180 -2.665 -5.088 1.00 92.25 379 PHE A N 1
ATOM 2974 C CA . PHE A 1 379 ? -4.654 -2.815 -3.706 1.00 92.25 379 PHE A CA 1
ATOM 2975 C C . PHE A 1 379 ? -6.178 -2.944 -3.607 1.00 92.25 379 PHE A C 1
ATOM 2977 O O . PHE A 1 379 ? -6.687 -3.567 -2.684 1.00 92.25 379 PHE A O 1
ATOM 2984 N N . ARG A 1 380 ? -6.920 -2.378 -4.562 1.00 91.50 380 ARG A N 1
ATOM 2985 C CA . ARG A 1 380 ? -8.381 -2.493 -4.642 1.00 91.50 380 ARG A CA 1
ATOM 2986 C C . ARG A 1 380 ? -8.864 -3.758 -5.362 1.00 91.50 380 ARG A C 1
ATOM 2988 O O . ARG A 1 380 ? -10.069 -3.909 -5.528 1.00 91.50 380 ARG A O 1
ATOM 2995 N N . GLN A 1 381 ? -7.948 -4.611 -5.821 1.00 89.62 381 GLN A N 1
ATOM 2996 C CA . GLN A 1 381 ? -8.190 -5.730 -6.740 1.00 89.62 381 GLN A CA 1
ATOM 2997 C C . GLN A 1 381 ? -8.852 -5.316 -8.067 1.00 89.62 381 GLN A C 1
ATOM 2999 O O . GLN A 1 381 ? -9.467 -6.125 -8.754 1.00 89.62 381 GLN A O 1
ATOM 3004 N N . ASP A 1 382 ? -8.689 -4.055 -8.477 1.00 90.94 382 ASP A N 1
ATOM 3005 C CA . ASP A 1 382 ? -9.157 -3.541 -9.768 1.00 90.94 382 ASP A CA 1
ATOM 3006 C C . ASP A 1 382 ? -8.064 -3.774 -10.823 1.00 90.94 382 ASP A C 1
ATOM 3008 O O . ASP A 1 382 ? -7.342 -2.859 -11.232 1.00 90.94 382 ASP A O 1
ATOM 3012 N N . ILE A 1 383 ? -7.881 -5.047 -11.194 1.00 89.75 383 ILE A N 1
ATOM 3013 C CA . ILE A 1 383 ? -6.741 -5.503 -12.005 1.00 89.75 383 ILE A CA 1
ATOM 3014 C C . ILE A 1 383 ? -6.731 -4.853 -13.392 1.00 89.75 383 ILE A C 1
ATOM 3016 O O . ILE A 1 383 ? -5.666 -4.493 -13.890 1.00 89.75 383 ILE A O 1
ATOM 3020 N N . ALA A 1 384 ? -7.900 -4.636 -13.999 1.00 90.44 384 ALA A N 1
ATOM 3021 C CA . ALA A 1 384 ? -8.010 -3.989 -15.306 1.00 90.44 384 ALA A CA 1
ATOM 3022 C C . ALA A 1 384 ? -7.518 -2.532 -15.267 1.00 90.44 384 ALA A C 1
ATOM 3024 O O . ALA A 1 384 ? -6.721 -2.112 -16.112 1.00 90.44 384 ALA A O 1
ATOM 3025 N N . THR A 1 385 ? -7.939 -1.765 -14.256 1.00 93.00 385 THR A N 1
ATOM 3026 C CA . THR A 1 385 ? -7.482 -0.381 -14.078 1.00 93.00 385 THR A CA 1
ATOM 3027 C C . THR A 1 385 ? -6.001 -0.332 -13.704 1.00 93.00 385 THR A C 1
ATOM 3029 O O . THR A 1 385 ? -5.264 0.514 -14.215 1.00 93.00 385 THR A O 1
ATOM 3032 N N . ALA A 1 386 ? -5.536 -1.264 -12.865 1.00 94.12 386 ALA A N 1
ATOM 3033 C CA . ALA A 1 386 ? -4.125 -1.387 -12.513 1.00 94.12 386 ALA A CA 1
ATOM 3034 C C . ALA A 1 386 ? -3.254 -1.657 -13.748 1.00 94.12 386 ALA A C 1
ATOM 3036 O O . ALA A 1 386 ? -2.276 -0.945 -13.968 1.00 94.12 386 ALA A O 1
ATOM 3037 N N . LEU A 1 387 ? -3.647 -2.615 -14.596 1.00 93.00 387 LEU A N 1
ATOM 3038 C CA . LEU A 1 387 ? -2.977 -2.935 -15.860 1.00 93.00 387 LEU A CA 1
ATOM 3039 C C . LEU A 1 387 ? -2.858 -1.713 -16.766 1.00 93.00 387 LEU A C 1
ATOM 3041 O O . LEU A 1 387 ? -1.762 -1.417 -17.234 1.00 93.00 387 LEU A O 1
ATOM 3045 N N . LYS A 1 388 ? -3.952 -0.969 -16.965 1.00 94.44 388 LYS A N 1
ATOM 3046 C CA . LYS A 1 388 ? -3.928 0.263 -17.762 1.00 94.44 388 LYS A CA 1
ATOM 3047 C C . LYS A 1 388 ? -2.891 1.251 -17.227 1.00 94.44 388 LYS A C 1
ATOM 3049 O O . LYS A 1 388 ? -2.062 1.747 -17.987 1.00 94.44 388 LYS A O 1
ATOM 3054 N N . HIS A 1 389 ? -2.905 1.503 -15.918 1.00 96.38 389 HIS A N 1
ATOM 3055 C CA . HIS A 1 389 ? -1.962 2.434 -15.311 1.00 96.38 389 HIS A CA 1
ATOM 3056 C C . HIS A 1 389 ? -0.513 1.947 -15.384 1.00 96.38 389 HIS A C 1
ATOM 3058 O O . HIS A 1 389 ? 0.375 2.756 -15.638 1.00 96.38 389 HIS A O 1
ATOM 3064 N N . TYR A 1 390 ? -0.261 0.650 -15.208 1.00 95.69 390 TYR A N 1
ATOM 3065 C CA . TYR A 1 390 ? 1.075 0.077 -15.340 1.00 95.69 390 TYR A CA 1
ATOM 3066 C C . TYR A 1 390 ? 1.597 0.119 -16.777 1.00 95.69 390 TYR A C 1
ATOM 3068 O O . TYR A 1 390 ? 2.759 0.466 -16.971 1.00 95.69 390 TYR A O 1
ATOM 3076 N N . CYS A 1 391 ? 0.757 -0.154 -17.778 1.00 93.75 391 CYS A N 1
ATOM 3077 C CA . CYS A 1 391 ? 1.126 -0.000 -19.186 1.00 93.75 391 CYS A CA 1
ATOM 3078 C C . CYS A 1 391 ? 1.462 1.461 -19.523 1.00 93.75 391 CYS A C 1
ATOM 3080 O O . CYS A 1 391 ? 2.504 1.722 -20.113 1.00 93.75 391 CYS A O 1
ATOM 3082 N N . GLU A 1 392 ? 0.641 2.420 -19.083 1.00 94.81 392 GLU A N 1
ATOM 3083 C CA . GLU A 1 392 ? 0.926 3.854 -19.258 1.00 94.81 392 GLU A CA 1
ATOM 3084 C C . GLU A 1 392 ? 2.223 4.274 -18.534 1.00 94.81 392 GLU A C 1
ATOM 3086 O O . GLU A 1 392 ? 3.036 5.013 -19.087 1.00 94.81 392 GLU A O 1
ATOM 3091 N N . ALA A 1 393 ? 2.468 3.767 -17.318 1.00 95.75 393 ALA A N 1
ATOM 3092 C CA . ALA A 1 393 ? 3.718 4.016 -16.596 1.00 95.75 393 ALA A CA 1
ATOM 3093 C C . ALA A 1 393 ? 4.927 3.455 -17.355 1.00 95.75 393 ALA A C 1
ATOM 3095 O O . ALA A 1 393 ? 5.972 4.096 -17.397 1.00 95.75 393 ALA A O 1
ATOM 3096 N N . TYR A 1 394 ? 4.778 2.282 -17.970 1.00 94.12 394 TYR A N 1
ATOM 3097 C CA . TYR A 1 394 ? 5.817 1.659 -18.776 1.00 94.12 394 TYR A CA 1
ATOM 3098 C C . TYR A 1 394 ? 6.143 2.478 -20.033 1.00 94.12 394 TYR A C 1
ATOM 3100 O O . TYR A 1 394 ? 7.318 2.702 -20.313 1.00 94.12 394 TYR A O 1
ATOM 3108 N N . THR A 1 395 ? 5.136 3.004 -20.737 1.00 93.69 395 THR A N 1
ATOM 3109 C CA . THR A 1 395 ? 5.358 3.924 -21.866 1.00 93.69 395 THR A CA 1
ATOM 3110 C C . THR A 1 395 ? 6.147 5.159 -21.431 1.00 93.69 395 THR A C 1
ATOM 3112 O O . THR A 1 395 ? 7.145 5.495 -22.058 1.00 93.69 395 THR A O 1
ATOM 3115 N N . HIS A 1 396 ? 5.786 5.780 -20.304 1.00 94.19 396 HIS A N 1
ATOM 3116 C CA . HIS A 1 396 ? 6.542 6.921 -19.780 1.00 94.19 396 HIS A CA 1
ATOM 3117 C C . HIS A 1 396 ? 7.984 6.566 -19.383 1.00 94.19 396 HIS A C 1
ATOM 3119 O O . HIS A 1 396 ? 8.878 7.397 -19.528 1.00 94.19 396 HIS A O 1
ATOM 3125 N N . ILE A 1 397 ? 8.230 5.348 -18.886 1.00 94.50 397 ILE A N 1
ATOM 3126 C CA . ILE A 1 397 ? 9.587 4.878 -18.570 1.00 94.50 397 ILE A CA 1
ATOM 3127 C C . ILE A 1 397 ? 10.415 4.715 -19.840 1.00 94.50 397 ILE A C 1
ATOM 3129 O O . ILE A 1 397 ? 11.588 5.074 -19.825 1.00 94.50 397 ILE A O 1
ATOM 3133 N N . LEU A 1 398 ? 9.830 4.186 -20.917 1.00 92.62 398 LEU A N 1
ATOM 3134 C CA . LEU A 1 398 ? 10.519 4.056 -22.199 1.00 92.62 398 LEU A CA 1
ATOM 3135 C C . LEU A 1 398 ? 10.931 5.419 -22.750 1.00 92.62 398 LEU A C 1
ATOM 3137 O O . LEU A 1 398 ? 12.103 5.599 -23.073 1.00 92.62 398 LEU A O 1
ATOM 3141 N N . ASP A 1 399 ? 10.007 6.382 -22.774 1.00 91.94 399 ASP A N 1
ATOM 3142 C CA . ASP A 1 399 ? 10.299 7.751 -23.213 1.00 91.94 399 ASP A CA 1
ATOM 3143 C C . ASP A 1 399 ? 11.414 8.373 -22.359 1.00 91.94 399 ASP A C 1
ATOM 3145 O O . ASP A 1 399 ? 12.333 9.015 -22.871 1.00 91.94 399 ASP A O 1
ATOM 3149 N N . TYR A 1 400 ? 11.362 8.159 -21.041 1.00 91.94 400 TYR A N 1
ATOM 3150 C CA . TYR A 1 400 ? 12.382 8.643 -20.116 1.00 91.94 400 TYR A CA 1
ATOM 3151 C C . TYR A 1 400 ? 13.747 7.983 -20.365 1.00 91.94 400 TYR A C 1
ATOM 3153 O O . TYR A 1 400 ? 14.760 8.676 -20.440 1.00 91.94 400 TYR A O 1
ATOM 3161 N N . ALA A 1 401 ? 13.786 6.663 -20.557 1.00 91.69 401 ALA A N 1
ATOM 3162 C CA . ALA A 1 401 ? 15.006 5.915 -20.845 1.00 91.69 401 ALA A CA 1
ATOM 3163 C C . ALA A 1 401 ? 15.627 6.307 -22.196 1.00 91.69 401 ALA A C 1
ATOM 3165 O O . ALA A 1 401 ? 16.849 6.422 -22.296 1.00 91.69 401 ALA A O 1
ATOM 3166 N N . GLU A 1 402 ? 14.809 6.558 -23.221 1.00 91.12 402 GLU A N 1
ATOM 3167 C CA . GLU A 1 402 ? 15.280 7.013 -24.531 1.00 91.12 402 GLU A CA 1
ATOM 3168 C C . GLU A 1 402 ? 15.930 8.403 -24.447 1.00 91.12 402 GLU A C 1
ATOM 3170 O O . GLU A 1 402 ? 17.005 8.614 -25.010 1.00 91.12 402 GLU A O 1
ATOM 3175 N N . ARG A 1 403 ? 15.335 9.336 -23.695 1.00 90.19 403 ARG A N 1
ATOM 3176 C CA . ARG A 1 403 ? 15.905 10.677 -23.459 1.00 90.19 403 ARG A CA 1
ATOM 3177 C C . ARG A 1 403 ? 17.224 10.631 -22.693 1.00 90.19 403 ARG A C 1
ATOM 3179 O O . ARG A 1 403 ? 18.157 11.365 -23.018 1.00 90.19 403 ARG A O 1
ATOM 3186 N N . ILE A 1 404 ? 17.334 9.731 -21.713 1.00 88.75 404 ILE A N 1
ATOM 3187 C CA . ILE A 1 404 ? 18.596 9.475 -21.003 1.00 88.75 404 ILE A CA 1
ATOM 3188 C C . ILE A 1 404 ? 19.655 8.947 -21.976 1.00 88.75 404 ILE A C 1
ATOM 3190 O O . ILE A 1 404 ? 20.777 9.451 -21.996 1.00 88.75 404 ILE A O 1
ATOM 3194 N N . ALA A 1 405 ? 19.299 7.979 -22.826 1.00 87.94 405 ALA A N 1
ATOM 3195 C CA . ALA A 1 405 ? 20.211 7.425 -23.825 1.00 87.94 405 ALA A CA 1
ATOM 3196 C C . ALA A 1 405 ? 20.681 8.480 -24.847 1.00 87.94 405 ALA A C 1
ATOM 3198 O O . ALA A 1 405 ? 21.847 8.472 -25.240 1.00 87.94 405 ALA A O 1
ATOM 3199 N N . LYS A 1 406 ? 19.807 9.423 -25.226 1.00 87.56 406 LYS A N 1
ATOM 3200 C CA . LYS A 1 406 ? 20.124 10.563 -26.109 1.00 87.56 406 LYS A CA 1
ATOM 3201 C C . LYS A 1 406 ? 20.909 11.691 -25.431 1.00 87.56 406 LYS A C 1
ATOM 3203 O O . LYS A 1 406 ? 21.389 12.582 -26.125 1.00 87.56 406 LYS A O 1
ATOM 3208 N N . ARG A 1 407 ? 21.091 11.633 -24.106 1.00 84.44 407 ARG A N 1
ATOM 3209 C CA . ARG A 1 407 ? 21.680 12.698 -23.275 1.00 84.44 407 ARG A CA 1
ATOM 3210 C C . ARG A 1 407 ? 20.916 14.025 -23.341 1.00 84.44 407 ARG A C 1
ATOM 3212 O O . ARG A 1 407 ? 21.519 15.094 -23.299 1.00 84.44 407 ARG A O 1
ATOM 3219 N N . ASP A 1 408 ? 19.588 13.958 -23.357 1.00 83.75 408 ASP A N 1
ATOM 3220 C CA . ASP A 1 408 ? 18.722 15.147 -23.353 1.00 83.75 408 ASP A CA 1
ATOM 3221 C C . ASP A 1 408 ? 18.751 15.916 -22.011 1.00 83.75 408 ASP A C 1
ATOM 3223 O O . ASP A 1 408 ? 18.214 17.019 -21.912 1.00 83.75 408 ASP A O 1
ATOM 3227 N N . TYR A 1 409 ? 19.396 15.356 -20.979 1.00 83.06 409 TYR A N 1
ATOM 3228 C CA . TYR A 1 409 ? 19.561 15.954 -19.649 1.00 83.06 409 TYR A CA 1
ATOM 3229 C C . TYR A 1 409 ? 21.040 16.273 -19.344 1.00 83.06 409 TYR A C 1
ATOM 3231 O O . TYR A 1 409 ? 21.616 15.677 -18.435 1.00 83.06 409 TYR A O 1
ATOM 3239 N N . PRO A 1 410 ? 21.685 17.200 -20.078 1.00 74.31 410 PRO A N 1
ATOM 3240 C CA . PRO A 1 410 ? 23.116 17.484 -19.924 1.00 74.31 410 PRO A CA 1
ATOM 3241 C C . PRO A 1 410 ? 23.497 18.046 -18.546 1.00 74.31 410 PRO A C 1
ATOM 3243 O O . PRO A 1 410 ? 24.665 18.023 -18.186 1.00 74.31 410 PRO A O 1
ATOM 3246 N N . GLN A 1 411 ? 22.530 18.556 -17.782 1.00 77.75 411 GLN A N 1
ATOM 3247 C CA . GLN A 1 411 ? 22.725 19.077 -16.429 1.00 77.75 411 GLN A CA 1
ATOM 3248 C C . GLN A 1 411 ? 22.698 18.007 -15.319 1.00 77.75 411 GLN A C 1
ATOM 3250 O O . GLN A 1 411 ? 22.963 18.344 -14.168 1.00 77.75 411 GLN A O 1
ATOM 3255 N N . LEU A 1 412 ? 22.359 16.748 -15.632 1.00 81.19 412 LEU A N 1
ATOM 3256 C CA . LEU A 1 412 ? 22.237 15.650 -14.661 1.00 81.19 412 LEU A CA 1
ATOM 3257 C C . LEU A 1 412 ? 23.272 14.552 -14.960 1.00 81.19 412 LEU A C 1
ATOM 3259 O O . LEU A 1 412 ? 22.963 13.537 -15.583 1.00 81.19 412 LEU A O 1
ATOM 3263 N N . ASP A 1 413 ? 24.509 14.739 -14.497 1.00 77.25 413 ASP A N 1
ATOM 3264 C CA . ASP A 1 413 ? 25.625 13.813 -14.767 1.00 77.25 413 ASP A CA 1
ATOM 3265 C C . ASP A 1 413 ? 25.411 12.404 -14.184 1.00 77.25 413 ASP A C 1
ATOM 3267 O O . ASP A 1 413 ? 25.918 11.411 -14.711 1.00 77.25 413 ASP A O 1
ATOM 3271 N N . ASN A 1 414 ? 24.628 12.293 -13.106 1.00 81.31 414 ASN A N 1
ATOM 3272 C CA . ASN A 1 414 ? 24.306 11.011 -12.477 1.00 81.31 414 ASN A CA 1
ATOM 3273 C C . ASN A 1 414 ? 23.260 10.210 -13.266 1.00 81.31 414 ASN A C 1
ATOM 3275 O O . ASN A 1 414 ? 23.077 9.017 -13.001 1.00 81.31 414 ASN A O 1
ATOM 3279 N N . LEU A 1 415 ? 22.604 10.828 -14.250 1.00 83.69 415 LEU A N 1
ATOM 3280 C CA . LEU A 1 415 ? 21.547 10.244 -15.065 1.00 83.69 415 LEU A CA 1
ATOM 3281 C C . LEU A 1 415 ? 22.057 9.932 -16.480 1.00 83.69 415 LEU A C 1
ATOM 3283 O O . LEU A 1 415 ? 21.586 10.477 -17.476 1.00 83.69 415 LEU A O 1
ATOM 3287 N N . LEU A 1 416 ? 23.029 9.025 -16.564 1.00 85.44 416 LEU A N 1
ATOM 3288 C CA . LEU A 1 416 ? 23.603 8.525 -17.813 1.00 85.44 416 LEU A CA 1
ATOM 3289 C C . LEU A 1 416 ? 23.560 6.995 -17.843 1.00 85.44 416 LEU A C 1
ATOM 3291 O O . LEU A 1 416 ? 23.379 6.339 -16.821 1.00 85.44 416 LEU A O 1
ATOM 3295 N N . LEU A 1 417 ? 23.750 6.402 -19.019 1.00 84.69 417 LEU A N 1
ATOM 3296 C CA . LEU A 1 417 ? 23.832 4.947 -19.148 1.00 84.69 417 LEU A CA 1
ATOM 3297 C C . LEU A 1 417 ? 24.937 4.369 -18.252 1.00 84.69 417 LEU A C 1
ATOM 3299 O O . LEU A 1 417 ? 26.025 4.936 -18.151 1.00 84.69 417 LEU A O 1
ATOM 3303 N N . PHE A 1 418 ? 24.650 3.221 -17.636 1.00 85.38 418 PHE A N 1
ATOM 3304 C CA . PHE A 1 418 ? 25.533 2.502 -16.702 1.00 85.38 418 PHE A CA 1
ATOM 3305 C C . PHE A 1 418 ? 25.881 3.248 -15.407 1.00 85.38 418 PHE A C 1
ATOM 3307 O O . PHE A 1 418 ? 26.722 2.775 -14.643 1.00 85.38 418 PHE A O 1
ATOM 3314 N N . THR A 1 419 ? 25.222 4.368 -15.104 1.00 89.44 419 THR A N 1
ATOM 3315 C CA . THR A 1 419 ? 25.266 4.927 -13.749 1.00 89.44 419 THR A CA 1
ATOM 3316 C C . THR A 1 419 ? 24.376 4.109 -12.805 1.00 89.44 419 THR A C 1
ATOM 3318 O O . THR A 1 419 ? 23.473 3.391 -13.252 1.00 89.44 419 THR A O 1
ATOM 3321 N N . PRO A 1 420 ? 24.549 4.237 -11.476 1.00 88.06 420 PRO A N 1
ATOM 3322 C CA . PRO A 1 420 ? 23.646 3.603 -10.516 1.00 88.06 420 PRO A CA 1
ATOM 3323 C C . PRO A 1 420 ? 22.170 3.971 -10.740 1.00 88.06 420 PRO A C 1
ATOM 3325 O O . PRO A 1 420 ? 21.299 3.115 -10.614 1.00 88.06 420 PRO A O 1
ATOM 3328 N N . ARG A 1 421 ? 21.878 5.217 -11.148 1.00 88.19 421 ARG A N 1
ATOM 3329 C CA . ARG A 1 421 ? 20.508 5.672 -11.445 1.00 88.19 421 ARG A CA 1
ATOM 3330 C C . ARG A 1 421 ? 19.923 5.006 -12.685 1.00 88.19 421 ARG A C 1
ATOM 3332 O O . ARG A 1 421 ? 18.738 4.675 -12.692 1.00 88.19 421 ARG A O 1
ATOM 3339 N N . TRP A 1 422 ? 20.742 4.753 -13.705 1.00 88.69 422 TRP A N 1
ATOM 3340 C CA . TRP A 1 422 ? 20.320 3.957 -14.854 1.00 88.69 422 TRP A CA 1
ATOM 3341 C C . TRP A 1 422 ? 19.994 2.515 -14.465 1.00 88.69 422 TRP A C 1
ATOM 3343 O O . TRP A 1 422 ? 18.965 1.986 -14.878 1.00 88.69 422 TRP A O 1
ATOM 3353 N N . GLU A 1 423 ? 20.824 1.883 -13.637 1.00 88.19 423 GLU A N 1
ATOM 3354 C CA . GLU A 1 423 ? 20.574 0.511 -13.188 1.00 88.19 423 GLU A CA 1
ATOM 3355 C C . GLU A 1 423 ? 19.325 0.406 -12.295 1.00 88.19 423 GLU A C 1
ATOM 3357 O O . GLU A 1 423 ? 18.557 -0.554 -12.423 1.00 88.19 423 GLU A O 1
ATOM 3362 N N . GLU A 1 424 ? 19.055 1.412 -11.455 1.00 88.19 424 GLU A N 1
ATOM 3363 C CA . GLU A 1 424 ? 17.789 1.540 -10.718 1.00 88.19 424 GLU A CA 1
ATOM 3364 C C . GLU A 1 424 ? 16.588 1.639 -11.672 1.00 88.19 424 GLU A C 1
ATOM 3366 O O . GLU A 1 424 ? 15.609 0.903 -11.510 1.00 88.19 424 GLU A O 1
ATOM 3371 N N . LEU A 1 425 ? 16.666 2.512 -12.686 1.00 90.12 425 LEU A N 1
ATOM 3372 C CA . LEU A 1 425 ? 15.623 2.691 -13.699 1.00 90.12 425 LEU A CA 1
ATOM 3373 C C . LEU A 1 425 ? 15.373 1.400 -14.483 1.00 90.12 425 LEU A C 1
ATOM 3375 O O . LEU A 1 425 ? 14.223 0.981 -14.615 1.00 90.12 425 LEU A O 1
ATOM 3379 N N . ARG A 1 426 ? 16.436 0.749 -14.967 1.00 88.69 426 ARG A N 1
ATOM 3380 C CA . ARG A 1 426 ? 16.362 -0.517 -15.704 1.00 88.69 426 ARG A CA 1
ATOM 3381 C C . ARG A 1 426 ? 15.727 -1.604 -14.849 1.00 88.69 426 ARG A C 1
ATOM 3383 O O . ARG A 1 426 ? 14.791 -2.259 -15.295 1.00 88.69 426 ARG A O 1
ATOM 3390 N N . THR A 1 427 ? 16.192 -1.769 -13.611 1.00 89.00 427 THR A N 1
ATOM 3391 C CA . THR A 1 427 ? 15.650 -2.773 -12.686 1.00 89.00 427 THR A CA 1
ATOM 3392 C C . THR A 1 427 ? 14.169 -2.522 -12.409 1.00 89.00 427 THR A C 1
ATOM 3394 O O . THR A 1 427 ? 13.367 -3.458 -12.399 1.00 89.00 427 THR A O 1
ATOM 3397 N N . PHE A 1 428 ? 13.778 -1.259 -12.226 1.00 90.88 428 PHE A N 1
ATOM 3398 C CA . PHE A 1 428 ? 12.380 -0.886 -12.048 1.00 90.88 428 PHE A CA 1
ATOM 3399 C C . PHE A 1 428 ? 11.544 -1.180 -13.302 1.00 90.88 428 PHE A C 1
ATOM 3401 O O . PHE A 1 428 ? 10.487 -1.802 -13.198 1.00 90.88 428 PHE A O 1
ATOM 3408 N N . MET A 1 429 ? 12.034 -0.811 -14.482 1.00 91.31 429 MET A N 1
ATOM 3409 C CA . MET A 1 429 ? 11.385 -1.076 -15.764 1.00 91.31 429 MET A CA 1
ATOM 3410 C C . MET A 1 429 ? 11.180 -2.576 -16.015 1.00 91.31 429 MET A C 1
ATOM 3412 O O . MET A 1 429 ? 10.065 -2.996 -16.332 1.00 91.31 429 MET A O 1
ATOM 3416 N N . ASP A 1 430 ? 12.229 -3.381 -15.822 1.00 89.56 430 ASP A N 1
ATOM 3417 C CA . ASP A 1 430 ? 12.185 -4.843 -15.904 1.00 89.56 430 ASP A CA 1
ATOM 3418 C C . ASP A 1 430 ? 11.095 -5.390 -14.958 1.00 89.56 430 ASP A C 1
ATOM 3420 O O . ASP A 1 430 ? 10.207 -6.144 -15.372 1.00 89.56 430 ASP A O 1
ATOM 3424 N N . SER A 1 431 ? 11.102 -4.927 -13.699 1.00 89.62 431 SER A N 1
ATOM 3425 C CA . SER A 1 431 ? 10.139 -5.352 -12.678 1.00 89.62 431 SER A CA 1
ATOM 3426 C C . SER A 1 431 ? 8.690 -5.007 -13.024 1.00 89.62 431 SER A C 1
ATOM 3428 O O . SER A 1 431 ? 7.804 -5.856 -12.887 1.00 89.62 431 SER A O 1
ATOM 3430 N N . LEU A 1 432 ? 8.446 -3.803 -13.550 1.00 91.62 432 LEU A N 1
ATOM 3431 C CA . LEU A 1 432 ? 7.127 -3.362 -13.990 1.00 91.62 432 LEU A CA 1
ATOM 3432 C C . LEU A 1 432 ? 6.632 -4.209 -15.161 1.00 91.62 432 LEU A C 1
ATOM 3434 O O . LEU A 1 432 ? 5.461 -4.583 -15.218 1.00 91.62 432 LEU A O 1
ATOM 3438 N N . CYS A 1 433 ? 7.523 -4.558 -16.081 1.00 90.50 433 CYS A N 1
ATOM 3439 C CA . CYS A 1 433 ? 7.140 -5.329 -17.244 1.00 90.50 433 CYS A CA 1
ATOM 3440 C C . CYS A 1 433 ? 6.734 -6.766 -16.874 1.00 90.50 433 CYS A C 1
ATOM 3442 O O . CYS A 1 433 ? 5.759 -7.306 -17.402 1.00 90.50 433 CYS A O 1
ATOM 3444 N N . TRP A 1 434 ? 7.419 -7.400 -15.917 1.00 88.19 434 TRP A N 1
ATOM 3445 C CA . TRP A 1 434 ? 6.949 -8.681 -15.371 1.00 88.19 434 TRP A CA 1
ATOM 3446 C C . TRP A 1 434 ? 5.654 -8.538 -14.582 1.00 88.19 434 TRP A C 1
ATOM 3448 O O . TRP A 1 434 ? 4.792 -9.410 -14.688 1.00 88.19 434 TRP A O 1
ATOM 3458 N N . LYS A 1 435 ? 5.475 -7.433 -13.851 1.00 89.88 435 LYS A N 1
ATOM 3459 C CA . LYS A 1 435 ? 4.223 -7.147 -13.147 1.00 89.88 435 LYS A CA 1
ATOM 3460 C C . LYS A 1 435 ? 3.036 -7.085 -14.115 1.00 89.88 435 LYS A C 1
ATOM 3462 O O . LYS A 1 435 ? 2.029 -7.745 -13.874 1.00 89.88 435 LYS A O 1
ATOM 3467 N N . ILE A 1 436 ? 3.179 -6.397 -15.249 1.00 91.81 436 ILE A N 1
ATOM 3468 C CA . ILE A 1 436 ? 2.158 -6.336 -16.311 1.00 91.81 436 ILE A CA 1
ATOM 3469 C C . ILE A 1 436 ? 1.817 -7.739 -16.835 1.00 91.81 436 ILE A C 1
ATOM 3471 O O . ILE A 1 436 ? 0.646 -8.083 -16.979 1.00 91.81 436 ILE A O 1
ATOM 3475 N N . ARG A 1 437 ? 2.818 -8.581 -17.103 1.00 89.62 437 ARG A N 1
ATOM 3476 C CA . ARG A 1 437 ? 2.605 -9.948 -17.622 1.00 89.62 437 ARG A CA 1
ATOM 3477 C C . ARG A 1 437 ? 1.913 -10.845 -16.602 1.00 89.62 437 ARG A C 1
ATOM 3479 O O . ARG A 1 437 ? 0.944 -11.518 -16.937 1.00 89.62 437 ARG A O 1
ATOM 3486 N N . LYS A 1 438 ? 2.348 -10.782 -15.341 1.00 87.75 438 LYS A N 1
ATOM 3487 C CA . LYS A 1 438 ? 1.702 -11.476 -14.221 1.00 87.75 438 LYS A CA 1
ATOM 3488 C C . LYS A 1 438 ? 0.216 -11.123 -14.139 1.00 87.75 438 LYS A C 1
ATOM 3490 O O . LYS A 1 438 ? -0.618 -12.016 -14.063 1.00 87.75 438 LYS A O 1
ATOM 3495 N N . LEU A 1 439 ? -0.121 -9.836 -14.203 1.00 88.62 439 LEU A N 1
ATOM 3496 C CA . LEU A 1 439 ? -1.515 -9.398 -14.145 1.00 88.62 439 LEU A CA 1
ATOM 3497 C C . LEU A 1 439 ? -2.320 -9.804 -15.391 1.00 88.62 439 LEU A C 1
ATOM 3499 O O . LEU A 1 439 ? -3.484 -10.167 -15.254 1.00 88.62 439 LEU A O 1
ATOM 3503 N N . ASN A 1 440 ? -1.713 -9.819 -16.583 1.00 88.44 440 ASN A N 1
ATOM 3504 C CA . ASN A 1 440 ? -2.359 -10.359 -17.788 1.00 88.44 440 ASN A CA 1
ATOM 3505 C C . ASN A 1 440 ? -2.660 -11.862 -17.669 1.00 88.44 440 ASN A C 1
ATOM 3507 O O . ASN A 1 440 ? -3.653 -12.337 -18.217 1.00 88.44 440 ASN A O 1
ATOM 3511 N N . PHE A 1 441 ? -1.836 -12.621 -16.942 1.00 84.56 441 PHE A N 1
ATOM 3512 C CA . PHE A 1 441 ? -2.145 -14.019 -16.658 1.00 84.56 441 PHE A CA 1
ATOM 3513 C C . PHE A 1 441 ? -3.325 -14.179 -15.701 1.00 84.56 441 PHE A C 1
ATOM 3515 O O . PHE A 1 441 ? -4.142 -15.066 -15.927 1.00 84.56 441 PHE A O 1
ATOM 3522 N N . TYR A 1 442 ? -3.488 -13.300 -14.709 1.00 83.44 442 TYR A N 1
ATOM 3523 C CA . TYR A 1 442 ? -4.690 -13.313 -13.865 1.00 83.44 442 TYR A CA 1
ATOM 3524 C C . TYR A 1 442 ? -5.970 -12.984 -14.636 1.00 83.44 442 TYR A C 1
ATOM 3526 O O . TYR A 1 442 ? -7.023 -13.535 -14.333 1.00 83.44 442 TYR A O 1
ATOM 3534 N N . THR A 1 443 ? -5.894 -12.138 -15.665 1.00 83.69 443 THR A N 1
ATOM 3535 C CA . THR A 1 443 ? -7.039 -11.842 -16.541 1.00 83.69 443 THR A CA 1
ATOM 3536 C C . THR A 1 443 ? -7.225 -12.867 -17.668 1.00 83.69 443 THR A C 1
ATOM 3538 O O . THR A 1 443 ? -8.058 -12.656 -18.547 1.00 83.69 443 THR A O 1
ATOM 3541 N N . ASN A 1 444 ? -6.471 -13.977 -17.661 1.00 81.56 444 ASN A N 1
ATOM 3542 C CA . ASN A 1 444 ? -6.445 -15.005 -18.711 1.00 81.56 444 ASN A CA 1
ATOM 3543 C C . ASN A 1 444 ? -6.117 -14.473 -20.125 1.00 81.56 444 ASN A C 1
ATOM 3545 O O . ASN A 1 444 ? -6.382 -15.141 -21.126 1.00 81.56 444 ASN A O 1
ATOM 3549 N N . SER A 1 445 ? -5.495 -13.293 -20.236 1.00 84.56 445 SER A N 1
ATOM 3550 C CA . SER A 1 445 ? -5.086 -12.705 -21.516 1.00 84.56 445 SER A CA 1
ATOM 3551 C C . SER A 1 445 ? -3.653 -13.105 -21.886 1.00 84.56 445 SER A C 1
ATOM 3553 O O . SER A 1 445 ? -2.704 -12.315 -21.844 1.00 84.56 445 SER A O 1
ATOM 3555 N N . HIS A 1 446 ? -3.473 -14.377 -22.247 1.00 82.19 446 HIS A N 1
ATOM 3556 C CA . HIS A 1 446 ? -2.149 -14.924 -22.568 1.00 82.19 446 HIS A CA 1
ATOM 3557 C C . HIS A 1 446 ? -1.528 -14.299 -23.829 1.00 82.19 446 HIS A C 1
ATOM 3559 O O . HIS A 1 446 ? -0.322 -14.055 -23.855 1.00 82.19 446 HIS A O 1
ATOM 3565 N N . ALA A 1 447 ? -2.344 -13.998 -24.848 1.00 85.44 447 ALA A N 1
ATOM 3566 C CA . ALA A 1 447 ? -1.882 -13.383 -26.095 1.00 85.44 447 ALA A CA 1
ATOM 3567 C C . ALA A 1 447 ? -1.300 -11.983 -25.846 1.00 85.44 447 ALA A C 1
ATOM 3569 O O . ALA A 1 447 ? -0.147 -11.727 -26.191 1.00 85.44 447 ALA A O 1
ATOM 3570 N N . SER A 1 448 ? -2.036 -11.127 -25.124 1.00 85.19 448 SER A N 1
ATOM 3571 C CA . SER A 1 448 ? -1.554 -9.791 -24.756 1.00 85.19 448 SER A CA 1
ATOM 3572 C C . SER A 1 448 ? -0.288 -9.849 -23.900 1.00 85.19 448 SER A C 1
ATOM 3574 O O . SER A 1 448 ? 0.583 -8.995 -24.031 1.00 85.19 448 SER A O 1
ATOM 3576 N N . SER A 1 449 ? -0.133 -10.863 -23.039 1.00 86.00 449 SER A N 1
ATOM 3577 C CA . SER A 1 449 ? 1.109 -11.041 -22.276 1.00 86.00 449 SER A CA 1
ATOM 3578 C C . SER A 1 449 ? 2.323 -11.305 -23.178 1.00 86.00 449 SER A C 1
ATOM 3580 O O . SER A 1 449 ? 3.393 -10.747 -22.929 1.00 86.00 449 SER A O 1
ATOM 3582 N N . ALA A 1 450 ? 2.180 -12.150 -24.204 1.00 87.56 450 ALA A N 1
ATOM 3583 C CA . ALA A 1 450 ? 3.263 -12.470 -25.136 1.00 87.56 450 ALA A CA 1
ATOM 3584 C C . ALA A 1 450 ? 3.606 -11.280 -26.049 1.00 87.56 450 ALA A C 1
ATOM 3586 O O . ALA A 1 450 ? 4.779 -10.959 -26.230 1.00 87.56 450 ALA A O 1
ATOM 3587 N N . GLU A 1 451 ? 2.593 -10.576 -26.557 1.00 89.06 451 GLU A N 1
ATOM 3588 C CA . GLU A 1 451 ? 2.773 -9.354 -27.351 1.00 89.06 451 GLU A CA 1
ATOM 3589 C C . GLU A 1 451 ? 3.502 -8.267 -26.552 1.00 89.06 451 GLU A C 1
ATOM 3591 O O . GLU A 1 451 ? 4.503 -7.724 -27.019 1.00 89.06 451 GLU A O 1
ATOM 3596 N N . ASN A 1 452 ? 3.080 -8.021 -25.306 1.00 86.75 452 ASN A N 1
ATOM 3597 C CA . ASN A 1 452 ? 3.755 -7.086 -24.403 1.00 86.75 452 ASN A CA 1
ATOM 3598 C C . ASN A 1 452 ? 5.191 -7.529 -24.069 1.00 86.75 452 ASN A C 1
ATOM 3600 O O . ASN A 1 452 ? 6.066 -6.690 -23.849 1.00 86.75 452 ASN A O 1
ATOM 3604 N N . PHE A 1 453 ? 5.468 -8.840 -24.022 1.00 89.75 453 PHE A N 1
ATOM 3605 C CA . PHE A 1 453 ? 6.833 -9.345 -23.858 1.00 89.75 453 PHE A CA 1
ATOM 3606 C C . PHE A 1 453 ? 7.712 -9.028 -25.067 1.00 89.75 453 PHE A C 1
ATOM 3608 O O . PHE A 1 453 ? 8.767 -8.423 -24.901 1.00 89.75 453 PHE A O 1
ATOM 3615 N N . ASN A 1 454 ? 7.253 -9.346 -26.272 1.00 91.75 454 ASN A N 1
ATOM 3616 C CA . ASN A 1 454 ? 8.014 -9.074 -27.490 1.00 91.75 454 ASN A CA 1
ATOM 3617 C C . ASN A 1 454 ? 8.200 -7.569 -27.724 1.00 91.75 454 ASN A C 1
ATOM 3619 O O . ASN A 1 454 ? 9.298 -7.131 -28.060 1.00 91.75 454 ASN A O 1
ATOM 3623 N N . GLY A 1 455 ? 7.161 -6.766 -27.472 1.00 90.69 455 GLY A N 1
ATOM 3624 C CA . GLY A 1 455 ? 7.244 -5.307 -27.530 1.00 90.69 455 GLY A CA 1
ATOM 3625 C C . GLY A 1 455 ? 8.311 -4.749 -26.587 1.00 90.69 455 GLY A C 1
ATOM 3626 O O . GLY A 1 455 ? 9.132 -3.941 -27.007 1.00 90.69 455 GLY A O 1
ATOM 3627 N N . TYR A 1 456 ? 8.366 -5.245 -25.346 1.00 89.50 456 TYR A N 1
ATOM 3628 C CA . TYR A 1 456 ? 9.403 -4.874 -24.377 1.00 89.50 456 TYR A CA 1
ATOM 3629 C C . TYR A 1 456 ? 10.815 -5.159 -24.888 1.00 89.50 456 TYR A C 1
ATOM 3631 O O . TYR A 1 456 ? 11.680 -4.280 -24.859 1.00 89.50 456 TYR A O 1
ATOM 3639 N N . ILE A 1 457 ? 11.035 -6.391 -25.358 1.00 92.88 457 ILE A N 1
ATOM 3640 C CA . ILE A 1 457 ? 12.342 -6.827 -25.842 1.00 92.88 457 ILE A CA 1
ATOM 3641 C C . ILE A 1 457 ? 12.782 -5.963 -27.020 1.00 92.88 457 ILE A C 1
ATOM 3643 O O . ILE A 1 457 ? 13.909 -5.471 -27.011 1.00 92.88 457 ILE A O 1
ATOM 3647 N N . ASN A 1 458 ? 11.894 -5.714 -27.981 1.00 93.69 458 ASN A N 1
ATOM 3648 C CA . ASN A 1 458 ? 12.199 -4.908 -29.160 1.00 93.69 458 ASN A CA 1
ATOM 3649 C C . ASN A 1 458 ? 12.509 -3.450 -28.794 1.00 93.69 458 ASN A C 1
ATOM 3651 O O . ASN A 1 458 ? 13.533 -2.919 -29.223 1.00 93.69 458 ASN A O 1
ATOM 3655 N N . SER A 1 459 ? 11.674 -2.817 -27.963 1.00 92.44 459 SER A N 1
ATOM 3656 C CA . SER A 1 459 ? 11.853 -1.416 -27.567 1.00 92.44 459 SER A CA 1
ATOM 3657 C C . SER A 1 459 ? 13.153 -1.199 -26.798 1.00 92.44 459 SER A C 1
ATOM 3659 O O . SER A 1 459 ? 13.940 -0.323 -27.154 1.00 92.44 459 SER A O 1
ATOM 3661 N N . PHE A 1 460 ? 13.437 -2.018 -25.778 1.00 90.50 460 PHE A N 1
ATOM 3662 C CA . PHE A 1 460 ? 14.670 -1.844 -25.008 1.00 90.50 460 PHE A CA 1
ATOM 3663 C C . PHE A 1 460 ? 15.916 -2.257 -25.797 1.00 90.50 460 PHE A C 1
ATOM 3665 O O . PHE A 1 460 ? 16.943 -1.588 -25.697 1.00 90.50 460 PHE A O 1
ATOM 3672 N N . SER A 1 461 ? 15.820 -3.281 -26.655 1.00 92.38 461 SER A N 1
ATOM 3673 C CA . SER A 1 461 ? 16.905 -3.618 -27.589 1.00 92.38 461 SER A CA 1
ATOM 3674 C C . SER A 1 461 ? 17.227 -2.445 -28.511 1.00 92.38 461 SER A C 1
ATOM 3676 O O . SER A 1 461 ? 18.400 -2.153 -28.725 1.00 92.38 461 SER A O 1
ATOM 3678 N N . SER A 1 462 ? 16.211 -1.732 -29.010 1.00 92.94 462 SER A N 1
ATOM 3679 C CA . SER A 1 462 ? 16.418 -0.536 -29.828 1.00 92.94 462 SER A CA 1
ATOM 3680 C C . SER A 1 462 ? 17.102 0.586 -29.046 1.00 92.94 462 SER A C 1
ATOM 3682 O O . SER A 1 462 ? 18.005 1.219 -29.586 1.00 92.94 462 SER A O 1
ATOM 3684 N N . ILE A 1 463 ? 16.714 0.828 -27.788 1.00 90.38 463 ILE A N 1
ATOM 3685 C CA . ILE A 1 463 ? 17.358 1.840 -26.931 1.00 90.38 463 ILE A CA 1
ATOM 3686 C C . ILE A 1 463 ? 18.838 1.498 -26.728 1.00 90.38 463 ILE A C 1
ATOM 3688 O O . ILE A 1 463 ? 19.701 2.352 -26.928 1.00 90.38 463 ILE A O 1
ATOM 3692 N N . LEU A 1 464 ? 19.145 0.241 -26.391 1.00 89.44 464 LEU A N 1
ATOM 3693 C CA . LEU A 1 464 ? 20.523 -0.215 -26.210 1.00 89.44 464 LEU A CA 1
ATOM 3694 C C . LEU A 1 464 ? 21.330 -0.151 -27.511 1.00 89.44 464 LEU A C 1
ATOM 3696 O O . LEU A 1 464 ? 22.476 0.290 -27.490 1.00 89.44 464 LEU A O 1
ATOM 3700 N N . HIS A 1 465 ? 20.745 -0.542 -28.646 1.00 90.12 465 HIS A N 1
ATOM 3701 C CA . HIS A 1 465 ? 21.407 -0.470 -29.947 1.00 90.12 465 HIS A CA 1
ATOM 3702 C C . HIS A 1 465 ? 21.744 0.975 -30.332 1.00 90.12 465 HIS A C 1
ATOM 3704 O O . HIS A 1 465 ? 22.887 1.258 -30.685 1.00 90.12 465 HIS A O 1
ATOM 3710 N N . ASN A 1 466 ? 20.790 1.898 -30.180 1.00 88.62 466 ASN A N 1
ATOM 3711 C CA . ASN A 1 466 ? 20.987 3.326 -30.453 1.00 88.62 466 ASN A CA 1
ATOM 3712 C C . ASN A 1 466 ? 22.055 3.951 -29.545 1.00 88.62 466 ASN A C 1
ATOM 3714 O O . ASN A 1 466 ? 22.761 4.868 -29.953 1.00 88.62 466 ASN A O 1
ATOM 3718 N N . ALA A 1 467 ? 22.197 3.430 -28.328 1.00 85.31 467 ALA A N 1
ATOM 3719 C CA . ALA A 1 467 ? 23.243 3.819 -27.395 1.00 85.31 467 ALA A CA 1
ATOM 3720 C C . ALA A 1 467 ? 24.621 3.182 -27.674 1.00 85.31 467 ALA A C 1
ATOM 3722 O O . ALA A 1 467 ? 25.589 3.522 -26.997 1.00 85.31 467 ALA A O 1
ATOM 3723 N N . GLY A 1 468 ? 24.726 2.251 -28.630 1.00 85.38 468 GLY A N 1
ATOM 3724 C CA . GLY A 1 468 ? 25.966 1.534 -28.958 1.00 85.38 468 GLY A CA 1
ATOM 3725 C C . GLY A 1 468 ? 26.198 0.230 -28.178 1.00 85.38 468 GLY A C 1
ATOM 3726 O O . GLY A 1 468 ? 27.260 -0.373 -28.302 1.00 85.38 468 GLY A O 1
ATOM 3727 N N . TYR A 1 469 ? 25.210 -0.242 -27.414 1.00 85.81 469 TYR A N 1
ATOM 3728 C CA . TYR A 1 469 ? 25.266 -1.448 -26.570 1.00 85.81 469 TYR A CA 1
ATOM 3729 C C . TYR A 1 469 ? 24.325 -2.555 -27.068 1.00 85.81 469 TYR A C 1
ATOM 3731 O O . TYR A 1 469 ? 23.658 -3.222 -26.278 1.00 85.81 469 TYR A O 1
ATOM 3739 N N . GLY A 1 470 ? 24.246 -2.731 -28.389 1.00 85.06 470 GLY A N 1
ATOM 3740 C CA . GLY A 1 470 ? 23.449 -3.783 -29.026 1.00 85.06 470 GLY A CA 1
ATOM 3741 C C . GLY A 1 470 ? 24.079 -5.180 -28.921 1.00 85.06 470 GLY A C 1
ATOM 3742 O O . GLY A 1 470 ? 24.813 -5.491 -27.988 1.00 85.06 470 GLY A O 1
ATOM 3743 N N . GLU A 1 471 ? 23.841 -6.019 -29.928 1.00 87.38 471 GLU A N 1
ATOM 3744 C CA . GLU A 1 471 ? 24.228 -7.443 -29.948 1.00 87.38 471 GLU A CA 1
ATOM 3745 C C . GLU A 1 471 ? 25.734 -7.722 -29.789 1.00 87.38 471 GLU A C 1
ATOM 3747 O O . GLU A 1 471 ? 26.120 -8.826 -29.411 1.00 87.38 471 GLU A O 1
ATOM 3752 N N . ALA A 1 472 ? 26.602 -6.741 -30.044 1.00 87.00 472 ALA A N 1
ATOM 3753 C CA . ALA A 1 472 ? 28.044 -6.889 -29.847 1.00 87.00 472 ALA A CA 1
ATOM 3754 C C . ALA A 1 472 ? 28.464 -6.860 -28.362 1.00 87.00 472 ALA A C 1
ATOM 3756 O O . ALA A 1 472 ? 29.575 -7.272 -28.029 1.00 87.00 472 ALA A O 1
ATOM 3757 N N . ALA A 1 473 ? 27.604 -6.370 -27.462 1.00 89.69 473 ALA A N 1
ATOM 3758 C CA . ALA A 1 473 ? 27.914 -6.221 -26.045 1.00 89.69 473 ALA A CA 1
ATOM 3759 C C . ALA A 1 473 ? 27.459 -7.443 -25.226 1.00 89.69 473 ALA A C 1
ATOM 3761 O O . ALA A 1 473 ? 26.320 -7.896 -25.330 1.00 89.69 473 ALA A O 1
ATOM 3762 N N . SER A 1 474 ? 28.308 -7.930 -24.315 1.00 90.44 474 SER A N 1
ATOM 3763 C CA . SER A 1 474 ? 27.937 -9.002 -23.371 1.00 90.44 474 SER A CA 1
ATOM 3764 C C . SER A 1 474 ? 26.773 -8.605 -22.453 1.00 90.44 474 SER A C 1
ATOM 3766 O O . SER A 1 474 ? 25.953 -9.446 -22.085 1.00 90.44 474 SER A O 1
ATOM 3768 N N . TYR A 1 475 ? 26.667 -7.312 -22.131 1.00 88.44 475 TYR A N 1
ATOM 3769 C CA . TYR A 1 475 ? 25.572 -6.733 -21.354 1.00 88.44 475 TYR A CA 1
ATOM 3770 C C . TYR A 1 475 ? 24.198 -7.021 -21.973 1.00 88.44 475 TYR A C 1
ATOM 3772 O O . TYR A 1 475 ? 23.281 -7.436 -21.263 1.00 88.44 475 TYR A O 1
ATOM 3780 N N . TYR A 1 476 ? 24.078 -6.866 -23.297 1.00 89.88 476 TYR A N 1
ATOM 3781 C CA . TYR A 1 476 ? 22.842 -7.106 -24.038 1.00 89.88 476 TYR A CA 1
ATOM 3782 C C . TYR A 1 476 ? 22.359 -8.550 -23.872 1.00 89.88 476 TYR A C 1
ATOM 3784 O O . TYR A 1 476 ? 21.224 -8.790 -23.460 1.00 89.88 476 TYR A O 1
ATOM 3792 N N . TRP A 1 477 ? 23.245 -9.519 -24.114 1.00 91.31 477 TRP A N 1
ATOM 3793 C CA . TRP A 1 477 ? 22.912 -10.942 -24.027 1.00 91.31 477 TRP A CA 1
ATOM 3794 C C . TRP A 1 477 ? 22.607 -11.400 -22.603 1.00 91.31 477 TRP A C 1
ATOM 3796 O O . TRP A 1 477 ? 21.709 -12.220 -22.405 1.00 91.31 477 TRP A O 1
ATOM 3806 N N . ASN A 1 478 ? 23.309 -10.854 -21.606 1.00 90.75 478 ASN A N 1
ATOM 3807 C CA . ASN A 1 478 ? 23.021 -11.143 -20.205 1.00 90.75 478 ASN A CA 1
ATOM 3808 C C . ASN A 1 478 ? 21.614 -10.664 -19.816 1.00 90.75 478 ASN A C 1
ATOM 3810 O O . ASN A 1 478 ? 20.827 -11.425 -19.247 1.00 90.75 478 ASN A O 1
ATOM 3814 N N . TRP A 1 479 ? 21.265 -9.425 -20.178 1.00 90.31 479 TRP A N 1
ATOM 3815 C CA . TRP A 1 479 ? 19.919 -8.899 -19.964 1.00 90.31 479 TRP A CA 1
ATOM 3816 C C . TRP A 1 479 ? 18.867 -9.743 -20.696 1.00 90.31 479 TRP A C 1
ATOM 3818 O O . TRP A 1 479 ? 17.923 -10.216 -20.062 1.00 90.31 479 TRP A O 1
ATOM 3828 N N . LEU A 1 480 ? 19.054 -10.000 -21.995 1.00 91.69 480 LEU A N 1
ATOM 3829 C CA . LEU A 1 480 ? 18.100 -10.736 -22.826 1.00 91.69 480 LEU A CA 1
ATOM 3830 C C . LEU A 1 480 ? 17.836 -12.150 -22.289 1.00 91.69 480 LEU A C 1
ATOM 3832 O O . LEU A 1 480 ? 16.683 -12.580 -22.207 1.00 91.69 480 LEU A O 1
ATOM 3836 N N . THR A 1 481 ? 18.892 -12.854 -21.874 1.00 91.50 481 THR A N 1
ATOM 3837 C CA . THR A 1 481 ? 18.796 -14.197 -21.283 1.00 91.50 481 THR A CA 1
ATOM 3838 C C . THR A 1 481 ? 18.002 -14.164 -19.979 1.00 91.50 481 THR A C 1
ATOM 3840 O O . THR A 1 481 ? 17.086 -14.967 -19.794 1.00 91.50 481 THR A O 1
ATOM 3843 N N . ASN A 1 482 ? 18.282 -13.195 -19.101 1.00 89.56 482 ASN A N 1
ATOM 3844 C CA . ASN A 1 482 ? 17.566 -13.037 -17.834 1.00 89.56 482 ASN A CA 1
ATOM 3845 C C . ASN A 1 482 ? 16.066 -12.746 -18.050 1.00 89.56 482 ASN A C 1
ATOM 3847 O O . ASN A 1 482 ? 15.214 -13.313 -17.357 1.00 89.56 482 ASN A O 1
ATOM 3851 N N . GLN A 1 483 ? 15.716 -11.931 -19.054 1.00 90.75 483 GLN A N 1
ATOM 3852 C CA . GLN A 1 483 ? 14.314 -11.669 -19.401 1.00 90.75 483 GLN A CA 1
ATOM 3853 C C . GLN A 1 483 ? 13.571 -12.943 -19.809 1.00 90.75 483 GLN A C 1
ATOM 3855 O O . GLN A 1 483 ? 12.481 -13.207 -19.296 1.00 90.75 483 GLN A O 1
ATOM 3860 N N . HIS A 1 484 ? 14.162 -13.747 -20.696 1.00 90.88 484 HIS A N 1
ATOM 3861 C CA . HIS A 1 484 ? 13.552 -14.991 -21.167 1.00 90.88 484 HIS A CA 1
ATOM 3862 C C . HIS A 1 484 ? 13.452 -16.038 -20.054 1.00 90.88 484 HIS A C 1
ATOM 3864 O O . HIS A 1 484 ? 12.401 -16.655 -19.892 1.00 90.88 484 HIS A O 1
ATOM 3870 N N . GLN A 1 485 ? 14.497 -16.195 -19.237 1.00 90.38 485 GLN A N 1
ATOM 3871 C CA . GLN A 1 485 ? 14.490 -17.120 -18.101 1.00 90.38 485 GLN A CA 1
ATOM 3872 C C . GLN A 1 485 ? 13.413 -16.748 -17.071 1.00 90.38 485 GLN A C 1
ATOM 3874 O O . GLN A 1 485 ? 12.689 -17.612 -16.565 1.00 90.38 485 GLN A O 1
ATOM 3879 N N . THR A 1 486 ? 13.270 -15.455 -16.773 1.00 86.31 486 THR A N 1
ATOM 3880 C CA . THR A 1 486 ? 12.248 -14.971 -15.839 1.00 86.31 486 THR A CA 1
ATOM 3881 C C . THR A 1 486 ? 10.844 -15.137 -16.414 1.00 86.31 486 THR A C 1
ATOM 3883 O O . THR A 1 486 ? 9.940 -15.558 -15.693 1.00 86.31 486 THR A O 1
ATOM 3886 N N . PHE A 1 487 ? 10.649 -14.870 -17.709 1.00 86.88 487 PHE A N 1
ATOM 3887 C CA . PHE A 1 487 ? 9.359 -15.083 -18.363 1.00 86.88 487 PHE A CA 1
ATOM 3888 C C . PHE A 1 487 ? 8.965 -16.565 -18.398 1.00 86.88 487 PHE A C 1
ATOM 3890 O O . PHE A 1 487 ? 7.827 -16.890 -18.070 1.00 86.88 487 PHE A O 1
ATOM 3897 N N . ALA A 1 488 ? 9.909 -17.468 -18.683 1.00 88.06 488 ALA A N 1
ATOM 3898 C CA . ALA A 1 488 ? 9.694 -18.912 -18.587 1.00 88.06 488 ALA A CA 1
ATOM 3899 C C . ALA A 1 488 ? 9.288 -19.331 -17.164 1.00 88.06 488 ALA A C 1
ATOM 3901 O O . ALA A 1 488 ? 8.286 -20.019 -16.983 1.00 88.06 488 ALA A O 1
ATOM 3902 N N . SER A 1 489 ? 9.987 -18.823 -16.143 1.00 86.56 489 SER A N 1
ATOM 3903 C CA . SER A 1 489 ? 9.645 -19.078 -14.735 1.00 86.56 489 SER A CA 1
ATOM 3904 C C . SER A 1 489 ? 8.229 -18.595 -14.384 1.00 86.56 489 SER A C 1
ATOM 3906 O O . SER A 1 489 ? 7.503 -19.253 -13.641 1.00 86.56 489 SER A O 1
ATOM 3908 N N . LEU A 1 490 ? 7.819 -17.437 -14.914 1.00 83.62 490 LEU A N 1
ATOM 3909 C CA . LEU A 1 490 ? 6.480 -16.885 -14.703 1.00 83.62 490 LEU A CA 1
ATOM 3910 C C . LEU A 1 490 ? 5.399 -17.719 -15.408 1.00 83.62 490 LEU A C 1
ATOM 3912 O O . LEU A 1 490 ? 4.332 -17.929 -14.838 1.00 83.62 490 LEU A O 1
ATOM 3916 N N . LEU A 1 491 ? 5.677 -18.215 -16.616 1.00 84.31 491 LEU A N 1
ATOM 3917 C CA . LEU A 1 491 ? 4.788 -19.121 -17.346 1.00 84.31 491 LEU A CA 1
ATOM 3918 C C . LEU A 1 491 ? 4.593 -20.442 -16.598 1.00 84.31 491 LEU A C 1
ATOM 3920 O O . LEU A 1 491 ? 3.461 -20.895 -16.456 1.00 84.31 491 LEU A O 1
ATOM 3924 N N . GLU A 1 492 ? 5.667 -21.034 -16.073 1.00 84.56 492 GLU A N 1
ATOM 3925 C CA . GLU A 1 492 ? 5.577 -22.248 -15.256 1.00 84.56 492 GLU A CA 1
ATOM 3926 C C . GLU A 1 492 ? 4.706 -22.041 -14.014 1.00 84.56 492 GLU A C 1
ATOM 3928 O O . GLU A 1 492 ? 3.887 -22.899 -13.688 1.00 84.56 492 GLU A O 1
ATOM 3933 N N . LEU A 1 493 ? 4.852 -20.899 -13.333 1.00 79.44 493 LEU A N 1
ATOM 3934 C CA . LEU A 1 493 ? 3.987 -20.533 -12.208 1.00 79.44 493 LEU A CA 1
ATOM 3935 C C . LEU A 1 493 ? 2.529 -20.375 -12.654 1.00 79.44 493 LEU A C 1
ATOM 3937 O O . LEU A 1 493 ? 1.633 -20.904 -12.001 1.00 79.44 493 LEU A O 1
ATOM 3941 N N . GLY A 1 494 ? 2.296 -19.715 -13.789 1.00 74.75 494 GLY A N 1
ATOM 3942 C CA . GLY A 1 494 ? 0.964 -19.571 -14.370 1.00 74.75 494 GLY A CA 1
ATOM 3943 C C . GLY A 1 494 ? 0.294 -20.906 -14.688 1.00 74.75 494 GLY A C 1
ATOM 3944 O O . GLY A 1 494 ? -0.890 -21.068 -14.419 1.00 74.75 494 GLY A O 1
ATOM 3945 N N . ILE A 1 495 ? 1.049 -21.880 -15.200 1.00 79.44 495 ILE A N 1
ATOM 3946 C CA . ILE A 1 495 ? 0.540 -23.223 -15.512 1.00 79.44 495 ILE A CA 1
ATOM 3947 C C . ILE A 1 495 ? 0.258 -24.024 -14.236 1.00 79.44 495 ILE A C 1
ATOM 3949 O O . ILE A 1 495 ? -0.765 -24.695 -14.162 1.00 79.44 495 ILE A O 1
ATOM 3953 N N . LYS A 1 496 ? 1.138 -23.955 -13.227 1.00 76.56 496 LYS A N 1
ATOM 3954 C CA . LYS A 1 496 ? 0.985 -24.692 -11.955 1.00 76.56 496 LYS A CA 1
ATOM 3955 C C . LYS A 1 496 ? -0.243 -24.271 -11.144 1.00 76.56 496 LYS A C 1
ATOM 3957 O O . LYS A 1 496 ? -0.716 -25.053 -10.328 1.00 76.56 496 LYS A O 1
ATOM 3962 N N . HIS A 1 497 ? -0.711 -23.041 -11.335 1.00 64.62 497 HIS A N 1
ATOM 3963 C CA . HIS A 1 497 ? -1.802 -22.434 -10.571 1.00 64.62 497 HIS A CA 1
ATOM 3964 C C . HIS A 1 497 ? -3.066 -22.167 -11.407 1.00 64.62 497 HIS A C 1
ATOM 3966 O O . HIS A 1 497 ? -3.919 -21.389 -10.977 1.00 64.62 497 HIS A O 1
ATOM 3972 N N . ARG A 1 498 ? -3.163 -22.777 -12.591 1.00 56.91 498 ARG A N 1
ATOM 3973 C CA . ARG A 1 498 ? -4.382 -22.842 -13.401 1.00 56.91 498 ARG A CA 1
ATOM 3974 C C . ARG A 1 498 ? -5.254 -23.998 -12.930 1.00 56.91 498 ARG A C 1
ATOM 3976 O O . ARG A 1 498 ? -6.491 -23.824 -12.960 1.00 56.91 498 ARG A O 1
#